Protein 3I1J (pdb70)

Structure (mmCIF, N/CA/C/O backbone):
data_3I1J
#
_entry.id   3I1J
#
_cell.length_a   47.253
_cell.length_b   71.599
_cell.length_c   131.086
_cell.angle_alpha   90.00
_cell.angle_beta   90.00
_cell.angle_gamma   90.00
#
_symmetry.space_group_name_H-M   'P 21 21 21'
#
loop_
_entity.id
_entity.type
_entity.pdbx_description
1 polymer 'Oxidoreductase, short chain dehydrogenase/reductase family'
2 non-polymer 1,2-ETHANEDIOL
3 non-polymer 'ACETATE ION'
4 non-polymer 'SODIUM ION'
5 non-polymer 'CHLORIDE ION'
6 water water
#
loop_
_atom_site.group_PDB
_atom_site.id
_atom_site.type_symbol
_atom_site.label_atom_id
_atom_site.label_alt_id
_atom_site.label_comp_id
_atom_site.label_asym_id
_atom_site.label_entity_id
_atom_site.label_seq_id
_atom_site.pdbx_PDB_ins_code
_atom_site.Cartn_x
_atom_site.Cartn_y
_atom_site.Cartn_z
_atom_site.occupancy
_atom_site.B_iso_or_equiv
_atom_site.auth_seq_id
_atom_site.auth_comp_id
_atom_site.auth_asym_id
_atom_site.auth_atom_id
_atom_site.pdbx_PDB_model_num
ATOM 1 N N . GLY A 1 1 ? -7.227 7.462 14.428 1.00 29.86 0 GLY A N 1
ATOM 2 C CA . GLY A 1 1 ? -6.901 6.696 15.683 1.00 30.30 0 GLY A CA 1
ATOM 3 C C . GLY A 1 1 ? -7.962 5.677 16.050 1.00 29.82 0 GLY A C 1
ATOM 4 O O . GLY A 1 1 ? -9.089 5.751 15.529 1.00 29.58 0 GLY A O 1
ATOM 13 N N . PHE A 1 3 ? -10.959 3.902 17.377 1.00 26.74 2 PHE A N 1
ATOM 14 C CA . PHE A 1 3 ? -12.218 4.454 17.825 1.00 25.46 2 PHE A CA 1
ATOM 15 C C . PHE A 1 3 ? -12.281 4.452 19.362 1.00 25.22 2 PHE A C 1
ATOM 16 O O . PHE A 1 3 ? -11.930 3.449 20.015 1.00 24.42 2 PHE A O 1
ATOM 24 N N . ASP A 1 4 ? -12.742 5.570 19.918 1.00 24.56 3 ASP A N 1
ATOM 25 C CA . ASP A 1 4 ? -12.690 5.815 21.345 1.00 25.21 3 ASP A CA 1
ATOM 26 C C . ASP A 1 4 ? -13.976 5.387 22.071 1.00 24.79 3 ASP A C 1
ATOM 27 O O . ASP A 1 4 ? -14.897 6.177 22.224 1.00 25.39 3 ASP A O 1
ATOM 32 N N . TYR A 1 5 ? -14.018 4.140 22.523 1.00 24.70 4 TYR A N 1
ATOM 33 C CA . TYR A 1 5 ? -15.179 3.590 23.209 1.00 23.69 4 TYR A CA 1
ATOM 34 C C . TYR A 1 5 ? -14.788 2.363 24.000 1.00 24.34 4 TYR A C 1
ATOM 35 O O . TYR A 1 5 ? -14.159 1.449 23.471 1.00 23.42 4 TYR A O 1
ATOM 44 N N . SER A 1 6 ? -15.179 2.335 25.269 1.00 24.55 5 SER A N 1
ATOM 45 C CA . SER A 1 6 ? -14.963 1.157 26.065 1.00 25.60 5 SER A CA 1
ATOM 46 C C . SER A 1 6 ? -16.324 0.607 26.424 1.00 25.14 5 SER A C 1
ATOM 47 O O . SER A 1 6 ? -17.201 1.328 26.900 1.00 25.25 5 SER A O 1
ATOM 50 N N . ALA A 1 7 ? -16.479 -0.680 26.172 1.00 24.58 6 ALA A N 1
ATOM 51 C CA . ALA A 1 7 ? -17.744 -1.374 26.348 1.00 24.51 6 ALA A CA 1
ATOM 52 C C . ALA A 1 7 ? -17.733 -2.193 27.641 1.00 24.51 6 ALA A C 1
ATOM 53 O O . ALA A 1 7 ? -16.864 -3.060 27.832 1.00 24.97 6 ALA A O 1
ATOM 55 N N . HIS A 1 8 ? -18.700 -1.889 28.513 1.00 23.83 7 HIS A N 1
ATOM 56 C CA . HIS A 1 8 ? -18.935 -2.558 29.801 1.00 24.73 7 HIS A CA 1
ATOM 57 C C . HIS A 1 8 ? -19.371 -4.006 29.490 1.00 23.23 7 HIS A C 1
ATOM 58 O O . HIS A 1 8 ? -20.021 -4.226 28.472 1.00 23.14 7 HIS A O 1
ATOM 65 N N . PRO A 1 9 ? -19.010 -4.984 30.347 1.00 22.50 8 PRO A N 1
ATOM 66 C CA . PRO A 1 9 ? -19.244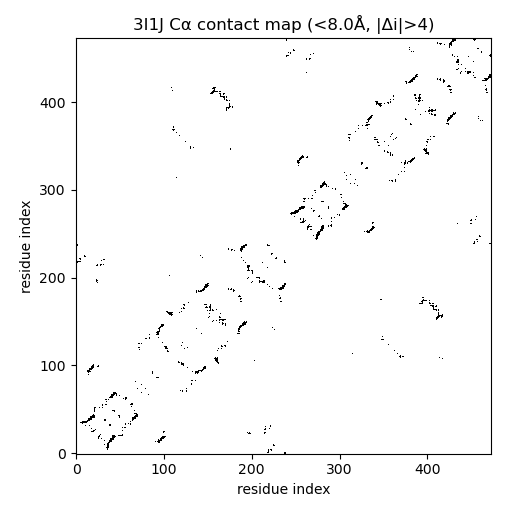 -6.407 30.028 1.00 22.41 8 PRO A CA 1
ATOM 67 C C . PRO A 1 9 ? -20.700 -6.839 29.766 1.00 22.38 8 PRO A C 1
ATOM 68 O O . PRO A 1 9 ? -20.911 -7.929 29.227 1.00 22.45 8 PRO A O 1
ATOM 72 N N . GLU A 1 10 ? -21.686 -6.053 30.195 1.00 21.30 9 GLU A N 1
ATOM 73 C CA . GLU A 1 10 ? -23.102 -6.379 29.912 1.00 20.81 9 GLU A CA 1
ATOM 74 C C . GLU A 1 10 ? -23.739 -5.357 28.959 1.00 20.03 9 GLU A C 1
ATOM 75 O O . GLU A 1 10 ? -24.969 -5.263 28.869 1.00 19.87 9 GLU A O 1
ATOM 81 N N . LEU A 1 11 ? -22.901 -4.567 28.270 1.00 18.78 10 LEU A N 1
ATOM 82 C CA . LEU A 1 11 ? -23.357 -3.539 27.330 1.00 17.88 10 LEU A CA 1
ATOM 83 C C . LEU A 1 11 ? -24.533 -4.022 26.443 1.00 17.71 10 LEU A C 1
ATOM 84 O O . LEU A 1 11 ? -25.541 -3.317 26.260 1.00 17.15 10 LEU A O 1
ATOM 89 N N . LEU A 1 12 ? -24.383 -5.223 25.884 1.00 16.82 11 LEU A N 1
ATOM 90 C CA . LEU A 1 12 ? -25.319 -5.745 24.902 1.00 16.46 11 LEU A CA 1
ATOM 91 C C . LEU A 1 12 ? -26.352 -6.740 25.428 1.00 17.50 11 LEU A C 1
ATOM 92 O O . LEU A 1 12 ? -27.025 -7.403 24.639 1.00 15.82 11 LEU A O 1
ATOM 97 N N . LYS A 1 13 ? -26.480 -6.838 26.750 1.00 17.42 12 LYS A N 1
ATOM 98 C CA . LYS A 1 13 ? -27.471 -7.703 27.393 1.00 18.76 12 LYS A CA 1
ATOM 99 C C . LYS A 1 13 ? -28.839 -7.335 26.810 1.00 19.09 12 LYS A C 1
ATOM 100 O O . LYS A 1 13 ? -29.147 -6.150 26.618 1.00 19.75 12 LYS A O 1
ATOM 106 N N . GLY A 1 14 ? -29.643 -8.334 26.512 1.00 19.65 13 GLY A N 1
ATOM 107 C CA . GLY A 1 14 ? -30.976 -8.077 26.026 1.00 19.97 13 GLY A CA 1
ATOM 108 C C . GLY A 1 14 ? -31.053 -7.942 24.505 1.00 20.88 13 GLY A C 1
ATOM 109 O O . GLY A 1 14 ? -32.141 -7.721 23.986 1.00 21.60 13 GLY A O 1
ATOM 110 N N . ARG A 1 15 ? -29.926 -8.078 23.799 1.00 20.11 14 ARG A N 1
ATOM 111 C CA . ARG A 1 15 ? -29.892 -7.839 22.353 1.00 20.26 14 ARG A CA 1
ATOM 112 C C . ARG A 1 15 ? -29.610 -9.115 21.552 1.00 20.36 14 ARG A C 1
ATOM 113 O O . ARG A 1 15 ? -28.827 -9.958 21.985 1.00 21.21 14 ARG A O 1
ATOM 121 N N . VAL A 1 16 ? -30.302 -9.252 20.415 1.00 18.90 15 VAL A N 1
ATOM 122 C CA . VAL A 1 16 ? -30.086 -10.335 19.442 1.00 19.18 15 VAL A CA 1
ATOM 123 C C . VAL A 1 16 ? -29.402 -9.675 18.240 1.00 18.14 15 VAL A C 1
ATOM 124 O O . VAL A 1 16 ? -29.986 -8.772 17.602 1.00 17.91 15 VAL A O 1
ATOM 128 N N . ILE A 1 17 ? -28.190 -10.134 17.938 1.00 18.18 16 ILE A N 1
ATOM 129 C CA . ILE A 1 17 ? -27.371 -9.572 16.847 1.00 17.12 16 ILE A CA 1
ATOM 130 C C . ILE A 1 17 ? -26.919 -10.618 15.833 1.00 18.10 16 ILE A C 1
ATOM 131 O O . ILE A 1 17 ? -26.344 -11.652 16.205 1.00 18.74 16 ILE A O 1
ATOM 136 N N . LEU A 1 18 ? -27.202 -10.353 14.551 1.00 17.64 17 LEU A N 1
ATOM 137 C CA . LEU A 1 18 ? -26.813 -11.259 13.463 1.00 18.28 17 LEU A CA 1
ATOM 138 C C . LEU A 1 18 ? -25.546 -10.704 12.829 1.00 18.04 17 LEU A C 1
ATOM 139 O O . LEU A 1 18 ? -25.486 -9.521 12.465 1.00 18.02 17 LEU A O 1
ATOM 144 N N . VAL A 1 19 ? -24.546 -11.572 12.694 1.00 17.61 18 VAL A N 1
ATOM 145 C CA . VAL A 1 19 ? -23.256 -11.246 12.071 1.00 17.10 18 VAL A CA 1
ATOM 146 C C . VAL A 1 19 ? -23.031 -12.095 10.809 1.00 17.34 18 VAL A C 1
ATOM 147 O O . VAL A 1 19 ? -23.074 -13.323 10.879 1.00 18.48 18 VAL A O 1
ATOM 151 N N . THR A 1 20 ? -22.790 -11.453 9.673 1.00 17.67 19 THR A N 1
ATOM 152 C CA . THR A 1 20 ? -22.526 -12.208 8.436 1.00 19.20 19 THR A CA 1
ATOM 153 C C . THR A 1 20 ? -21.024 -12.361 8.271 1.00 19.32 19 THR A C 1
ATOM 154 O O . THR A 1 20 ? -20.269 -11.536 8.837 1.00 21.31 19 THR A O 1
ATOM 158 N N . GLY A 1 21 ? -20.583 -13.392 7.537 1.00 19.51 20 GLY A N 1
ATOM 159 C CA . GLY A 1 21 ? -19.142 -13.694 7.428 1.00 20.41 20 GLY A CA 1
ATOM 160 C C . GLY A 1 21 ? -18.554 -13.960 8.799 1.00 19.96 20 GLY A C 1
ATOM 161 O O . GLY A 1 21 ? -17.418 -13.585 9.068 1.00 21.87 20 GLY A O 1
ATOM 162 N N . ALA A 1 22 ? -19.311 -14.676 9.640 1.00 18.95 21 ALA A N 1
ATOM 163 C CA . ALA A 1 22 ? -18.943 -14.915 11.054 1.00 17.84 21 ALA A CA 1
ATOM 164 C C . ALA A 1 22 ? -17.843 -15.964 11.260 1.00 17.38 21 ALA A C 1
ATOM 165 O O . ALA A 1 22 ? -17.390 -16.167 12.388 1.00 17.73 21 ALA A O 1
ATOM 167 N N . ALA A 1 23 ? -17.433 -16.676 10.202 1.00 16.80 22 ALA A N 1
ATOM 168 C CA . ALA A 1 23 ? -16.606 -17.867 10.427 1.00 17.23 22 ALA A CA 1
ATOM 169 C C . ALA A 1 23 ? -15.187 -17.488 10.817 1.00 17.36 22 ALA A C 1
ATOM 170 O O . ALA A 1 23 ? -14.544 -18.190 11.581 1.00 17.41 22 ALA A O 1
ATOM 172 N N . ARG A 1 24 ? -14.707 -16.358 10.323 1.00 17.94 23 ARG A N 1
ATOM 173 C CA . ARG A 1 24 ? -13.289 -16.023 10.554 1.00 19.18 23 ARG A CA 1
ATOM 174 C C . ARG A 1 24 ? -13.068 -14.527 10.530 1.00 18.95 23 ARG A C 1
ATOM 175 O O . ARG A 1 24 ? -14.000 -13.764 10.228 1.00 19.46 23 ARG A O 1
ATOM 183 N N . GLY A 1 25 ? -11.828 -14.113 10.807 1.00 18.35 24 GLY A N 1
ATOM 184 C CA . GLY A 1 25 ? -11.465 -12.686 10.633 1.00 18.94 24 GLY A CA 1
ATOM 185 C C . GLY A 1 25 ? -12.298 -11.719 11.466 1.00 17.83 24 GLY A C 1
ATOM 186 O O . GLY A 1 25 ? -12.585 -12.002 12.630 1.00 16.32 24 GLY A O 1
ATOM 187 N N . ILE A 1 26 ? -12.653 -10.573 10.874 1.00 18.47 25 ILE A N 1
ATOM 188 C CA . ILE A 1 26 ? -13.440 -9.541 11.572 1.00 17.98 25 ILE A CA 1
ATOM 189 C C . ILE A 1 26 ? -14.810 -10.038 12.030 1.00 17.91 25 ILE A C 1
ATOM 190 O O . ILE A 1 26 ? -15.260 -9.715 13.141 1.00 18.67 25 ILE A O 1
ATOM 195 N N . GLY A 1 27 ? -15.483 -10.806 11.170 1.00 17.88 26 GLY A N 1
ATOM 196 C CA . GLY A 1 27 ? -16.766 -11.409 11.504 1.00 18.62 26 GLY A CA 1
ATOM 197 C C . GLY A 1 27 ? -16.701 -12.275 12.747 1.00 18.37 26 GLY A C 1
ATOM 198 O O . GLY A 1 27 ? -17.543 -12.112 13.639 1.00 18.80 26 GLY A O 1
ATOM 199 N N . ALA A 1 28 ? -15.702 -13.183 12.834 1.00 18.25 27 ALA A N 1
ATOM 200 C CA . ALA A 1 28 ? -15.544 -14.031 14.002 1.00 18.34 27 ALA A CA 1
ATOM 201 C C . ALA A 1 28 ? -15.265 -13.212 15.273 1.00 18.21 27 ALA A C 1
ATOM 202 O O . ALA A 1 28 ? -15.817 -13.505 16.336 1.00 17.82 27 ALA A O 1
ATOM 204 N N . ALA A 1 29 ? -14.388 -12.214 15.147 1.00 18.84 28 ALA A N 1
ATOM 205 C CA . ALA A 1 29 ? -14.025 -11.305 16.246 1.00 19.08 28 ALA A CA 1
ATOM 206 C C . ALA A 1 29 ? -15.264 -10.531 16.765 1.00 19.57 28 ALA A C 1
ATOM 207 O O . ALA A 1 29 ? -15.455 -10.381 17.973 1.00 19.42 28 ALA A O 1
ATOM 209 N N . ALA A 1 30 ? -16.094 -10.027 15.844 1.00 18.51 29 ALA A N 1
ATOM 210 C CA . ALA A 1 30 ? -17.318 -9.293 16.225 1.00 18.64 29 ALA A CA 1
ATOM 211 C C . ALA A 1 30 ? -18.325 -10.226 16.899 1.00 18.41 29 ALA A C 1
ATOM 212 O O . ALA A 1 30 ? -18.890 -9.901 17.942 1.00 17.36 29 ALA A O 1
ATOM 214 N N . ALA A 1 31 ? -18.532 -11.405 16.311 1.00 17.77 30 ALA A N 1
ATOM 215 C CA . ALA A 1 31 ? -19.399 -12.405 16.923 1.00 18.38 30 ALA A CA 1
ATOM 216 C C . ALA A 1 31 ? -18.935 -12.720 18.351 1.00 18.04 30 ALA A C 1
ATOM 217 O O . ALA A 1 31 ? -19.743 -12.704 19.270 1.00 16.89 30 ALA A O 1
ATOM 219 N N . ARG A 1 32 ? -17.639 -13.000 18.522 1.00 17.71 31 ARG A N 1
ATOM 220 C CA . ARG A 1 32 ? -17.094 -13.300 19.844 1.00 19.32 31 ARG A CA 1
ATOM 221 C C . ARG A 1 32 ? -17.241 -12.099 20.790 1.00 18.39 31 ARG A C 1
ATOM 222 O O . ARG A 1 32 ? -17.609 -12.284 21.934 1.00 18.82 31 ARG A O 1
ATOM 230 N N . ALA A 1 33 ? -16.962 -10.882 20.309 1.00 18.15 32 ALA A N 1
ATOM 231 C CA . ALA A 1 33 ? -17.084 -9.683 21.154 1.00 18.49 32 ALA A CA 1
ATOM 232 C C . ALA A 1 33 ? -18.542 -9.402 21.564 1.00 17.84 32 ALA A C 1
ATOM 233 O O . ALA A 1 33 ? -18.835 -9.081 22.716 1.00 17.33 32 ALA A O 1
ATOM 235 N N . TYR A 1 34 ? -19.466 -9.564 20.620 1.00 18.32 33 TYR A N 1
ATOM 236 C CA . TYR A 1 34 ? -20.857 -9.323 20.935 1.00 17.97 33 TYR A CA 1
ATOM 237 C C . TYR A 1 34 ? -21.345 -10.338 21.988 1.00 18.11 33 TYR A C 1
ATOM 238 O O . TYR A 1 34 ? -21.948 -9.957 22.990 1.00 18.44 33 TYR A O 1
ATOM 247 N N . ALA A 1 35 ? -21.018 -11.621 21.805 1.00 18.02 34 ALA A N 1
ATOM 248 C CA . ALA A 1 35 ? -21.412 -12.620 22.805 1.00 18.54 34 ALA A CA 1
ATOM 249 C C . ALA A 1 35 ? -20.796 -12.305 24.179 1.00 19.58 34 ALA A C 1
ATOM 250 O O . ALA A 1 35 ? -21.472 -12.439 25.223 1.00 19.45 34 ALA A O 1
ATOM 252 N N . ALA A 1 36 ? -19.526 -11.872 24.182 1.00 19.39 35 ALA A N 1
ATOM 253 C CA . ALA A 1 36 ? -18.788 -11.558 25.424 1.00 19.69 35 ALA A CA 1
ATOM 254 C C . ALA A 1 36 ? -19.344 -10.328 26.144 1.00 19.66 35 ALA A C 1
ATOM 255 O O . ALA A 1 36 ? -19.079 -10.128 27.315 1.00 20.92 35 ALA A O 1
ATOM 257 N N . HIS A 1 37 ? -20.078 -9.488 25.423 1.00 18.80 36 HIS A N 1
ATOM 258 C CA . HIS A 1 37 ? -20.711 -8.307 26.000 1.00 19.42 36 HIS A CA 1
ATOM 259 C C . HIS A 1 37 ? -22.217 -8.514 26.218 1.00 19.41 36 HIS A C 1
ATOM 260 O O . HIS A 1 37 ? -22.946 -7.556 26.504 1.00 19.63 36 HIS A O 1
ATOM 267 N N . GLY A 1 38 ? -22.637 -9.784 26.148 1.00 18.93 37 GLY A N 1
ATOM 268 C CA . GLY A 1 38 ? -23.967 -10.208 26.613 1.00 18.92 37 GLY A CA 1
ATOM 269 C C . GLY A 1 38 ? -25.016 -10.501 25.536 1.00 19.19 37 GLY A C 1
ATOM 270 O O . GLY A 1 38 ? -26.149 -10.897 25.862 1.00 18.92 37 GLY A O 1
ATOM 271 N N . ALA A 1 39 ? -24.654 -10.341 24.266 1.00 18.02 38 ALA A N 1
ATOM 272 C CA . ALA A 1 39 ? -25.626 -10.482 23.179 1.00 18.78 38 ALA A CA 1
ATOM 273 C C . ALA A 1 39 ? -25.890 -11.948 22.873 1.00 18.65 38 ALA A C 1
ATOM 274 O O . ALA A 1 39 ? -25.009 -12.801 23.105 1.00 19.17 38 ALA A O 1
ATOM 276 N N . SER A 1 40 ? -27.105 -12.231 22.383 1.00 18.73 39 SER A N 1
ATOM 277 C CA . SER A 1 40 ? -27.419 -13.488 21.713 1.00 19.82 39 SER A CA 1
ATOM 278 C C . SER A 1 40 ? -26.998 -13.272 20.251 1.00 20.06 39 SER A C 1
ATOM 279 O O . SER A 1 40 ? -27.511 -12.359 19.581 1.00 21.48 39 SER A O 1
ATOM 282 N N A VAL A 1 41 ? -26.092 -14.110 19.745 0.50 18.95 40 VAL A N 1
ATOM 283 N N B VAL A 1 41 ? -26.089 -14.104 19.751 0.50 19.13 40 VAL A N 1
ATOM 284 C CA A VAL A 1 41 ? -25.568 -13.932 18.393 0.50 17.99 40 VAL A CA 1
ATOM 285 C CA B VAL A 1 41 ? -25.605 -13.920 18.395 0.50 18.39 40 VAL A CA 1
ATOM 286 C C A VAL A 1 41 ? -26.166 -14.947 17.417 0.50 18.30 40 VAL A C 1
ATOM 287 C C B VAL A 1 41 ? -26.211 -14.935 17.428 0.50 18.48 40 VAL A C 1
ATOM 288 O O A VAL A 1 41 ? -26.399 -16.110 17.775 0.50 19.01 40 VAL A O 1
ATOM 289 O O B VAL A 1 41 ? -26.505 -16.080 17.802 0.50 19.09 40 VAL A O 1
ATOM 296 N N . VAL A 1 42 ? -26.441 -14.484 16.200 1.00 17.97 41 VAL A N 1
ATOM 297 C CA . VAL A 1 42 ? -26.836 -15.353 15.110 1.00 18.38 41 VAL A CA 1
ATOM 298 C C . VAL A 1 42 ? -25.654 -15.320 14.141 1.00 19.26 41 VAL A C 1
ATOM 299 O O . VAL A 1 42 ? -25.244 -14.248 13.670 1.00 20.00 41 VAL A O 1
ATOM 303 N N . LEU A 1 43 ? -25.089 -16.491 13.889 1.00 18.92 42 LEU A N 1
ATOM 304 C CA . LEU A 1 43 ? -23.895 -16.612 13.070 1.00 20.19 42 LEU A CA 1
ATOM 305 C C . LEU A 1 43 ? -24.297 -17.023 11.659 1.00 20.22 42 LEU A C 1
ATOM 306 O O . LEU A 1 43 ? -24.926 -18.073 11.474 1.00 22.39 42 LEU A O 1
ATOM 311 N N . LEU A 1 44 ? -23.919 -16.224 10.669 1.00 21.06 43 LEU A N 1
ATOM 312 C CA . LEU A 1 44 ? -24.184 -16.564 9.278 1.00 21.16 43 LEU A CA 1
ATOM 313 C C . LEU A 1 44 ? -22.850 -16.797 8.558 1.00 20.95 43 LEU A C 1
ATOM 314 O O . LEU A 1 44 ? -21.902 -16.007 8.666 1.00 19.55 43 LEU A O 1
ATOM 319 N N . GLY A 1 45 ? -22.793 -17.894 7.829 1.00 21.05 44 GLY A N 1
ATOM 320 C CA . GLY A 1 45 ? -21.625 -18.213 7.017 1.00 20.12 44 GLY A CA 1
ATOM 321 C C . GLY A 1 45 ? -21.995 -19.280 6.032 1.00 20.11 44 GLY A C 1
ATOM 322 O O . GLY A 1 45 ? -23.159 -19.596 5.849 1.00 19.85 44 GLY A O 1
ATOM 323 N N . ARG A 1 46 ? -20.989 -19.804 5.357 1.00 20.29 45 ARG A N 1
ATOM 324 C CA . ARG A 1 46 ? -21.211 -20.617 4.201 1.00 20.43 45 ARG A CA 1
ATOM 325 C C . ARG A 1 46 ? -21.588 -22.036 4.629 1.00 20.49 45 ARG A C 1
ATOM 326 O O . ARG A 1 46 ? -22.497 -22.630 4.038 1.00 19.29 45 ARG A O 1
ATOM 334 N N . THR A 1 47 ? -20.903 -22.572 5.643 1.00 18.68 46 THR A N 1
ATOM 335 C CA . THR A 1 47 ? -21.050 -23.984 6.008 1.00 19.54 46 THR A CA 1
ATOM 336 C C . THR A 1 47 ? -21.096 -24.164 7.520 1.00 19.51 46 THR A C 1
ATOM 337 O O . THR A 1 47 ? -20.531 -23.340 8.237 1.00 19.07 46 THR A O 1
ATOM 341 N N . GLU A 1 48 ? -21.687 -25.269 8.005 1.00 19.04 47 GLU A N 1
ATOM 342 C CA . GLU A 1 48 ? -21.648 -25.543 9.441 1.00 20.34 47 GLU A CA 1
ATOM 343 C C . GLU A 1 48 ? -20.226 -25.696 9.947 1.00 19.90 47 GLU A C 1
ATOM 344 O O . GLU A 1 48 ? -19.885 -25.165 11.003 1.00 19.74 47 GLU A O 1
ATOM 350 N N . ALA A 1 49 ? -19.398 -26.426 9.191 1.00 18.94 48 ALA A N 1
ATOM 351 C CA . ALA A 1 49 ? -18.035 -26.718 9.644 1.00 19.08 48 ALA A CA 1
ATOM 352 C C . ALA A 1 49 ? -17.234 -25.427 9.809 1.00 18.55 48 ALA A C 1
ATOM 353 O O . ALA A 1 49 ? -16.393 -25.351 10.713 1.00 18.34 48 ALA A O 1
ATOM 355 N N . SER A 1 50 ? -17.504 -24.431 8.968 1.00 18.34 49 SER A N 1
ATOM 356 C CA . SER A 1 50 ? -16.758 -23.159 9.009 1.00 18.61 49 SER A CA 1
ATOM 357 C C . SER A 1 50 ? -17.095 -22.339 10.241 1.00 19.05 49 SER A C 1
ATOM 358 O O . SER A 1 50 ? -16.266 -21.537 10.686 1.00 19.24 49 SER A O 1
ATOM 361 N N . LEU A 1 51 ? -18.302 -22.553 10.764 1.00 18.22 50 LEU A N 1
ATOM 362 C CA . LEU A 1 51 ? -18.820 -21.803 11.916 1.00 20.02 50 LEU A CA 1
ATOM 363 C C . LEU A 1 51 ? -18.602 -22.492 13.278 1.00 20.70 50 LEU A C 1
ATOM 364 O O . LEU A 1 51 ? -18.860 -21.876 14.348 1.00 20.19 50 LEU A O 1
ATOM 369 N N . ALA A 1 52 ? -18.121 -23.745 13.245 1.00 21.86 51 ALA A N 1
ATOM 370 C CA . ALA A 1 52 ? -17.987 -24.613 14.474 1.00 22.28 51 ALA A CA 1
ATOM 371 C C . ALA A 1 52 ? -17.051 -23.973 15.484 1.00 23.19 51 ALA A C 1
ATOM 372 O O . ALA A 1 52 ? -17.331 -23.953 16.692 1.00 23.28 51 ALA A O 1
ATOM 374 N N . GLU A 1 53 ? -15.933 -23.456 14.990 1.00 23.64 52 GLU A N 1
ATOM 375 C CA . GLU A 1 53 ? -14.917 -22.898 15.887 1.00 24.73 52 GLU A CA 1
ATOM 376 C C . GLU A 1 53 ? -15.456 -21.703 16.670 1.00 24.38 52 GLU A C 1
ATOM 377 O O . GLU A 1 53 ? -15.370 -21.655 17.905 1.00 23.86 52 GLU A O 1
ATOM 383 N N . VAL A 1 54 ? -15.997 -20.730 15.945 1.00 24.12 53 VAL A N 1
ATOM 384 C CA . VAL A 1 54 ? -16.543 -19.536 16.578 1.00 23.87 53 VAL A CA 1
ATOM 385 C C . VAL A 1 54 ? -17.723 -19.887 17.543 1.00 24.70 53 VAL A C 1
ATOM 386 O O . VAL A 1 54 ? -17.762 -19.411 18.678 1.00 23.30 53 VAL A O 1
ATOM 390 N N . SER A 1 55 ? -18.638 -20.755 17.113 1.00 24.71 54 SER A N 1
ATOM 391 C CA . SER A 1 55 ? -19.716 -21.252 17.978 1.00 26.15 54 SER A CA 1
ATOM 392 C C . SER A 1 55 ? -19.185 -21.927 19.268 1.00 26.73 54 SER A C 1
ATOM 393 O O . SER A 1 55 ? -19.681 -21.682 20.384 1.00 26.66 54 SER A O 1
ATOM 396 N N . ASP A 1 56 ? -18.174 -22.779 19.103 1.00 28.21 55 ASP A N 1
ATOM 397 C CA . ASP A 1 56 ? -17.560 -23.495 20.211 1.00 29.01 55 ASP A CA 1
ATOM 398 C C . ASP A 1 56 ? -16.934 -22.496 21.186 1.00 29.44 55 ASP A C 1
ATOM 399 O O . ASP A 1 56 ? -17.103 -22.631 22.403 1.00 29.61 55 ASP A O 1
ATOM 404 N N . GLN A 1 57 ? -16.206 -21.512 20.647 1.00 29.50 56 GLN A N 1
ATOM 405 C CA . GLN A 1 57 ? -15.550 -20.500 21.467 1.00 29.72 56 GLN A CA 1
ATOM 406 C C . GLN A 1 57 ? -16.594 -19.746 22.320 1.00 30.29 56 GLN A C 1
ATOM 407 O O . GLN A 1 57 ? -16.430 -19.624 23.536 1.00 29.77 56 GLN A O 1
ATOM 413 N N . ILE A 1 58 ? -17.673 -19.281 21.686 1.00 30.56 57 ILE A N 1
ATOM 414 C CA . ILE A 1 58 ? -18.787 -18.615 22.391 1.00 31.63 57 ILE A CA 1
ATOM 415 C C . ILE A 1 58 ? -19.471 -19.481 23.466 1.00 33.26 57 ILE A C 1
ATOM 416 O O . ILE A 1 58 ? -19.685 -19.023 24.587 1.00 33.40 57 ILE A O 1
ATOM 421 N N . LYS A 1 59 ? -19.826 -20.719 23.133 1.00 34.79 58 LYS A N 1
ATOM 422 C CA . LYS A 1 59 ? -20.384 -21.652 24.132 1.00 36.54 58 LYS A CA 1
ATOM 423 C C . LYS A 1 59 ? -19.473 -21.865 25.354 1.00 37.68 58 LYS A C 1
ATOM 424 O O . LYS A 1 59 ? -19.947 -21.900 26.507 1.00 37.93 58 LYS A O 1
ATOM 430 N N . SER A 1 60 ? -18.173 -21.993 25.097 1.00 38.99 59 SER A N 1
ATOM 431 C CA . SER A 1 60 ? -17.196 -22.373 26.121 1.00 40.47 59 SER A CA 1
ATOM 432 C C . SER A 1 60 ? -16.861 -21.232 27.071 1.00 41.14 59 SER A C 1
ATOM 433 O O . SER A 1 60 ? -16.572 -21.461 28.251 1.00 41.25 59 SER A O 1
ATOM 436 N N . ALA A 1 61 ? -16.840 -20.015 26.530 1.00 41.66 60 ALA A N 1
ATOM 437 C CA . ALA A 1 61 ? -16.652 -18.810 27.317 1.00 41.96 60 ALA A CA 1
ATOM 438 C C . ALA A 1 61 ? -17.881 -18.649 28.209 1.00 42.39 60 ALA A C 1
ATOM 439 O O . ALA A 1 61 ? -17.876 -17.851 29.145 1.00 42.88 60 ALA A O 1
ATOM 441 N N . GLY A 1 62 ? -18.928 -19.415 27.887 1.00 42.75 61 GLY A N 1
ATOM 442 C CA . GLY A 1 62 ? -20.111 -19.607 28.733 1.00 42.66 61 GLY A CA 1
ATOM 443 C C . GLY A 1 62 ? -21.329 -18.794 28.345 1.00 42.64 61 GLY A C 1
ATOM 444 O O . GLY A 1 62 ? -22.095 -18.398 29.217 1.00 42.51 61 GLY A O 1
ATOM 445 N N . GLN A 1 63 ? -21.558 -18.586 27.047 1.00 42.45 62 GLN A N 1
ATOM 446 C CA . GLN A 1 63 ? -22.327 -17.404 26.644 1.00 42.81 62 GLN A CA 1
ATOM 447 C C . GLN A 1 63 ? -23.714 -17.394 25.977 1.00 43.09 62 GLN A C 1
ATOM 448 O O . GLN A 1 63 ? -24.215 -16.292 25.724 1.00 44.02 62 GLN A O 1
ATOM 454 N N . PRO A 1 64 ? -24.326 -18.547 25.628 1.00 43.18 63 PRO A N 1
ATOM 455 C CA . PRO A 1 64 ? -24.033 -19.951 25.365 1.00 43.05 63 PRO A CA 1
ATOM 456 C C . PRO A 1 64 ? -24.149 -20.229 23.837 1.00 42.92 63 PRO A C 1
ATOM 457 O O . PRO A 1 64 ? -23.505 -19.537 23.048 1.00 43.43 63 PRO A O 1
ATOM 461 N N . GLN A 1 65 ? -25.004 -21.179 23.441 1.00 41.86 64 GLN A N 1
ATOM 462 C CA . GLN A 1 65 ? -25.101 -21.693 22.056 1.00 41.06 64 GLN A CA 1
ATOM 463 C C . GLN A 1 65 ? -25.725 -20.722 21.040 1.00 38.54 64 GLN A C 1
ATOM 464 O O . GLN A 1 65 ? -26.948 -20.541 21.022 1.00 39.66 64 GLN A O 1
ATOM 470 N N . PRO A 1 66 ? -24.902 -20.129 20.159 1.00 35.99 65 PRO A N 1
ATOM 471 C CA . PRO A 1 66 ? -25.439 -19.170 19.190 1.00 33.36 65 PRO A CA 1
ATOM 472 C C . PRO A 1 66 ? -26.232 -19.881 18.092 1.00 30.83 65 PRO A C 1
ATOM 473 O O . PRO A 1 66 ? -26.060 -21.075 17.888 1.00 31.50 65 PRO A O 1
ATOM 477 N N . LEU A 1 67 ? -27.092 -19.162 17.388 1.00 28.32 66 LEU A N 1
ATOM 478 C CA . LEU A 1 67 ? -27.837 -19.724 16.262 1.00 25.76 66 LEU A CA 1
ATOM 479 C C . LEU A 1 67 ? -26.951 -19.733 14.996 1.00 24.43 66 LEU A C 1
ATOM 480 O O . LEU A 1 67 ? -26.454 -18.707 14.582 1.00 22.53 66 LEU A O 1
ATOM 485 N N . ILE A 1 68 ? -26.783 -20.898 14.395 1.00 23.40 67 ILE A N 1
ATOM 486 C CA . ILE A 1 68 ? -25.993 -21.041 13.175 1.00 22.45 67 ILE A CA 1
ATOM 487 C C . ILE A 1 68 ? -26.899 -21.065 11.951 1.00 22.63 67 ILE A C 1
ATOM 488 O O . ILE A 1 68 ? -27.842 -21.858 11.894 1.00 22.00 67 ILE A O 1
ATOM 493 N N . ILE A 1 69 ? -26.614 -20.194 10.974 1.00 21.35 68 ILE A N 1
ATOM 494 C CA . ILE A 1 69 ? -27.339 -20.212 9.700 1.00 21.31 68 ILE A CA 1
ATOM 495 C C . ILE A 1 69 ? -26.379 -20.258 8.508 1.00 21.20 68 ILE A C 1
ATOM 496 O O . ILE A 1 69 ? -25.494 -19.411 8.406 1.00 21.17 68 ILE A O 1
ATOM 501 N N . ALA A 1 70 ? -26.558 -21.282 7.660 1.00 18.93 69 ALA A N 1
ATOM 502 C CA . ALA A 1 70 ? -25.844 -21.517 6.414 1.00 19.58 69 ALA A CA 1
ATOM 503 C C . ALA A 1 70 ? -26.495 -20.755 5.281 1.00 20.66 69 ALA A C 1
ATOM 504 O O . ALA A 1 70 ? -27.719 -20.843 5.135 1.00 18.65 69 ALA A O 1
ATOM 506 N N . LEU A 1 71 ? -25.703 -20.070 4.449 1.00 21.34 70 LEU A N 1
ATOM 507 C CA . LEU A 1 71 ? -26.229 -19.366 3.260 1.00 23.01 70 LEU A CA 1
ATOM 508 C C . LEU A 1 71 ? -25.130 -19.125 2.219 1.00 24.33 70 LEU A C 1
ATOM 509 O O . LEU A 1 71 ? -23.977 -18.856 2.577 1.00 24.53 70 LEU A O 1
ATOM 514 N N . ASN A 1 72 ? -25.469 -19.286 0.942 1.00 23.71 71 ASN A N 1
ATOM 515 C CA . ASN A 1 72 ? -24.523 -19.099 -0.167 1.00 24.13 71 ASN A CA 1
ATOM 516 C C . ASN A 1 72 ? -24.823 -17.734 -0.828 1.00 23.76 71 ASN A C 1
ATOM 517 O O . ASN A 1 72 ? -25.799 -17.610 -1.515 1.00 21.07 71 ASN A O 1
ATOM 522 N N . LEU A 1 73 ? -24.010 -16.704 -0.568 1.00 23.85 72 LEU A N 1
ATOM 523 C CA . LEU A 1 73 ? -24.363 -15.349 -1.025 1.00 24.48 72 LEU A CA 1
ATOM 524 C C . LEU A 1 73 ? -24.384 -15.199 -2.534 1.00 23.75 72 LEU A C 1
ATOM 525 O O . LEU A 1 73 ? -25.048 -14.287 -3.047 1.00 22.39 72 LEU A O 1
ATOM 530 N N . GLU A 1 74 ? -23.646 -16.055 -3.250 1.00 23.94 73 GLU A N 1
ATOM 531 C CA . GLU A 1 74 ? -23.614 -15.906 -4.709 1.00 25.29 73 GLU A CA 1
ATOM 532 C C . GLU A 1 74 ? -24.871 -16.394 -5.365 1.00 24.14 73 GLU A C 1
ATOM 533 O O . GLU A 1 74 ? -25.179 -15.965 -6.468 1.00 23.43 73 GLU A O 1
ATOM 539 N N . ASN A 1 75 ? -25.595 -17.312 -4.712 1.00 23.53 74 ASN A N 1
ATOM 540 C CA . ASN A 1 75 ? -26.820 -17.831 -5.327 1.00 22.48 74 ASN A CA 1
ATOM 541 C C . ASN A 1 75 ? -28.096 -17.888 -4.453 1.00 21.75 74 ASN A C 1
ATOM 542 O O . ASN A 1 75 ? -29.148 -18.284 -4.951 1.00 20.87 74 ASN A O 1
ATOM 547 N N . ALA A 1 76 ? -28.018 -17.445 -3.192 1.00 21.32 75 ALA A N 1
ATOM 548 C CA . ALA A 1 76 ? -29.235 -17.322 -2.356 1.00 21.21 75 ALA A CA 1
ATOM 549 C C . ALA A 1 76 ? -30.221 -16.398 -3.061 1.00 22.06 75 ALA A C 1
ATOM 550 O O . ALA A 1 76 ? -29.822 -15.386 -3.661 1.00 20.68 75 ALA A O 1
ATOM 552 N N . THR A 1 77 ? -31.501 -16.765 -3.035 1.00 21.49 76 THR A N 1
ATOM 553 C CA . THR A 1 77 ? -32.568 -15.960 -3.652 1.00 22.42 76 THR A CA 1
ATOM 554 C C . THR A 1 77 ? -33.481 -15.459 -2.539 1.00 22.00 76 THR A C 1
ATOM 555 O O . THR A 1 77 ? -33.235 -15.767 -1.380 1.00 20.80 76 THR A O 1
ATOM 559 N N . ALA A 1 78 ? -34.540 -14.716 -2.873 1.00 22.23 77 ALA A N 1
ATOM 560 C CA . ALA A 1 78 ? -35.497 -14.296 -1.823 1.00 22.30 77 ALA A CA 1
ATOM 561 C C . ALA A 1 78 ? -36.050 -15.455 -0.991 1.00 22.29 77 ALA A C 1
ATOM 562 O O . ALA A 1 78 ? -36.387 -15.267 0.172 1.00 22.32 77 ALA A O 1
ATOM 564 N N . GLN A 1 79 ? -36.163 -16.648 -1.569 1.00 22.51 78 GLN A N 1
ATOM 565 C CA . GLN A 1 79 ? -36.635 -17.781 -0.777 1.00 22.97 78 GLN A CA 1
ATOM 566 C C . GLN A 1 79 ? -35.689 -18.058 0.457 1.00 23.78 78 GLN A C 1
ATOM 567 O O . GLN A 1 79 ? -36.149 -18.134 1.598 1.00 20.69 78 GLN A O 1
ATOM 573 N N . GLN A 1 80 ? -34.377 -18.170 0.187 1.00 22.40 79 GLN A N 1
ATOM 574 C CA . GLN A 1 80 ? -33.384 -18.290 1.240 1.00 20.59 79 GLN A CA 1
ATOM 575 C C . GLN A 1 80 ? -33.404 -17.134 2.240 1.00 20.26 79 GLN A C 1
ATOM 576 O O . GLN A 1 80 ? -33.349 -17.375 3.448 1.00 18.86 79 GLN A O 1
ATOM 582 N N . TYR A 1 81 ? -33.457 -15.885 1.768 1.00 20.22 80 TYR A N 1
ATOM 583 C CA . TYR A 1 81 ? -33.462 -14.746 2.709 1.00 20.24 80 TYR A CA 1
ATOM 584 C C . TYR A 1 81 ? -34.749 -14.716 3.537 1.00 20.87 80 TYR A C 1
ATOM 585 O O . TYR A 1 81 ? -34.711 -14.409 4.725 1.00 20.93 80 TYR A O 1
ATOM 594 N N . ARG A 1 82 ? -35.888 -14.998 2.898 1.00 20.82 81 ARG A N 1
ATOM 595 C CA . ARG A 1 82 ? -37.161 -15.098 3.638 1.00 21.76 81 ARG A CA 1
ATOM 596 C C . ARG A 1 82 ? -37.087 -16.192 4.716 1.00 21.31 81 ARG A C 1
ATOM 597 O O . ARG A 1 82 ? -37.526 -15.990 5.850 1.00 21.20 81 ARG A O 1
ATOM 605 N N . GLU A 1 83 ? -36.542 -17.357 4.362 1.00 19.68 82 GLU A N 1
ATOM 606 C CA . GLU A 1 83 ? -36.509 -18.460 5.334 1.00 19.95 82 GLU A CA 1
ATOM 607 C C . GLU A 1 83 ? -35.584 -18.133 6.500 1.00 18.75 82 GLU A C 1
ATOM 608 O O . GLU A 1 83 ? -35.906 -18.405 7.655 1.00 18.14 82 GLU A O 1
ATOM 614 N N . LEU A 1 84 ? -34.440 -17.526 6.198 1.00 18.54 83 LEU A N 1
ATOM 615 C CA . LEU A 1 84 ? -33.532 -17.047 7.257 1.00 19.10 83 LEU A CA 1
ATOM 616 C C . LEU A 1 84 ? -34.258 -16.124 8.260 1.00 19.30 83 LEU A C 1
ATOM 617 O O . LEU A 1 84 ? -34.214 -16.325 9.484 1.00 18.32 83 LEU A O 1
ATOM 622 N N . ALA A 1 85 ? -34.933 -15.110 7.736 1.00 19.26 84 ALA A N 1
ATOM 623 C CA . ALA A 1 85 ? -35.729 -14.174 8.542 1.00 20.07 84 ALA A CA 1
ATOM 624 C C . ALA A 1 85 ? -36.795 -14.876 9.395 1.00 20.13 84 ALA A C 1
ATOM 625 O O . ALA A 1 85 ? -36.985 -14.541 10.572 1.00 20.78 84 ALA A O 1
ATOM 627 N N . ALA A 1 86 ? -37.492 -15.845 8.796 1.00 19.58 85 ALA A N 1
ATOM 628 C CA . ALA A 1 86 ? -38.506 -16.626 9.507 1.00 18.91 85 ALA A CA 1
ATOM 629 C C . ALA A 1 86 ? -37.899 -17.392 10.678 1.00 18.30 85 ALA A C 1
ATOM 630 O O . ALA A 1 86 ? -38.495 -17.456 11.755 1.00 16.49 85 ALA A O 1
ATOM 632 N N . ARG A 1 87 ? -36.714 -17.968 10.483 1.00 17.75 86 ARG A N 1
ATOM 633 C CA . ARG A 1 87 ? -36.033 -18.674 11.572 1.00 18.57 86 ARG A CA 1
ATOM 634 C C . ARG A 1 87 ? -35.663 -17.740 12.716 1.00 18.63 86 ARG A C 1
ATOM 635 O O . ARG A 1 87 ? -35.888 -18.044 13.889 1.00 18.01 86 ARG A O 1
ATOM 643 N N . VAL A 1 88 ? -35.112 -16.595 12.368 1.00 19.15 87 VAL A N 1
ATOM 644 C CA . VAL A 1 88 ? -34.819 -15.575 13.382 1.00 18.68 87 VAL A CA 1
ATOM 645 C C . VAL A 1 88 ? -36.104 -15.149 14.107 1.00 18.04 87 VAL A C 1
ATOM 646 O O . VAL A 1 88 ? -36.134 -15.085 15.340 1.00 18.54 87 VAL A O 1
ATOM 650 N N . GLU A 1 89 ? -37.166 -14.875 13.349 1.00 18.59 88 GLU A N 1
ATOM 651 C CA . GLU A 1 89 ? -38.455 -14.457 13.928 1.00 18.98 88 GLU A CA 1
ATOM 652 C C . GLU A 1 89 ? -39.015 -15.540 14.857 1.00 18.51 88 GLU A C 1
ATOM 653 O O . GLU A 1 89 ? -39.494 -15.217 15.955 1.00 18.63 88 GLU A O 1
ATOM 659 N N . HIS A 1 90 ? -38.926 -16.805 14.447 1.00 18.17 89 HIS A N 1
ATOM 660 C CA . HIS A 1 90 ? -39.454 -17.884 15.282 1.00 18.58 89 HIS A CA 1
ATOM 661 C C . HIS A 1 90 ? -38.735 -17.901 16.635 1.00 18.77 89 HIS A C 1
ATOM 662 O O . HIS A 1 90 ? -39.385 -18.041 17.693 1.00 18.34 89 HIS A O 1
ATOM 669 N N . GLU A 1 91 ? -37.412 -17.733 16.601 1.00 18.24 90 GLU A N 1
ATOM 670 C CA . GLU A 1 91 ? -36.604 -17.915 17.794 1.00 19.24 90 GLU A CA 1
ATOM 671 C C . GLU A 1 91 ? -36.645 -16.680 18.713 1.00 19.04 90 GLU A C 1
ATOM 672 O O . GLU A 1 91 ? -36.758 -16.825 19.944 1.00 18.30 90 GLU A O 1
ATOM 678 N N . PHE A 1 92 ? -36.634 -15.485 18.118 1.00 17.66 91 PHE A N 1
ATOM 679 C CA . PHE A 1 92 ? -36.449 -14.253 18.888 1.00 19.32 91 PHE A CA 1
ATOM 680 C C . PHE A 1 92 ? -37.574 -13.230 18.797 1.00 19.83 91 PHE A C 1
ATOM 681 O O . PHE A 1 92 ? -37.763 -12.393 19.714 1.00 19.20 91 PHE A O 1
ATOM 689 N N . GLY A 1 93 ? -38.285 -13.244 17.674 1.00 20.04 92 GLY A N 1
ATOM 690 C CA . GLY A 1 93 ? -39.408 -12.333 17.511 1.00 19.92 92 GLY A CA 1
ATOM 691 C C . GLY A 1 93 ? -38.982 -10.945 17.065 1.00 20.10 92 GLY A C 1
ATOM 692 O O . GLY A 1 93 ? -39.841 -10.075 16.828 1.00 19.68 92 GLY A O 1
ATOM 693 N N . ARG A 1 94 ? -37.663 -10.734 16.960 1.00 18.97 93 ARG A N 1
ATOM 694 C CA . ARG A 1 94 ? -37.075 -9.443 16.617 1.00 18.60 93 ARG A CA 1
ATOM 695 C C . ARG A 1 94 ? -35.604 -9.636 16.256 1.00 18.76 93 ARG A C 1
ATOM 696 O O . ARG A 1 94 ? -35.055 -10.739 16.391 1.00 17.89 93 ARG A O 1
ATOM 704 N N . LEU A 1 95 ? -34.972 -8.535 15.848 1.00 19.01 94 LEU A N 1
ATOM 705 C CA . LEU A 1 95 ? -33.525 -8.450 15.710 1.00 18.39 94 LEU A CA 1
ATOM 706 C C . LEU A 1 95 ? -33.110 -7.073 16.207 1.00 19.05 94 LEU A C 1
ATOM 707 O O . LEU A 1 95 ? -33.698 -6.081 15.809 1.00 18.88 94 LEU A O 1
ATOM 712 N N . ASP A 1 96 ? -32.098 -7.003 17.070 1.00 19.22 95 ASP A N 1
ATOM 713 C CA . ASP A 1 96 ? -31.615 -5.712 17.595 1.00 18.68 95 ASP A CA 1
ATOM 714 C C . ASP A 1 96 ? -30.399 -5.171 16.832 1.00 18.57 95 ASP A C 1
ATOM 715 O O . ASP A 1 96 ? -30.120 -3.975 16.866 1.00 18.24 95 ASP A O 1
ATOM 720 N N . GLY A 1 97 ? -29.697 -6.047 16.137 1.00 18.63 96 GLY A N 1
ATOM 721 C CA . GLY A 1 97 ? -28.451 -5.660 15.433 1.00 16.92 96 GLY A CA 1
ATOM 722 C C . GLY A 1 97 ? -28.192 -6.512 14.210 1.00 17.92 96 GLY A C 1
ATOM 723 O O . GLY A 1 97 ? -28.454 -7.721 14.210 1.00 16.17 96 GLY A O 1
ATOM 724 N N . LEU A 1 98 ? -27.637 -5.880 13.175 1.00 18.05 97 LEU A N 1
ATOM 725 C CA . LEU A 1 98 ? -27.245 -6.603 11.951 1.00 18.78 97 LEU A CA 1
ATOM 726 C C . LEU A 1 98 ? -25.911 -6.035 11.496 1.00 18.43 97 LEU A C 1
ATOM 727 O O . LEU A 1 98 ? -25.851 -4.850 11.160 1.00 19.91 97 LEU A O 1
ATOM 732 N N . LEU A 1 99 ? -24.860 -6.870 11.569 1.00 18.23 98 LEU A N 1
ATOM 733 C CA . LEU A 1 99 ? -23.495 -6.546 11.099 1.00 18.56 98 LEU A CA 1
ATOM 734 C C . LEU A 1 99 ? -23.276 -7.184 9.751 1.00 18.97 98 LEU A C 1
ATOM 735 O O . LEU A 1 99 ? -23.144 -8.411 9.668 1.00 20.02 98 LEU A O 1
ATOM 740 N N . HIS A 1 100 ? -23.289 -6.373 8.691 1.00 19.10 99 HIS A N 1
ATOM 741 C CA . HIS A 1 100 ? -23.012 -6.871 7.350 1.00 20.53 99 HIS A CA 1
ATOM 742 C C . HIS A 1 100 ? -21.509 -6.884 7.207 1.00 20.74 99 HIS A C 1
ATOM 743 O O . HIS A 1 100 ? -20.935 -5.876 6.892 1.00 21.10 99 HIS A O 1
ATOM 750 N N . ASN A 1 101 ? -20.890 -8.034 7.431 1.00 20.55 100 ASN A N 1
ATOM 751 C CA . ASN A 1 101 ? -19.461 -8.141 7.325 1.00 21.51 100 ASN A CA 1
ATOM 752 C C . ASN A 1 101 ? -18.978 -8.950 6.099 1.00 21.93 100 ASN A C 1
ATOM 753 O O . ASN A 1 101 ? -17.884 -8.688 5.597 1.00 22.96 100 ASN A O 1
ATOM 758 N N . ALA A 1 102 ? -19.776 -9.896 5.613 1.00 21.88 101 ALA A N 1
ATOM 759 C CA . ALA A 1 102 ? -19.356 -10.749 4.491 1.00 22.57 101 ALA A CA 1
ATOM 760 C C . ALA A 1 102 ? -19.136 -9.868 3.256 1.00 23.01 101 ALA A C 1
ATOM 761 O O . ALA A 1 102 ? -19.887 -8.930 3.028 1.00 22.23 101 ALA A O 1
ATOM 763 N N . SER A 1 103 ? -18.072 -10.136 2.505 1.00 22.81 102 SER A N 1
ATOM 764 C CA . SER A 1 103 ? -17.839 -9.502 1.213 1.00 23.43 102 SER A CA 1
ATOM 765 C C . SER A 1 103 ? -16.737 -10.303 0.566 1.00 22.09 102 SER A C 1
ATOM 766 O O . SER A 1 103 ? -16.102 -11.086 1.247 1.00 21.99 102 SER A O 1
ATOM 769 N N . ILE A 1 104 ? -16.515 -10.094 -0.725 1.00 20.27 103 ILE A N 1
ATOM 770 C CA . ILE A 1 104 ? -15.419 -10.751 -1.448 1.00 19.51 103 ILE A CA 1
ATOM 771 C C . ILE A 1 104 ? -14.697 -9.627 -2.156 1.00 19.48 103 ILE A C 1
ATOM 772 O O . ILE A 1 104 ? -15.310 -8.565 -2.412 1.00 16.87 103 ILE A O 1
ATOM 777 N N . ILE A 1 105 ? -13.422 -9.858 -2.474 1.00 17.95 104 ILE A N 1
ATOM 778 C CA . ILE A 1 105 ? -12.608 -8.842 -3.127 1.00 18.33 104 ILE A CA 1
ATOM 779 C C . ILE A 1 105 ? -12.735 -8.934 -4.662 1.00 18.46 104 ILE A C 1
ATOM 780 O O . ILE A 1 105 ? -12.818 -7.908 -5.377 1.00 17.74 104 ILE A O 1
ATOM 785 N N . GLY A 1 106 ? -12.687 -10.159 -5.181 1.00 18.30 105 GLY A N 1
ATOM 786 C CA . GLY A 1 106 ? -12.551 -10.347 -6.623 1.00 18.66 105 GLY A CA 1
ATOM 787 C C . GLY A 1 106 ? -11.099 -10.112 -7.043 1.00 19.08 105 GLY A C 1
ATOM 788 O O . GLY A 1 106 ? -10.229 -9.849 -6.192 1.00 19.51 105 GLY A O 1
ATOM 789 N N . PRO A 1 107 ? -10.828 -10.173 -8.367 1.00 19.02 106 PRO A N 1
ATOM 790 C CA . PRO A 1 107 ? -9.523 -9.787 -8.885 1.00 18.68 106 PRO A CA 1
ATOM 791 C C . PRO A 1 107 ? -9.157 -8.323 -8.626 1.00 19.09 106 PRO A C 1
ATOM 792 O O . PRO A 1 107 ? -9.984 -7.417 -8.800 1.00 17.37 106 PRO A O 1
ATOM 796 N N . ARG A 1 108 ? -7.902 -8.090 -8.223 1.00 19.46 107 ARG A N 1
ATOM 797 C CA . ARG A 1 108 ? -7.382 -6.727 -8.205 1.00 20.20 107 ARG A CA 1
ATOM 798 C C . ARG A 1 108 ? -6.569 -6.495 -9.465 1.00 21.28 107 ARG A C 1
ATOM 799 O O . ARG A 1 108 ? -5.351 -6.367 -9.422 1.00 22.48 107 ARG A O 1
ATOM 807 N N . THR A 1 109 ? -7.242 -6.481 -10.605 1.00 21.69 108 THR A N 1
ATOM 808 C CA . THR A 1 109 ? -6.578 -6.177 -11.863 1.00 21.21 108 THR A CA 1
ATOM 809 C C . THR A 1 109 ? -7.041 -4.766 -12.222 1.00 21.25 108 THR A C 1
ATOM 810 O O . THR A 1 109 ? -8.058 -4.296 -11.673 1.00 21.36 108 THR A O 1
ATOM 814 N N . PRO A 1 110 ? -6.330 -4.091 -13.161 1.00 19.92 109 PRO A N 1
ATOM 815 C CA . PRO A 1 110 ? -6.915 -2.936 -13.797 1.00 18.90 109 PRO A CA 1
ATOM 816 C C . PRO A 1 110 ? -8.304 -3.257 -14.388 1.00 18.02 109 PRO A C 1
ATOM 817 O O . PRO A 1 110 ? -8.549 -4.371 -14.845 1.00 18.33 109 PRO A O 1
ATOM 821 N N . LEU A 1 111 ? -9.197 -2.274 -14.397 1.00 17.42 110 LEU A N 1
ATOM 822 C CA . LEU A 1 111 ? -10.555 -2.465 -14.928 1.00 17.22 110 LEU A CA 1
ATOM 823 C C . LEU A 1 111 ? -10.609 -3.017 -16.344 1.00 17.21 110 LEU A C 1
ATOM 824 O O . LEU A 1 111 ? -11.493 -3.814 -16.666 1.00 16.30 110 LEU A O 1
ATOM 829 N N . GLU A 1 112 ? -9.653 -2.595 -17.181 1.00 17.11 111 GLU A N 1
ATOM 830 C CA . GLU A 1 112 ? -9.568 -3.035 -18.571 1.00 18.51 111 GLU A CA 1
ATOM 831 C C . GLU A 1 112 ? -9.473 -4.575 -18.664 1.00 19.20 111 GLU A C 1
ATOM 832 O O . GLU A 1 112 ? -10.035 -5.182 -19.565 1.00 18.31 111 GLU A O 1
ATOM 838 N N . GLN A 1 113 ? -8.733 -5.187 -17.735 1.00 20.29 112 GLN A N 1
ATOM 839 C CA . GLN A 1 113 ? -8.555 -6.637 -17.743 1.00 21.22 112 GLN A CA 1
ATOM 840 C C . GLN A 1 113 ? -9.463 -7.403 -16.800 1.00 20.84 112 GLN A C 1
ATOM 841 O O . GLN A 1 113 ? -9.353 -8.624 -16.752 1.00 20.69 112 GLN A O 1
ATOM 847 N N . LEU A 1 114 ? -10.334 -6.713 -16.051 1.00 19.34 113 LEU A N 1
ATOM 848 C CA . LEU A 1 114 ? -11.211 -7.375 -15.067 1.00 18.28 113 LEU A CA 1
ATOM 849 C C . LEU A 1 114 ? -12.315 -8.160 -15.783 1.00 18.30 113 LEU A C 1
ATOM 850 O O . LEU A 1 114 ? -13.142 -7.557 -16.440 1.00 18.74 113 LEU A O 1
ATOM 855 N N . PRO A 1 115 ? -12.320 -9.512 -15.700 1.00 18.37 114 PRO A N 1
ATOM 856 C CA . PRO A 1 115 ? -13.377 -10.208 -16.421 1.00 17.90 114 PRO A CA 1
ATOM 857 C C . PRO A 1 115 ? -14.805 -9.804 -15.953 1.00 17.41 114 PRO A C 1
ATOM 858 O O . PRO A 1 115 ? -15.055 -9.582 -14.769 1.00 18.27 114 PRO A O 1
ATOM 862 N N . ASP A 1 116 ? -15.715 -9.756 -16.913 1.00 17.42 115 ASP A N 1
ATOM 863 C CA . ASP A 1 116 ? -17.080 -9.291 -16.738 1.00 17.57 115 ASP A CA 1
ATOM 864 C C . ASP A 1 116 ? -17.814 -10.056 -15.671 1.00 17.44 115 ASP A C 1
ATOM 865 O O . ASP A 1 116 ? -18.455 -9.444 -14.796 1.00 15.95 115 ASP A O 1
ATOM 870 N N . GLU A 1 117 ? -17.680 -11.382 -15.682 1.00 17.07 116 GLU A N 1
ATOM 871 C CA . GLU A 1 117 ? -18.387 -12.193 -14.702 1.00 18.91 116 GLU A CA 1
ATOM 872 C C . GLU A 1 117 ? -17.861 -12.071 -13.282 1.00 17.69 116 GLU A C 1
ATOM 873 O O . GLU A 1 117 ? -18.626 -12.240 -12.337 1.00 17.21 116 GLU A O 1
ATOM 879 N N . ASP A 1 118 ? -16.550 -11.827 -13.138 1.00 17.30 117 ASP A N 1
ATOM 880 C CA . ASP A 1 118 ? -15.945 -11.553 -11.838 1.00 18.17 117 ASP A CA 1
ATOM 881 C C . ASP A 1 118 ? -16.463 -10.229 -11.288 1.00 17.72 117 ASP A C 1
ATOM 882 O O . ASP A 1 118 ? -16.851 -10.162 -10.123 1.00 18.09 117 ASP A O 1
ATOM 887 N N . PHE A 1 119 ? -16.453 -9.168 -12.103 1.00 17.59 118 PHE A N 1
ATOM 888 C CA . PHE A 1 119 ? -17.068 -7.897 -11.695 1.00 17.43 118 PHE A CA 1
ATOM 889 C C . PHE A 1 119 ? -18.519 -8.122 -11.197 1.00 17.49 118 PHE A C 1
ATOM 890 O O . PHE A 1 119 ? -18.891 -7.665 -10.116 1.00 17.48 118 PHE A O 1
ATOM 906 N N . GLN A 1 121 ? -20.102 -10.779 -10.137 1.00 17.56 120 GLN A N 1
ATOM 907 C CA . GLN A 1 121 ? -20.243 -11.622 -8.966 1.00 17.00 120 GLN A CA 1
ATOM 908 C C . GLN A 1 121 ? -19.866 -10.865 -7.697 1.00 16.49 120 GLN A C 1
ATOM 909 O O . GLN A 1 121 ? -20.565 -10.944 -6.699 1.00 16.30 120 GLN A O 1
ATOM 915 N N . VAL A 1 122 ? -18.787 -10.098 -7.747 1.00 16.89 121 VAL A N 1
ATOM 916 C CA . VAL A 1 122 ? -18.423 -9.227 -6.621 1.00 16.79 121 VAL A CA 1
ATOM 917 C C . VAL A 1 122 ? -19.603 -8.287 -6.312 1.00 17.60 121 VAL A C 1
ATOM 918 O O . VAL A 1 122 ? -19.995 -8.142 -5.142 1.00 17.78 121 VAL A O 1
ATOM 930 N N . HIS A 1 124 ? -22.700 -8.703 -7.034 1.00 16.49 123 HIS A N 1
ATOM 931 C CA . HIS A 1 124 ? -23.826 -9.467 -6.547 1.00 17.29 123 HIS A CA 1
ATOM 932 C C . HIS A 1 124 ? -23.649 -9.770 -5.054 1.00 17.31 123 HIS A C 1
ATOM 933 O O . HIS A 1 124 ? -24.511 -9.475 -4.261 1.00 15.94 123 HIS A O 1
ATOM 940 N N . VAL A 1 125 ? -22.500 -10.325 -4.687 1.00 17.50 124 VAL A N 1
ATOM 941 C CA . VAL A 1 125 ? -22.257 -10.762 -3.308 1.00 18.81 124 VAL A CA 1
ATOM 942 C C . VAL A 1 125 ? -22.192 -9.561 -2.324 1.00 18.53 124 VAL A C 1
ATOM 943 O O . VAL A 1 125 ? -22.735 -9.611 -1.211 1.00 19.01 124 VAL A O 1
ATOM 947 N N . ASN A 1 126 ? -21.477 -8.510 -2.710 1.00 18.73 125 ASN A N 1
ATOM 948 C CA . ASN A 1 126 ? -21.234 -7.393 -1.810 1.00 18.44 125 ASN A CA 1
ATOM 949 C C . ASN A 1 126 ? -22.400 -6.418 -1.715 1.00 18.86 125 ASN A C 1
ATOM 950 O O . ASN A 1 126 ? -22.561 -5.739 -0.681 1.00 19.30 125 ASN A O 1
ATOM 955 N N . VAL A 1 127 ? -23.210 -6.323 -2.778 1.00 18.00 126 VAL A N 1
ATOM 956 C CA . VAL A 1 127 ? -24.266 -5.339 -2.802 1.00 18.02 126 VAL A CA 1
ATOM 957 C C . VAL A 1 127 ? -25.658 -5.994 -2.906 1.00 17.50 126 VAL A C 1
ATOM 958 O O . VAL A 1 127 ? -26.512 -5.717 -2.058 1.00 18.21 126 VAL A O 1
ATOM 962 N N . ASN A 1 128 ? -25.897 -6.828 -3.937 1.00 17.45 127 ASN A N 1
ATOM 963 C CA . ASN A 1 128 ? -27.268 -7.385 -4.141 1.00 17.06 127 ASN A CA 1
ATOM 964 C C . ASN A 1 128 ? -27.681 -8.202 -2.910 1.00 17.65 127 ASN A C 1
ATOM 965 O O . ASN A 1 128 ? -28.775 -8.039 -2.368 1.00 15.77 127 ASN A O 1
ATOM 970 N N . ALA A 1 129 ? -26.784 -9.105 -2.495 1.00 17.82 128 ALA A N 1
ATOM 971 C CA . ALA A 1 129 ? -27.034 -9.954 -1.336 1.00 17.70 128 ALA A CA 1
ATOM 972 C C . ALA A 1 129 ? -27.199 -9.116 -0.069 1.00 18.56 128 ALA A C 1
ATOM 973 O O . ALA A 1 129 ? -28.052 -9.403 0.736 1.00 18.48 128 ALA A O 1
ATOM 975 N N . THR A 1 130 ? -26.391 -8.065 0.101 1.00 18.34 129 THR A N 1
ATOM 976 C CA . THR A 1 130 ? -26.521 -7.227 1.282 1.00 19.48 129 THR A CA 1
ATOM 977 C C . THR A 1 130 ? -27.906 -6.549 1.333 1.00 18.71 129 THR A C 1
ATOM 978 O O . THR A 1 130 ? -28.577 -6.466 2.386 1.00 19.25 129 THR A O 1
ATOM 982 N N . PHE A 1 131 ? -28.335 -6.048 0.194 1.00 18.53 130 PHE A N 1
ATOM 983 C CA . PHE A 1 131 ? -29.678 -5.463 0.075 1.00 18.09 130 PHE A CA 1
ATOM 984 C C . PHE A 1 131 ? -30.786 -6.486 0.383 1.00 18.67 130 PHE A C 1
ATOM 985 O O . PHE A 1 131 ? -31.682 -6.229 1.183 1.00 18.73 130 PHE A O 1
ATOM 1001 N N . LEU A 1 133 ? -30.678 -9.301 2.024 1.00 17.82 132 LEU A N 1
ATOM 1002 C CA . LEU A 1 133 ? -30.655 -9.672 3.450 1.00 17.72 132 LEU A CA 1
ATOM 1003 C C . LEU A 1 133 ? -31.258 -8.542 4.323 1.00 19.03 132 LEU A C 1
ATOM 1004 O O . LEU A 1 133 ? -32.069 -8.785 5.219 1.00 17.16 132 LEU A O 1
ATOM 1009 N N . THR A 1 134 ? -30.859 -7.309 4.033 1.00 18.14 133 THR A N 1
ATOM 1010 C CA . THR A 1 134 ? -31.383 -6.136 4.756 1.00 19.66 133 THR A CA 1
ATOM 1011 C C . THR A 1 134 ? -32.906 -6.040 4.655 1.00 18.06 133 THR A C 1
ATOM 1012 O O . THR A 1 134 ? -33.592 -5.896 5.671 1.00 16.99 133 THR A O 1
ATOM 1016 N N . ARG A 1 135 ? -33.407 -6.125 3.421 1.00 18.00 134 ARG A N 1
ATOM 1017 C CA . ARG A 1 135 ? -34.827 -6.127 3.169 1.00 19.28 134 ARG A CA 1
ATOM 1018 C C . ARG A 1 135 ? -35.600 -7.253 3.884 1.00 18.49 134 ARG A C 1
ATOM 1019 O O . ARG A 1 135 ? -36.667 -7.002 4.427 1.00 17.55 134 ARG A O 1
ATOM 1027 N N . ALA A 1 136 ? -35.068 -8.485 3.901 1.00 17.71 135 ALA A N 1
ATOM 1028 C CA . ALA A 1 136 ? -35.716 -9.580 4.645 1.00 17.62 135 ALA A CA 1
ATOM 1029 C C . ALA A 1 136 ? -35.754 -9.406 6.168 1.00 17.12 135 ALA A C 1
ATOM 1030 O O . ALA A 1 136 ? -36.704 -9.888 6.822 1.00 16.43 135 ALA A O 1
ATOM 1032 N N . LEU A 1 137 ? -34.735 -8.735 6.718 1.00 16.03 136 LEU A N 1
ATOM 1033 C CA . LEU A 1 137 ? -34.603 -8.534 8.162 1.00 15.55 136 LEU A CA 1
ATOM 1034 C C . LEU A 1 137 ? -35.114 -7.227 8.719 1.00 15.60 136 LEU A C 1
ATOM 1035 O O . LEU A 1 137 ? -35.328 -7.107 9.926 1.00 15.11 136 LEU A O 1
ATOM 1040 N N . LEU A 1 138 ? -35.324 -6.243 7.851 1.00 15.64 137 LEU A N 1
ATOM 1041 C CA . LEU A 1 138 ? -35.878 -4.954 8.307 1.00 16.17 137 LEU A CA 1
ATOM 1042 C C . LEU A 1 138 ? -37.169 -5.102 9.165 1.00 17.17 137 LEU A C 1
ATOM 1043 O O . LEU A 1 138 ? -37.269 -4.462 10.212 1.00 18.05 137 LEU A O 1
ATOM 1048 N N . PRO A 1 139 ? -38.159 -5.916 8.737 1.00 17.14 138 PRO A N 1
ATOM 1049 C CA . PRO A 1 139 ? -39.341 -6.012 9.655 1.00 18.48 138 PRO A CA 1
ATOM 1050 C C . PRO A 1 139 ? -39.005 -6.470 11.100 1.00 18.47 138 PRO A C 1
ATOM 1051 O O . PRO A 1 139 ? -39.537 -5.916 12.057 1.00 18.04 138 PRO A O 1
ATOM 1055 N N . LEU A 1 140 ? -38.102 -7.448 11.237 1.00 18.77 139 LEU A N 1
ATOM 1056 C CA . LEU A 1 140 ? -37.567 -7.864 12.552 1.00 18.56 139 LEU A CA 1
ATOM 1057 C C . LEU A 1 140 ? -36.818 -6.761 13.311 1.00 18.74 139 LEU A C 1
ATOM 1058 O O . LEU A 1 140 ? -37.002 -6.570 14.535 1.00 17.79 139 LEU A O 1
ATOM 1063 N N . LEU A 1 141 ? -35.958 -6.042 12.592 1.00 18.12 140 LEU A N 1
ATOM 1064 C CA . LEU A 1 141 ? -35.219 -4.901 13.183 1.00 18.21 140 LEU A CA 1
ATOM 1065 C C . LEU A 1 141 ? -36.203 -3.826 13.667 1.00 18.01 140 LEU A C 1
ATOM 1066 O O . LEU A 1 141 ? -35.997 -3.181 14.678 1.00 17.39 140 LEU A O 1
ATOM 1071 N N . LYS A 1 142 ? -37.289 -3.668 12.937 1.00 18.88 141 LYS A N 1
ATOM 1072 C CA . LYS A 1 142 ? -38.310 -2.687 13.302 1.00 20.22 141 LYS A CA 1
ATOM 1073 C C . LYS A 1 142 ? -39.137 -3.089 14.531 1.00 20.56 141 LYS A C 1
ATOM 1074 O O . LYS A 1 142 ? -39.856 -2.250 15.104 1.00 21.63 141 LYS A O 1
ATOM 1080 N N . ARG A 1 143 ? -39.030 -4.347 14.970 1.00 20.48 142 ARG A N 1
ATOM 1081 C CA . ARG A 1 143 ? -39.732 -4.781 16.197 1.00 21.46 142 ARG A CA 1
ATOM 1082 C C . ARG A 1 143 ? -38.891 -4.529 17.453 1.00 20.72 142 ARG A C 1
ATOM 1083 O O . ARG A 1 143 ? -39.387 -4.621 18.578 1.00 21.02 142 ARG A O 1
ATOM 1091 N N . SER A 1 144 ? -37.610 -4.222 17.243 1.00 19.85 143 SER A N 1
ATOM 1092 C CA . SER A 1 144 ? -36.703 -3.788 18.310 1.00 18.84 143 SER A CA 1
ATOM 1093 C C . SER A 1 144 ? -37.042 -2.410 18.915 1.00 18.16 143 SER A C 1
ATOM 1094 O O . SER A 1 144 ? -37.487 -1.502 18.229 1.00 15.80 143 SER A O 1
ATOM 1097 N N . GLU A 1 145 ? -36.766 -2.268 20.204 1.00 19.03 144 GLU A N 1
ATOM 1098 C CA . GLU A 1 145 ? -36.794 -0.959 20.878 1.00 19.78 144 GLU A CA 1
ATOM 1099 C C . GLU A 1 145 ? -35.636 -0.057 20.449 1.00 19.62 144 GLU A C 1
ATOM 1100 O O . GLU A 1 145 ? -35.706 1.171 20.557 1.00 18.71 144 GLU A O 1
ATOM 1106 N N . ASP A 1 146 ? -34.535 -0.666 20.008 1.00 19.17 145 ASP A N 1
ATOM 1107 C CA . ASP A 1 146 ? -33.317 0.097 19.664 1.00 17.85 145 ASP A CA 1
ATOM 1108 C C . ASP A 1 146 ? -32.450 -0.783 18.767 1.00 17.52 145 ASP A C 1
ATOM 1109 O O . ASP A 1 146 ? -31.713 -1.641 19.261 1.00 16.99 145 ASP A O 1
ATOM 1114 N N . ALA A 1 147 ? -32.545 -0.595 17.451 1.00 17.52 146 ALA A N 1
ATOM 1115 C CA . ALA A 1 147 ? -31.875 -1.512 16.523 1.00 17.51 146 ALA A CA 1
ATOM 1116 C C . ALA A 1 147 ? -30.795 -0.807 15.712 1.00 17.97 146 ALA A C 1
ATOM 1117 O O . ALA A 1 147 ? -30.859 0.429 15.484 1.00 16.49 146 ALA A O 1
ATOM 1119 N N . SER A 1 148 ? -29.783 -1.575 15.320 1.00 17.27 147 SER A N 1
ATOM 1120 C CA . SER A 1 148 ? -28.622 -1.003 14.597 1.00 17.56 147 SER A CA 1
ATOM 1121 C C . SER A 1 148 ? -28.146 -1.894 13.436 1.00 17.48 147 SER A C 1
ATOM 1122 O O . SER A 1 148 ? -27.926 -3.081 13.619 1.00 18.34 147 SER A O 1
ATOM 1125 N N . ILE A 1 149 ? -27.989 -1.307 12.256 1.00 16.94 148 ILE A N 1
ATOM 1126 C CA . ILE A 1 149 ? -27.418 -2.010 11.094 1.00 17.19 148 ILE A CA 1
ATOM 1127 C C . ILE A 1 149 ? -26.081 -1.356 10.777 1.00 17.27 148 ILE A C 1
ATOM 1128 O O . ILE A 1 149 ? -25.999 -0.132 10.590 1.00 19.25 148 ILE A O 1
ATOM 1133 N N . ALA A 1 150 ? -25.032 -2.168 10.703 1.00 17.63 149 ALA A N 1
ATOM 1134 C CA . ALA A 1 150 ? -23.724 -1.649 10.364 1.00 17.30 149 ALA A CA 1
ATOM 1135 C C . ALA A 1 150 ? -23.286 -2.296 9.055 1.00 17.67 149 ALA A C 1
ATOM 1136 O O . ALA A 1 150 ? -23.237 -3.527 8.963 1.00 17.33 149 ALA A O 1
ATOM 1138 N N . PHE A 1 151 ? -22.977 -1.471 8.063 1.00 17.81 150 PHE A N 1
ATOM 1139 C CA . PHE A 1 151 ? -22.435 -1.950 6.793 1.00 18.94 150 PHE A CA 1
ATOM 1140 C C . PHE A 1 151 ? -20.927 -1.880 6.852 1.00 19.27 150 PHE A C 1
ATOM 1141 O O . PHE A 1 151 ? -20.383 -0.937 7.414 1.00 20.47 150 PHE A O 1
ATOM 1149 N N . THR A 1 152 ? -20.237 -2.861 6.271 1.00 19.01 151 THR A N 1
ATOM 1150 C CA . THR A 1 152 ? -18.786 -2.778 6.210 1.00 20.20 151 THR A CA 1
ATOM 1151 C C . THR A 1 152 ? -18.374 -2.096 4.915 1.00 20.82 151 THR A C 1
ATOM 1152 O O . THR A 1 152 ? -18.874 -2.431 3.821 1.00 21.88 151 THR A O 1
ATOM 1156 N N . SER A 1 153 ? -17.459 -1.140 5.051 1.00 20.15 152 SER A N 1
ATOM 1157 C CA . SER A 1 153 ? -16.925 -0.413 3.917 1.00 19.93 152 SER A CA 1
ATOM 1158 C C . SER A 1 153 ? -15.399 -0.483 3.930 1.00 19.57 152 SER A C 1
ATOM 1159 O O . SER A 1 153 ? -14.812 -1.459 4.441 1.00 19.74 152 SER A O 1
ATOM 1162 N N . SER A 1 154 ? -14.761 0.537 3.363 1.00 19.49 153 SER A N 1
ATOM 1163 C CA . SER A 1 154 ? -13.329 0.531 3.075 1.00 19.02 153 SER A CA 1
ATOM 1164 C C . SER A 1 154 ? -12.961 1.947 2.701 1.00 19.96 153 SER A C 1
ATOM 1165 O O . SER A 1 154 ? -13.831 2.702 2.209 1.00 19.89 153 SER A O 1
ATOM 1168 N N . SER A 1 155 ? -11.697 2.327 2.906 1.00 20.24 154 SER A N 1
ATOM 1169 C CA . SER A 1 155 ? -11.229 3.617 2.369 1.00 20.61 154 SER A CA 1
ATOM 1170 C C . SER A 1 155 ? -11.541 3.755 0.855 1.00 20.16 154 SER A C 1
ATOM 1171 O O . SER A 1 155 ? -11.837 4.856 0.371 1.00 20.17 154 SER A O 1
ATOM 1174 N N . VAL A 1 156 ? -11.521 2.629 0.125 1.00 19.76 155 VAL A N 1
ATOM 1175 C CA . VAL A 1 156 ? -11.761 2.654 -1.330 1.00 19.43 155 VAL A CA 1
ATOM 1176 C C . VAL A 1 156 ? -13.234 2.701 -1.699 1.00 19.65 155 VAL A C 1
ATOM 1177 O O . VAL A 1 156 ? -13.565 2.795 -2.879 1.00 20.18 155 VAL A O 1
ATOM 1181 N N . GLY A 1 157 ? -14.108 2.643 -0.690 1.00 18.67 156 GLY A N 1
ATOM 1182 C CA . GLY A 1 157 ? -15.533 2.883 -0.871 1.00 18.70 156 GLY A CA 1
ATOM 1183 C C . GLY A 1 157 ? -15.885 4.332 -0.660 1.00 18.79 156 GLY A C 1
ATOM 1184 O O . GLY A 1 157 ? -17.037 4.730 -0.849 1.00 18.76 156 GLY A O 1
ATOM 1185 N N . ARG A 1 158 ? -14.884 5.122 -0.270 1.00 18.17 157 ARG A N 1
ATOM 1186 C CA . ARG A 1 158 ? -15.061 6.525 0.007 1.00 19.31 157 ARG A CA 1
ATOM 1187 C C . ARG A 1 158 ? -14.207 7.404 -0.899 1.00 19.41 157 ARG A C 1
ATOM 1188 O O . ARG A 1 158 ? -14.608 8.517 -1.229 1.00 19.84 157 ARG A O 1
ATOM 1196 N N . LYS A 1 159 ? -13.009 6.930 -1.248 1.00 20.07 158 LYS A N 1
ATOM 1197 C CA . LYS A 1 159 ? -12.183 7.551 -2.288 1.00 20.67 158 LYS A CA 1
ATOM 1198 C C . LYS A 1 159 ? -11.562 6.460 -3.150 1.00 20.28 158 LYS A C 1
ATOM 1199 O O . LYS A 1 159 ? -10.758 5.662 -2.653 1.00 20.66 158 LYS A O 1
ATOM 1205 N N . GLY A 1 160 ? -11.943 6.434 -4.430 1.00 19.56 159 GLY A N 1
ATOM 1206 C CA . GLY A 1 160 ? -11.573 5.353 -5.354 1.00 19.37 159 GLY A CA 1
ATOM 1207 C C . GLY A 1 160 ? -10.085 5.294 -5.627 1.00 19.04 159 GLY A C 1
ATOM 1208 O O . GLY A 1 160 ? -9.435 6.311 -5.645 1.00 17.47 159 GLY A O 1
ATOM 1209 N N . ARG A 1 161 ? -9.559 4.084 -5.816 1.00 19.54 160 ARG A N 1
ATOM 1210 C CA . ARG A 1 161 ? -8.128 3.840 -6.058 1.00 21.23 160 ARG A CA 1
ATOM 1211 C C . ARG A 1 161 ? -7.937 2.777 -7.114 1.00 19.86 160 ARG A C 1
ATOM 1212 O O . ARG A 1 161 ? -8.718 1.816 -7.184 1.00 19.83 160 ARG A O 1
ATOM 1220 N N . ALA A 1 162 ? -6.850 2.913 -7.871 1.00 18.94 161 ALA A N 1
ATOM 1221 C CA . ALA A 1 162 ? -6.509 1.983 -8.941 1.00 18.14 161 ALA A CA 1
ATOM 1222 C C . ALA A 1 162 ? -6.440 0.530 -8.486 1.00 17.80 161 ALA A C 1
ATOM 1223 O O . ALA A 1 162 ? -6.040 0.222 -7.349 1.00 17.87 161 ALA A O 1
ATOM 1225 N N . ASN A 1 163 ? -6.835 -0.345 -9.399 1.00 17.88 162 ASN A N 1
ATOM 1226 C CA . ASN A 1 163 ? -6.785 -1.809 -9.246 1.00 18.81 162 ASN A CA 1
ATOM 1227 C C . ASN A 1 163 ? -7.596 -2.420 -8.112 1.00 19.36 162 ASN A C 1
ATOM 1228 O O . ASN A 1 163 ? -7.265 -3.500 -7.614 1.00 19.11 162 ASN A O 1
ATOM 1233 N N . TRP A 1 164 ? -8.672 -1.760 -7.727 1.00 19.20 163 TRP A N 1
ATOM 1234 C CA . TRP A 1 164 ? -9.572 -2.355 -6.754 1.00 20.22 163 TRP A CA 1
ATOM 1235 C C . TRP A 1 164 ? -10.769 -3.073 -7.411 1.00 20.81 163 TRP A C 1
ATOM 1236 O O . TRP A 1 164 ? -11.642 -3.630 -6.7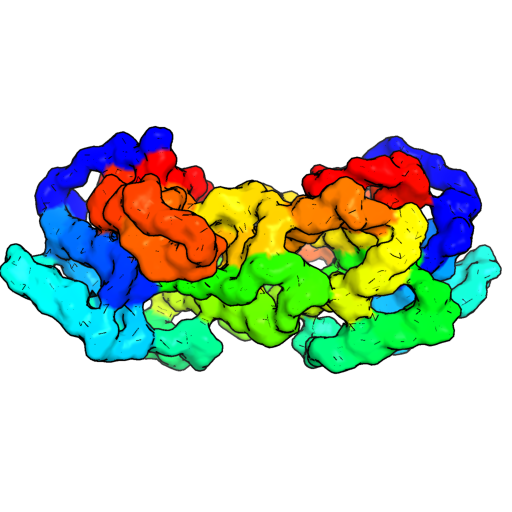25 1.00 21.32 163 TRP A O 1
ATOM 1247 N N . GLY A 1 165 ? -10.746 -3.145 -8.741 1.00 20.24 164 GLY A N 1
ATOM 1248 C CA . GLY A 1 165 ? -11.721 -3.938 -9.491 1.00 19.38 164 GLY A CA 1
ATOM 1249 C C . GLY A 1 165 ? -13.133 -3.575 -9.091 1.00 19.94 164 GLY A C 1
ATOM 1250 O O . GLY A 1 165 ? -13.494 -2.375 -9.010 1.00 20.58 164 GLY A O 1
ATOM 1251 N N . ALA A 1 166 ? -13.933 -4.595 -8.798 1.00 18.25 165 ALA A N 1
ATOM 1252 C CA . ALA A 1 166 ? -15.304 -4.347 -8.399 1.00 17.99 165 ALA A CA 1
ATOM 1253 C C . ALA A 1 166 ? -15.398 -4.057 -6.910 1.00 16.92 165 ALA A C 1
ATOM 1254 O O . ALA A 1 166 ? -16.446 -3.657 -6.439 1.00 16.98 165 ALA A O 1
ATOM 1256 N N . TYR A 1 167 ? -14.323 -4.313 -6.157 1.00 16.59 166 TYR A N 1
ATOM 1257 C CA . TYR A 1 167 ? -14.368 -4.144 -4.705 1.00 17.01 166 TYR A CA 1
ATOM 1258 C C . TYR A 1 167 ? -14.637 -2.690 -4.305 1.00 16.93 166 TYR A C 1
ATOM 1259 O O . TYR A 1 167 ? -15.568 -2.427 -3.570 1.00 16.00 166 TYR A O 1
ATOM 1268 N N . GLY A 1 168 ? -13.855 -1.746 -4.828 1.00 16.83 167 GLY A N 1
ATOM 1269 C CA . GLY A 1 168 ? -14.069 -0.320 -4.498 1.00 15.82 167 GLY A CA 1
ATOM 1270 C C . GLY A 1 168 ? -15.477 0.129 -4.921 1.00 16.21 167 GLY A C 1
ATOM 1271 O O . GLY A 1 168 ? -16.184 0.778 -4.163 1.00 16.04 167 GLY A O 1
ATOM 1272 N N . VAL A 1 169 ? -15.854 -0.215 -6.146 1.00 15.97 168 VAL A N 1
ATOM 1273 C CA . VAL A 1 169 ? -17.184 0.060 -6.695 1.00 15.91 168 VAL A CA 1
ATOM 1274 C C . VAL A 1 169 ? -18.268 -0.453 -5.753 1.00 15.79 168 VAL A C 1
ATOM 1275 O O . VAL A 1 169 ? -19.218 0.259 -5.474 1.00 14.11 168 VAL A O 1
ATOM 1279 N N . SER A 1 170 ? -18.112 -1.682 -5.256 1.00 16.03 169 SER A N 1
ATOM 1280 C CA . SER A 1 170 ? -19.143 -2.305 -4.394 1.00 15.68 169 SER A CA 1
ATOM 1281 C C . SER A 1 170 ? -19.239 -1.571 -3.072 1.00 16.80 169 SER A C 1
ATOM 1282 O O . SER A 1 170 ? -20.315 -1.509 -2.460 1.00 16.43 169 SER A O 1
ATOM 1285 N N . LYS A 1 171 ? -18.105 -1.040 -2.602 1.00 16.73 170 LYS A N 1
ATOM 1286 C CA . LYS A 1 171 ? -18.121 -0.324 -1.322 1.00 16.56 170 LYS A CA 1
ATOM 1287 C C . LYS A 1 171 ? -18.676 1.088 -1.441 1.00 17.21 170 LYS A C 1
ATOM 1288 O O . LYS A 1 171 ? -19.289 1.583 -0.507 1.00 16.86 170 LYS A O 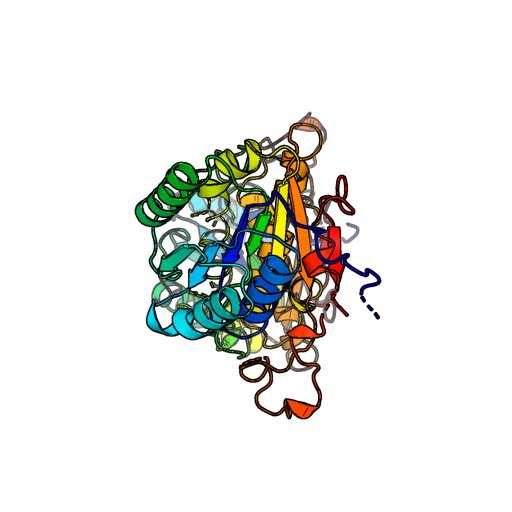1
ATOM 1294 N N . PHE A 1 172 ? -18.460 1.715 -2.595 1.00 16.77 171 PHE A N 1
ATOM 1295 C CA . PHE A 1 172 ? -19.174 2.950 -2.965 1.00 16.28 171 PHE A CA 1
ATOM 1296 C C . PHE A 1 172 ? -20.687 2.692 -2.951 1.00 16.53 171 PHE A C 1
ATOM 1297 O O . PHE A 1 172 ? -21.451 3.452 -2.329 1.00 15.92 171 PHE A O 1
ATOM 1305 N N . ALA A 1 173 ? -21.116 1.598 -3.580 1.00 15.01 172 ALA A N 1
ATOM 1306 C CA . ALA A 1 173 ? -22.537 1.235 -3.563 1.00 16.74 172 ALA A CA 1
ATOM 1307 C C . ALA A 1 173 ? -23.007 1.044 -2.113 1.00 17.10 172 ALA A C 1
ATOM 1308 O O . ALA A 1 173 ? -24.071 1.558 -1.716 1.00 18.61 172 ALA A O 1
ATOM 1310 N N . THR A 1 174 ? -22.185 0.362 -1.321 1.00 16.89 173 THR A N 1
ATOM 1311 C CA . THR A 1 174 ? -22.478 0.142 0.121 1.00 16.70 173 THR A CA 1
ATOM 1312 C C . THR A 1 174 ? -22.761 1.445 0.893 1.00 16.70 173 THR A C 1
ATOM 1313 O O . THR A 1 174 ? -23.752 1.552 1.658 1.00 14.66 173 THR A O 1
ATOM 1317 N N . GLU A 1 175 ? -21.904 2.448 0.678 1.00 16.02 174 GLU A N 1
ATOM 1318 C CA . GLU A 1 175 ? -22.086 3.722 1.352 1.00 16.40 174 GLU A CA 1
ATOM 1319 C C . GLU A 1 175 ? -23.368 4.364 0.874 1.00 16.76 174 GLU A C 1
ATOM 1320 O O . GLU A 1 175 ? -24.097 4.944 1.660 1.00 17.08 174 GLU A O 1
ATOM 1326 N N . GLY A 1 176 ? -23.635 4.240 -0.423 1.00 16.26 175 GLY A N 1
ATOM 1327 C CA . GLY A 1 176 ? -24.904 4.682 -1.011 1.00 16.56 175 GLY A CA 1
ATOM 1328 C C . GLY A 1 176 ? -26.143 4.048 -0.418 1.00 16.32 175 GLY A C 1
ATOM 1329 O O . GLY A 1 176 ? -27.132 4.735 -0.121 1.00 16.62 175 GLY A O 1
ATOM 1330 N N . LEU A 1 177 ? -26.106 2.732 -0.307 1.00 17.07 176 LEU A N 1
ATOM 1331 C CA . LEU A 1 177 ? -27.173 1.970 0.321 1.00 17.48 176 LEU A CA 1
ATOM 1332 C C . LEU A 1 177 ? -27.420 2.408 1.773 1.00 17.05 176 LEU A C 1
ATOM 1333 O O . LEU A 1 177 ? -28.577 2.608 2.194 1.00 17.58 176 LEU A O 1
ATOM 1346 N N . GLN A 1 179 ? -26.514 5.277 3.268 1.00 16.56 178 GLN A N 1
ATOM 1347 C CA . GLN A 1 179 ? -27.041 6.631 3.330 1.00 16.73 178 GLN A CA 1
ATOM 1348 C C . GLN A 1 179 ? -28.517 6.706 2.988 1.00 17.28 178 GLN A C 1
ATOM 1349 O O . GLN A 1 179 ? -29.259 7.447 3.652 1.00 17.45 178 GLN A O 1
ATOM 1355 N N . THR A 1 180 ? -28.928 5.948 1.966 1.00 17.15 179 THR A N 1
ATOM 1356 C CA . THR A 1 180 ? -30.335 5.956 1.499 1.00 16.72 179 THR A CA 1
ATOM 1357 C C . THR A 1 180 ? -31.202 5.399 2.603 1.00 16.59 179 THR A C 1
ATOM 1358 O O . THR A 1 180 ? -32.220 6.004 2.980 1.00 15.23 179 THR A O 1
ATOM 1362 N N . LEU A 1 181 ? -30.808 4.238 3.120 1.00 16.60 180 LEU A N 1
ATOM 1363 C CA . LEU A 1 181 ? -31.575 3.604 4.209 1.00 17.62 180 LEU A CA 1
ATOM 1364 C C . LEU A 1 181 ? -31.632 4.414 5.489 1.00 18.10 180 LEU A C 1
ATOM 1365 O O . LEU A 1 181 ? -32.698 4.520 6.128 1.00 18.49 180 LEU A O 1
ATOM 1370 N N . ALA A 1 182 ? -30.495 4.980 5.892 1.00 18.43 181 ALA A N 1
ATOM 1371 C CA . ALA A 1 182 ? -30.486 5.869 7.061 1.00 18.05 181 ALA A CA 1
ATOM 1372 C C . ALA A 1 182 ? -31.521 6.987 6.938 1.00 19.22 181 ALA A C 1
ATOM 1373 O O . ALA A 1 182 ? -32.219 7.338 7.916 1.00 19.24 181 ALA A O 1
ATOM 1375 N N . ASP A 1 183 ? -31.629 7.549 5.742 1.00 19.65 182 ASP A N 1
ATOM 1376 C CA . ASP A 1 183 ? -32.541 8.645 5.490 1.00 19.34 182 ASP A CA 1
ATOM 1377 C C . ASP A 1 183 ? -33.990 8.170 5.575 1.00 19.63 182 ASP A C 1
ATOM 1378 O O . ASP A 1 183 ? -34.867 8.895 6.040 1.00 19.41 182 ASP A O 1
ATOM 1383 N N . GLU A 1 184 ? -34.244 6.930 5.167 1.00 19.00 183 GLU A N 1
ATOM 1384 C CA . GLU A 1 184 ? -35.583 6.361 5.303 1.00 19.22 183 GLU A CA 1
ATOM 1385 C C . GLU A 1 184 ? -35.925 5.971 6.750 1.00 19.53 183 GLU A C 1
A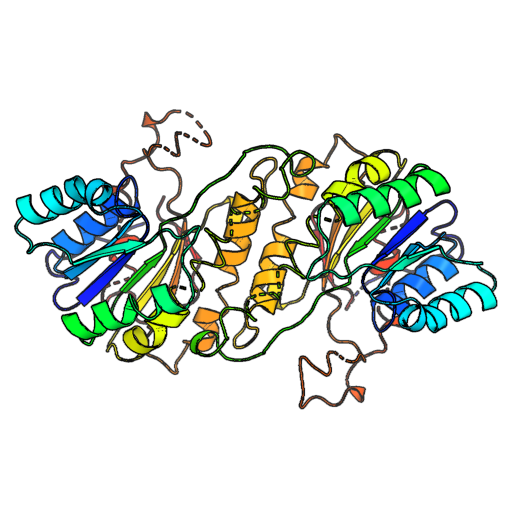TOM 1386 O O . GLU A 1 184 ? -37.078 6.093 7.173 1.00 19.94 183 GLU A O 1
ATOM 1392 N N . LEU A 1 185 ? -34.930 5.555 7.527 1.00 19.24 184 LEU A N 1
ATOM 1393 C CA . LEU A 1 185 ? -35.176 5.103 8.909 1.00 20.07 184 LEU A CA 1
ATOM 1394 C C . LEU A 1 185 ? -35.310 6.226 9.925 1.00 21.69 184 LEU A C 1
ATOM 1395 O O . LEU A 1 185 ? -35.871 6.024 10.996 1.00 21.96 184 LEU A O 1
ATOM 1400 N N . GLU A 1 186 ? -34.747 7.383 9.590 1.00 22.86 185 GLU A N 1
ATOM 1401 C CA . GLU A 1 186 ? -34.580 8.490 10.504 1.00 24.87 185 GLU A CA 1
ATOM 1402 C C . GLU A 1 186 ? -35.933 9.012 10.978 1.00 25.79 185 GLU A C 1
ATOM 1403 O O . GLU A 1 186 ? -36.801 9.336 10.159 1.00 25.76 185 GLU A O 1
ATOM 1409 N N . GLY A 1 187 ? -36.100 9.078 12.304 1.00 26.67 186 GLY A N 1
ATOM 1410 C CA . GLY A 1 187 ? -37.283 9.646 12.961 1.00 26.77 186 GLY A CA 1
ATOM 1411 C C . GLY A 1 187 ? -38.582 8.854 12.923 1.00 27.69 186 GLY A C 1
ATOM 1412 O O . GLY A 1 187 ? -39.491 9.103 13.716 1.00 29.58 186 GLY A O 1
ATOM 1413 N N . VAL A 1 188 ? -38.697 7.912 12.004 1.00 26.80 187 VAL A N 1
ATOM 1414 C CA . VAL A 1 188 ? -39.937 7.157 11.848 1.00 26.00 187 VAL A CA 1
ATOM 1415 C C . VAL A 1 188 ? -39.794 5.690 12.316 1.00 25.28 187 VAL A C 1
ATOM 1416 O O . VAL A 1 188 ? -40.777 4.918 12.348 1.00 25.37 187 VAL A O 1
ATOM 1420 N N . THR A 1 189 ? -38.561 5.322 12.682 1.00 24.63 188 THR A N 1
ATOM 1421 C CA . THR A 1 189 ? -38.242 4.005 13.247 1.00 22.90 188 THR A CA 1
ATOM 1422 C C . THR A 1 189 ? -37.225 4.131 14.385 1.00 22.37 188 THR A C 1
ATOM 1423 O O . THR A 1 189 ? -36.682 5.212 14.628 1.00 22.99 188 THR A O 1
ATOM 1427 N N . ALA A 1 190 ? -36.931 3.009 15.041 1.00 21.29 189 ALA A N 1
ATOM 1428 C CA . ALA A 1 190 ? -35.908 2.980 16.087 1.00 20.07 189 ALA A CA 1
ATOM 1429 C C . ALA A 1 190 ? -34.655 2.255 15.601 1.00 19.30 189 ALA A C 1
ATOM 1430 O O . ALA A 1 190 ? -33.865 1.716 16.385 1.00 18.36 189 ALA A O 1
ATOM 1432 N N . VAL A 1 191 ? -34.484 2.240 14.281 1.00 18.90 190 VAL A N 1
ATOM 1433 C CA . VAL A 1 191 ? -33.353 1.565 13.662 1.00 18.18 190 VAL A CA 1
ATOM 1434 C C . VAL A 1 191 ? -32.410 2.622 13.118 1.00 18.55 190 VAL A C 1
ATOM 1435 O O . VAL A 1 191 ? -32.844 3.546 12.420 1.00 17.73 190 VAL A O 1
ATOM 1439 N N . ARG A 1 192 ? -31.116 2.455 13.409 1.00 18.32 191 ARG A N 1
ATOM 1440 C CA . ARG A 1 192 ? -30.072 3.274 12.809 1.00 17.34 191 ARG A CA 1
ATOM 1441 C C . ARG A 1 192 ? -29.278 2.455 11.795 1.00 18.01 191 ARG A C 1
ATOM 1442 O O . ARG A 1 192 ? -29.174 1.226 11.932 1.00 17.11 191 ARG A O 1
ATOM 1450 N N . ALA A 1 193 ? -28.691 3.151 10.822 1.00 16.94 192 ALA A N 1
ATOM 1451 C CA . ALA A 1 193 ? -27.816 2.512 9.819 1.00 17.20 192 ALA A CA 1
ATOM 1452 C C . ALA A 1 193 ? -26.547 3.351 9.643 1.00 17.77 192 ALA A C 1
ATOM 1453 O O . ALA A 1 193 ? -26.636 4.575 9.473 1.00 17.03 192 ALA A O 1
ATOM 1455 N N . ASN A 1 194 ? -25.384 2.697 9.722 1.00 16.77 193 ASN A N 1
ATOM 1456 C CA . ASN A 1 194 ? -24.081 3.384 9.616 1.00 17.49 193 ASN A CA 1
ATOM 1457 C C . ASN A 1 194 ? -23.108 2.459 8.910 1.00 17.82 193 ASN A C 1
ATOM 1458 O O . ASN A 1 194 ? -23.406 1.272 8.707 1.00 18.55 193 ASN A O 1
ATOM 1463 N N . SER A 1 195 ? -21.966 3.005 8.486 1.00 17.94 194 SER A N 1
ATOM 1464 C CA . SER A 1 195 ? -20.941 2.196 7.902 1.00 17.44 194 SER A CA 1
ATOM 1465 C C . SER A 1 195 ? -19.675 2.220 8.747 1.00 17.37 194 SER A C 1
ATOM 1466 O O . SER A 1 195 ? -19.437 3.174 9.502 1.00 17.14 194 SER A O 1
ATOM 1469 N N . ILE A 1 196 ? -18.871 1.158 8.583 1.00 17.90 195 ILE A N 1
ATOM 1470 C CA . ILE A 1 196 ? -17.593 0.991 9.268 1.00 18.21 195 ILE A CA 1
ATOM 1471 C C . ILE A 1 196 ? -16.490 0.698 8.252 1.00 18.41 195 ILE A C 1
ATOM 1472 O O . ILE A 1 196 ? -16.550 -0.284 7.482 1.00 18.00 195 ILE A O 1
ATOM 1477 N N . ASN A 1 197 ? -15.479 1.550 8.256 1.00 18.09 196 ASN A N 1
ATOM 1478 C CA . ASN A 1 197 ? -14.239 1.221 7.587 1.00 17.91 196 ASN A CA 1
ATOM 1479 C C . ASN A 1 197 ? -13.329 0.587 8.626 1.00 18.11 196 ASN A C 1
ATOM 1480 O O . ASN A 1 197 ? -12.835 1.294 9.517 1.00 19.25 196 ASN A O 1
ATOM 1485 N N . PRO A 1 198 ? -13.089 -0.731 8.524 1.00 18.41 197 PRO A N 1
ATOM 1486 C CA . PRO A 1 198 ? -12.294 -1.390 9.577 1.00 18.39 197 PRO A CA 1
ATOM 1487 C C . PRO A 1 198 ? -10.800 -1.080 9.530 1.00 17.91 197 PRO A C 1
ATOM 1488 O O . PRO A 1 198 ? -10.115 -1.285 10.522 1.00 17.87 197 PRO A O 1
ATOM 1492 N N . GLY A 1 199 ? -10.299 -0.663 8.369 1.00 17.58 198 GLY A N 1
ATOM 1493 C CA . GLY A 1 199 ? -8.882 -0.376 8.196 1.00 17.46 198 GLY A CA 1
ATOM 1494 C C . GLY A 1 199 ? -8.164 -1.697 8.065 1.00 18.42 198 GLY A C 1
ATOM 1495 O O . GLY A 1 199 ? -8.788 -2.744 7.794 1.00 18.18 198 GLY A O 1
ATOM 1496 N N . ALA A 1 200 ? -6.861 -1.680 8.292 1.00 19.01 199 ALA A N 1
ATOM 1497 C CA . ALA A 1 200 ? -6.040 -2.880 8.086 1.00 19.40 199 ALA A CA 1
ATOM 1498 C C . ALA A 1 200 ? -6.129 -3.863 9.260 1.00 19.77 199 ALA A C 1
ATOM 1499 O O . ALA A 1 200 ? -6.009 -3.443 10.415 1.00 19.13 199 ALA A O 1
ATOM 1501 N N . THR A 1 201 ? -6.314 -5.159 8.971 1.00 19.87 200 THR A N 1
ATOM 1502 C CA . THR A 1 201 ? -6.342 -6.211 10.010 1.00 20.55 200 THR A CA 1
ATOM 1503 C C . THR A 1 201 ? -5.581 -7.447 9.609 1.00 20.68 200 THR A C 1
ATOM 1504 O O . THR A 1 201 ? -5.337 -7.672 8.417 1.00 20.39 200 THR A O 1
ATOM 1508 N N A ARG A 1 202 ? -5.249 -8.273 10.600 0.50 20.50 201 ARG A N 1
ATOM 1509 N N B ARG A 1 202 ? -5.143 -8.226 10.600 0.50 20.68 201 ARG A N 1
ATOM 1510 C CA A ARG A 1 202 ? -4.448 -9.467 10.384 0.50 20.25 201 ARG A CA 1
ATOM 1511 C CA B ARG A 1 202 ? -4.425 -9.461 10.313 0.50 20.51 201 ARG A CA 1
ATOM 1512 C C A ARG A 1 202 ? -5.357 -10.652 10.019 0.50 20.42 201 ARG A C 1
ATOM 1513 C C B ARG A 1 202 ? -5.453 -10.558 10.043 0.50 20.60 201 ARG A C 1
ATOM 1514 O O A ARG A 1 202 ? -5.621 -11.533 10.847 0.50 20.04 201 ARG A O 1
ATOM 1515 O O B ARG A 1 202 ? -5.908 -11.263 10.953 0.50 20.30 201 ARG A O 1
ATOM 1530 N N . THR A 1 203 ? -5.840 -10.661 8.774 1.00 20.12 202 THR A N 1
ATOM 1531 C CA . THR A 1 203 ? -6.809 -11.659 8.320 1.00 20.84 202 THR A CA 1
ATOM 1532 C C . THR A 1 203 ? -6.454 -12.196 6.924 1.00 20.58 202 THR A C 1
ATOM 1533 O O . THR A 1 203 ? -5.646 -11.612 6.176 1.00 19.14 202 THR A O 1
ATOM 1537 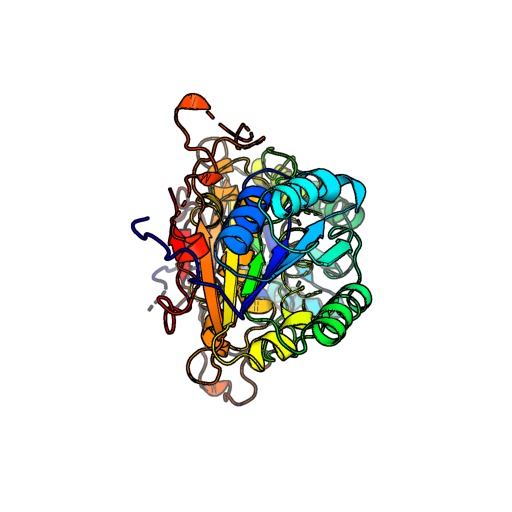N N . GLY A 1 204 ? -7.094 -13.300 6.551 1.00 20.41 203 GLY A N 1
ATOM 1538 C CA . GLY A 1 204 ? -6.843 -13.906 5.225 1.00 20.18 203 GLY A CA 1
ATOM 1539 C C . GLY A 1 204 ? -7.369 -13.015 4.108 1.00 20.01 203 GLY A C 1
ATOM 1540 O O . GLY A 1 204 ? -6.802 -13.005 3.035 1.00 20.22 203 GLY A O 1
ATOM 1549 N N . ARG A 1 206 ? -7.544 -9.520 4.202 1.00 17.42 205 ARG A N 1
ATOM 1550 C CA . 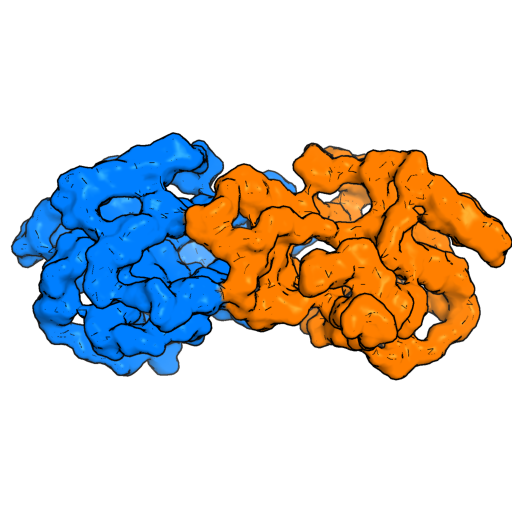ARG A 1 206 ? -6.532 -8.475 4.037 1.00 17.71 205 ARG A CA 1
ATOM 1551 C C . ARG A 1 206 ? -5.323 -9.006 3.232 1.00 17.24 205 ARG A C 1
ATOM 1552 O O . ARG A 1 206 ? -4.802 -8.298 2.366 1.00 17.59 205 ARG A O 1
ATOM 1560 N N . ALA A 1 207 ? -4.856 -10.233 3.544 1.00 16.19 206 ALA A N 1
ATOM 1561 C CA . ALA A 1 207 ? -3.700 -10.836 2.846 1.00 15.87 206 ALA A CA 1
ATOM 1562 C C . ALA A 1 207 ? -4.000 -11.083 1.352 1.00 15.61 206 ALA A C 1
ATOM 1563 O O . ALA A 1 207 ? -3.114 -10.988 0.517 1.00 15.76 206 ALA A O 1
ATOM 1565 N N . GLN A 1 208 ? -5.239 -11.462 1.044 1.00 15.35 207 GLN A N 1
ATOM 1566 C CA . GLN A 1 208 ? -5.703 -11.601 -0.360 1.00 15.91 207 GLN A CA 1
ATOM 1567 C C . GLN A 1 208 ? -5.581 -10.251 -1.110 1.00 16.36 207 GLN A C 1
ATOM 1568 O O . GLN A 1 208 ? -5.094 -10.193 -2.228 1.00 16.22 207 GLN A O 1
ATOM 1574 N N . ALA A 1 209 ? -6.034 -9.184 -0.462 1.00 16.75 208 ALA A N 1
ATOM 1575 C CA . ALA A 1 209 ? -6.066 -7.847 -1.058 1.00 17.57 208 ALA A CA 1
ATOM 1576 C C . ALA A 1 209 ? -4.687 -7.225 -1.232 1.00 17.25 208 ALA A C 1
ATOM 1577 O O . ALA A 1 209 ? -4.467 -6.408 -2.155 1.00 17.15 208 ALA A O 1
ATOM 1579 N N . TYR A 1 210 ? -3.758 -7.604 -0.351 1.00 17.06 209 TYR A N 1
ATOM 1580 C CA . TYR A 1 210 ? -2.398 -7.096 -0.371 1.00 17.48 209 TYR A CA 1
ATOM 1581 C C . TYR A 1 210 ? -1.443 -8.266 -0.361 1.00 18.26 209 TYR A C 1
ATOM 1582 O O . TYR A 1 210 ? -0.906 -8.607 0.694 1.00 16.87 209 TYR A O 1
ATOM 1591 N N . PRO A 1 211 ? -1.281 -8.939 -1.523 1.00 18.99 210 PRO A N 1
ATOM 1592 C CA . PRO A 1 211 ? -0.516 -10.173 -1.547 1.00 19.60 210 PRO A CA 1
ATOM 1593 C C . PRO A 1 211 ? 0.939 -10.059 -1.088 1.00 19.60 210 PRO A C 1
ATOM 1594 O O . PRO A 1 211 ? 1.533 -11.067 -0.709 1.00 19.09 210 PRO A O 1
ATOM 1598 N N . ASP A 1 212 ? 1.522 -8.859 -1.162 1.00 19.37 211 ASP A N 1
ATOM 1599 C CA . ASP A 1 212 ? 2.931 -8.671 -0.843 1.00 19.98 211 ASP A CA 1
ATOM 1600 C C . ASP A 1 212 ? 3.160 -8.043 0.544 1.00 19.28 211 ASP A C 1
ATOM 1601 O O . ASP A 1 212 ? 4.290 -7.881 0.984 1.00 18.88 211 ASP A O 1
ATOM 1606 N N . GLU A 1 213 ? 2.079 -7.706 1.230 1.00 19.05 212 GLU A N 1
ATOM 1607 C CA . GLU A 1 213 ? 2.162 -7.219 2.615 1.00 19.05 212 GLU A CA 1
ATOM 1608 C C . GLU A 1 213 ? 2.357 -8.372 3.615 1.00 18.92 212 GLU A C 1
ATOM 1609 O O . GLU A 1 213 ? 1.664 -9.384 3.554 1.00 19.65 212 GLU A O 1
ATOM 1615 N N . ASN A 1 214 ? 3.241 -8.186 4.584 1.00 18.84 213 ASN A N 1
ATOM 1616 C CA . ASN A 1 214 ? 3.387 -9.129 5.683 1.00 19.28 213 ASN A CA 1
ATOM 1617 C C . ASN A 1 214 ? 2.267 -8.828 6.729 1.00 19.40 213 ASN A C 1
ATOM 1618 O O . ASN A 1 214 ? 2.198 -7.724 7.252 1.00 19.33 213 ASN A O 1
ATOM 1623 N N . PRO A 1 215 ? 1.393 -9.806 7.026 1.00 19.94 214 PRO A N 1
ATOM 1624 C CA . PRO A 1 215 ? 0.303 -9.599 8.018 1.00 20.60 214 PRO A CA 1
ATOM 1625 C C . PRO A 1 215 ? 0.760 -9.077 9.394 1.00 21.27 214 PRO A C 1
ATOM 1626 O O . PRO A 1 215 ? -0.039 -8.465 10.110 1.00 21.62 214 PRO A O 1
ATOM 1630 N N . LEU A 1 216 ? 2.027 -9.297 9.755 1.00 21.02 215 LEU A N 1
ATOM 1631 C CA . LEU A 1 216 ? 2.551 -8.831 11.024 1.00 22.39 215 LEU A CA 1
ATOM 1632 C C . LEU A 1 216 ? 2.401 -7.317 11.207 1.00 22.68 215 LEU A C 1
ATOM 1633 O O . LEU A 1 216 ? 2.347 -6.840 12.336 1.00 22.93 215 LEU A O 1
ATOM 1638 N N . ASN A 1 217 ? 2.343 -6.588 10.092 1.00 23.39 216 ASN A N 1
ATOM 1639 C CA . ASN A 1 217 ? 2.110 -5.134 10.086 1.00 24.21 216 ASN A CA 1
ATOM 1640 C C . ASN A 1 217 ? 0.723 -4.695 10.609 1.00 23.67 216 ASN A C 1
ATOM 1641 O O . ASN A 1 217 ? 0.539 -3.532 10.981 1.00 23.14 216 ASN A O 1
ATOM 1646 N N . ASN A 1 218 ? -0.225 -5.625 10.690 1.00 22.57 217 ASN A N 1
ATOM 1647 C CA . ASN A 1 218 ? -1.629 -5.274 10.958 1.00 21.98 217 ASN A CA 1
ATOM 1648 C C . ASN A 1 218 ? -2.093 -5.759 12.321 1.00 21.40 217 ASN A C 1
ATOM 1649 O O . ASN A 1 218 ? -1.653 -6.810 12.773 1.00 21.09 217 ASN A O 1
ATOM 1654 N N . PRO A 1 219 ? -3.009 -5.020 12.968 1.00 21.49 218 PRO A N 1
ATOM 1655 C CA . PRO A 1 219 ? -3.499 -5.485 14.261 1.00 21.17 218 PRO A CA 1
ATOM 1656 C C . PRO A 1 219 ? -4.445 -6.647 14.077 1.00 20.24 218 PRO A C 1
ATOM 1657 O O . PRO A 1 219 ? -5.079 -6.773 13.008 1.00 18.69 218 PRO A O 1
ATOM 1661 N N . ALA A 1 220 ? -4.555 -7.476 15.115 1.00 19.82 219 ALA A N 1
ATOM 1662 C CA . ALA A 1 220 ? -5.512 -8.579 15.118 1.00 20.19 219 ALA A CA 1
ATOM 1663 C C . ALA A 1 220 ? -6.929 -7.999 15.050 1.00 20.03 219 ALA A C 1
ATOM 1664 O O . ALA A 1 220 ? -7.204 -6.926 15.623 1.00 20.47 219 ALA A O 1
ATOM 1666 N N . PRO A 1 221 ? -7.842 -8.684 14.354 1.00 20.31 220 PRO A N 1
ATOM 1667 C CA . PRO A 1 221 ? -9.181 -8.119 14.242 1.00 19.87 220 PRO A CA 1
ATOM 1668 C C . PRO A 1 221 ? -9.866 -7.923 15.607 1.00 20.44 220 PRO A C 1
ATOM 1669 O O . PRO A 1 221 ? -10.663 -7.005 15.768 1.00 18.89 220 PRO A O 1
ATOM 1673 N N . GLU A 1 222 ? -9.517 -8.733 16.609 1.00 20.98 221 GLU A N 1
ATOM 1674 C CA . GLU A 1 222 ? -10.149 -8.592 17.914 1.00 21.59 221 GLU A CA 1
ATOM 1675 C C . GLU A 1 222 ? -9.736 -7.286 18.601 1.00 22.18 221 GLU A C 1
ATOM 1676 O O . GLU A 1 222 ? -10.359 -6.870 19.562 1.00 21.82 221 GLU A O 1
ATOM 1682 N N . ASP A 1 223 ? -8.674 -6.643 18.117 1.00 21.80 222 ASP A N 1
ATOM 1683 C CA . ASP A 1 223 ? -8.251 -5.377 18.702 1.00 22.48 222 ASP A CA 1
ATOM 1684 C C . ASP A 1 223 ? -8.946 -4.143 18.104 1.00 21.72 222 ASP A C 1
ATOM 1685 O O . ASP A 1 223 ? -8.793 -3.043 18.632 1.00 22.66 222 ASP A O 1
ATOM 1690 N N . ILE A 1 224 ? -9.729 -4.307 17.040 1.00 20.34 223 ILE A N 1
ATOM 1691 C CA . ILE A 1 224 ? -10.408 -3.150 16.423 1.00 19.97 223 ILE A CA 1
ATOM 1692 C C . ILE A 1 224 ? -11.897 -3.020 16.753 1.00 19.16 223 ILE A C 1
ATOM 1693 O O . ILE A 1 224 ? -12.656 -2.294 16.075 1.00 18.65 223 ILE A O 1
ATOM 1706 N N . PRO A 1 226 ? -13.751 -1.565 19.242 1.00 17.79 225 PRO A N 1
ATOM 1707 C CA . PRO A 1 226 ? -14.540 -0.463 19.837 1.00 17.47 225 PRO A CA 1
ATOM 1708 C C . PRO A 1 226 ? -15.715 0.117 19.013 1.00 17.94 225 PRO A C 1
ATOM 1709 O O . PRO A 1 226 ? -16.798 0.229 19.550 1.00 17.94 225 PRO A O 1
ATOM 1713 N N . VAL A 1 227 ? -15.521 0.448 17.740 1.00 17.79 226 VAL A N 1
ATOM 1714 C CA . VAL A 1 227 ? -16.643 0.977 16.927 1.00 17.75 226 VAL A CA 1
ATOM 1715 C C . VAL A 1 227 ? -17.696 -0.093 16.691 1.00 17.54 226 VAL A C 1
ATOM 1716 O O . VAL A 1 227 ? -18.897 0.213 16.585 1.00 16.95 226 VAL A O 1
ATOM 1720 N N . TYR A 1 228 ? -17.261 -1.352 16.592 1.00 16.52 227 TYR A N 1
ATOM 1721 C CA . TYR A 1 228 ? -18.224 -2.448 16.386 1.00 17.71 227 TYR A CA 1
ATOM 1722 C C . TYR A 1 228 ? -19.181 -2.584 17.573 1.00 17.38 227 TYR A C 1
ATOM 1723 O O . TYR A 1 228 ? -20.389 -2.830 17.423 1.00 17.47 227 TYR A O 1
ATOM 1732 N N . LEU A 1 229 ? -18.624 -2.430 18.762 1.00 17.23 228 LEU A N 1
ATOM 1733 C CA . LEU A 1 229 ? -19.412 -2.516 19.988 1.00 17.92 228 LEU A CA 1
ATOM 1734 C C . LEU A 1 229 ? -20.272 -1.270 20.200 1.00 18.29 228 LEU A C 1
ATOM 1735 O O . LEU A 1 229 ? -21.441 -1.364 20.612 1.00 18.83 228 LEU A O 1
ATOM 1740 N N . TYR A 1 230 ? -19.682 -0.115 19.910 1.00 18.61 229 TYR A N 1
ATOM 1741 C CA . TYR A 1 230 ? -20.365 1.168 20.060 1.00 18.94 229 TYR A CA 1
ATOM 1742 C C . TYR A 1 230 ? -21.686 1.140 19.287 1.00 18.18 229 TYR A C 1
ATOM 1743 O O . TYR A 1 230 ? -22.750 1.394 19.860 1.00 17.32 229 TYR A O 1
ATOM 1752 N N . LEU A 1 231 ? -21.593 0.821 17.995 1.00 18.76 230 LEU A N 1
ATOM 1753 C CA . LEU A 1 231 ? -22.749 0.879 17.083 1.00 18.53 230 LEU A CA 1
ATOM 1754 C C . LEU A 1 231 ? -23.864 -0.077 17.481 1.00 18.25 230 LEU A C 1
ATOM 1755 O O . LEU A 1 231 ? -25.043 0.209 17.264 1.00 18.75 230 LEU A O 1
ATOM 1768 N N . GLY A 1 233 ? -24.634 -1.029 20.632 1.00 18.46 232 GLY A N 1
ATOM 1769 C CA . GLY A 1 233 ? -25.100 -0.844 22.003 1.00 19.05 232 GLY A CA 1
ATOM 1770 C C . GLY A 1 233 ? -25.860 0.463 22.109 1.00 19.35 232 GLY A C 1
ATOM 1771 O O . GLY A 1 233 ? -25.875 1.244 21.140 1.00 18.98 232 GLY A O 1
ATOM 1772 N N . PRO A 1 234 ? -26.492 0.721 23.279 1.00 18.96 233 PRO A N 1
ATOM 1773 C CA . PRO A 1 234 ? -27.337 1.934 23.460 1.00 19.43 233 PRO A CA 1
ATOM 1774 C C . PRO A 1 234 ? -26.605 3.271 23.420 1.00 19.88 233 PRO A C 1
ATOM 1775 O O . PRO A 1 234 ? -27.255 4.323 23.272 1.00 20.79 233 PRO A O 1
ATOM 1779 N N . ASP A 1 235 ? -25.287 3.260 23.556 1.00 19.39 234 ASP A N 1
ATOM 1780 C CA . ASP A 1 235 ? -24.561 4.508 23.518 1.00 19.88 234 ASP A CA 1
ATOM 1781 C C . ASP A 1 235 ? -24.568 5.149 22.140 1.00 20.11 234 ASP A C 1
ATOM 1782 O O . ASP A 1 235 ? -24.282 6.328 22.027 1.00 20.08 234 ASP A O 1
ATOM 1787 N N . SER A 1 236 ? -24.922 4.387 21.105 1.00 20.22 235 SER A N 1
ATOM 1788 C CA . SER A 1 236 ? -25.011 4.956 19.769 1.00 20.77 235 SER A CA 1
ATOM 1789 C C . SER A 1 236 ? -26.437 5.263 19.330 1.00 21.38 235 SER A C 1
ATOM 1790 O O . SER A 1 236 ? -26.666 5.534 18.156 1.00 21.35 235 SER A O 1
ATOM 1793 N N . THR A 1 237 ? -27.407 5.234 20.248 1.00 21.67 236 THR A N 1
ATOM 1794 C CA . THR A 1 237 ? -28.792 5.580 19.844 1.00 22.34 236 THR A CA 1
ATOM 1795 C C . THR A 1 237 ? -28.750 6.998 19.248 1.00 22.54 236 THR A C 1
ATOM 1796 O O . THR A 1 237 ? -28.031 7.875 19.761 1.00 23.54 236 THR A O 1
ATOM 1800 N N . GLY A 1 238 ? -29.444 7.190 18.128 1.00 22.91 237 GLY A N 1
ATOM 1801 C CA . GLY A 1 238 ? -29.500 8.506 17.461 1.00 22.84 237 GLY A CA 1
ATOM 1802 C C . GLY A 1 238 ? -28.368 8.826 16.494 1.00 22.81 237 GLY A C 1
ATOM 1803 O O . GLY A 1 238 ? -28.377 9.906 15.875 1.00 23.78 237 GLY A O 1
ATOM 1804 N N . ILE A 1 239 ? -27.384 7.922 16.383 1.00 21.66 238 ILE A N 1
ATOM 1805 C CA . ILE A 1 239 ? -26.281 8.042 15.436 1.00 19.80 238 ILE A CA 1
ATOM 1806 C C . ILE A 1 239 ? -26.698 7.229 14.226 1.00 19.81 238 ILE A C 1
ATOM 1807 O O . ILE A 1 239 ? -26.834 5.995 14.290 1.00 19.20 238 ILE A O 1
ATOM 1812 N N . ASN A 1 240 ? -26.894 7.926 13.122 1.00 18.76 239 ASN A N 1
ATOM 1813 C CA . ASN A 1 240 ? -27.569 7.347 11.970 1.00 18.81 239 ASN A CA 1
ATOM 1814 C C . ASN A 1 240 ? -26.982 8.012 10.745 1.00 19.14 239 ASN A C 1
ATOM 1815 O O . ASN A 1 240 ? -26.741 9.212 10.762 1.00 19.29 239 ASN A O 1
ATOM 1820 N N . GLY A 1 241 ? -26.709 7.238 9.700 1.00 19.28 240 GLY A N 1
ATOM 1821 C CA . GLY A 1 241 ? -26.184 7.793 8.455 1.00 19.97 240 GLY A CA 1
ATOM 1822 C C . GLY A 1 241 ? -24.716 8.141 8.375 1.00 19.97 240 GLY A C 1
ATOM 1823 O O . GLY A 1 241 ? -24.298 8.788 7.402 1.00 20.81 240 GLY A O 1
ATOM 1824 N N . GLN A 1 242 ? -23.925 7.689 9.347 1.00 20.26 241 GLN A N 1
ATOM 1825 C CA . GLN A 1 242 ? -22.514 8.106 9.506 1.00 19.85 241 GLN A CA 1
ATOM 1826 C C . GLN A 1 242 ? -21.527 7.082 8.950 1.00 20.18 241 GLN A C 1
ATOM 1827 O O . GLN A 1 242 ? -21.754 5.874 9.052 1.00 20.66 241 GLN A O 1
ATOM 1833 N N . ALA A 1 243 ? -20.439 7.570 8.364 1.00 19.17 242 ALA A N 1
ATOM 1834 C CA . ALA A 1 243 ? -19.395 6.736 7.820 1.00 19.49 242 ALA A CA 1
ATOM 1835 C C . ALA A 1 243 ? -18.221 6.788 8.798 1.00 19.80 242 ALA A C 1
ATOM 1836 O O . ALA A 1 243 ? -17.467 7.765 8.847 1.00 19.22 242 ALA A O 1
ATOM 1838 N N . LEU A 1 244 ? -18.114 5.748 9.609 1.00 18.84 243 LEU A N 1
ATOM 1839 C CA . LEU A 1 244 ? -17.162 5.729 10.704 1.00 19.52 243 LEU A CA 1
ATOM 1840 C C . LEU A 1 244 ? -15.934 4.890 10.380 1.00 19.02 243 LEU A C 1
ATOM 1841 O O . LEU A 1 244 ? -15.955 4.080 9.444 1.00 18.64 243 LEU A O 1
ATOM 1846 N N . ASN A 1 245 ? -14.868 5.111 11.149 1.00 19.13 244 ASN A N 1
ATOM 1847 C CA . ASN A 1 245 ? -13.630 4.314 11.046 1.00 19.36 244 ASN A CA 1
ATOM 1848 C C . ASN A 1 245 ? -13.365 3.542 12.353 1.00 18.68 244 ASN A C 1
ATOM 1849 O O . ASN A 1 245 ? -13.479 4.117 13.445 1.00 19.72 244 ASN A O 1
ATOM 1854 N N . ALA A 1 246 ? -12.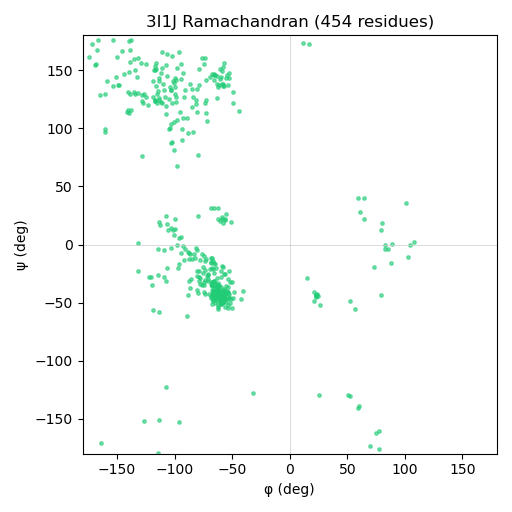980 2.280 12.244 1.00 18.42 245 ALA A N 1
ATOM 1855 C CA . ALA A 1 246 ? -12.505 1.489 13.396 1.00 18.09 245 ALA A CA 1
ATOM 1856 C C . ALA A 1 246 ? -11.165 1.961 13.967 1.00 18.69 245 ALA A C 1
ATOM 1857 O O . ALA A 1 246 ? -10.931 1.857 15.184 1.00 18.46 245 ALA A O 1
ATOM 1859 N N . GLN A 1 247 ? -10.280 2.442 13.088 1.00 19.34 246 GLN A N 1
ATOM 1860 C CA . GLN A 1 247 ? -8.926 2.863 13.453 1.00 20.34 246 GLN A CA 1
ATOM 1861 C C . GLN A 1 247 ? -8.606 4.295 13.010 1.00 21.86 246 GLN A C 1
ATOM 1862 O O . GLN A 1 247 ? -9.425 5.036 12.486 1.00 23.36 246 GLN A O 1
ATOM 1877 N N . PHE B 1 3 ? -22.404 25.663 -16.271 1.00 64.37 2 PHE B N 1
ATOM 1878 C CA . PHE B 1 3 ? -20.996 25.487 -16.650 1.00 62.75 2 PHE B CA 1
ATOM 1879 C C . PHE B 1 3 ? -20.629 26.433 -17.804 1.00 61.53 2 PHE B C 1
ATOM 1880 O O . PHE B 1 3 ? -21.394 26.574 -18.765 1.00 61.46 2 PHE B O 1
ATOM 1888 N N . ASP B 1 4 ? -19.468 27.080 -17.695 1.00 59.86 3 ASP B N 1
ATOM 1889 C CA . ASP B 1 4 ? -19.100 28.185 -18.594 1.00 58.27 3 ASP B CA 1
ATOM 1890 C C . ASP B 1 4 ? -18.052 27.799 -19.646 1.00 56.90 3 ASP B C 1
ATOM 1891 O O . ASP B 1 4 ? -16.848 27.771 -19.373 1.00 56.92 3 ASP B O 1
ATOM 1896 N N . TYR B 1 5 ? -18.529 27.521 -20.855 1.00 55.09 4 TYR B N 1
ATOM 1897 C CA . TYR B 1 5 ? -17.680 27.066 -21.953 1.00 53.38 4 TYR B CA 1
ATOM 1898 C C . TYR B 1 5 ? -18.432 27.195 -23.272 1.00 52.75 4 TYR B C 1
ATOM 1899 O O . TYR B 1 5 ? -19.569 26.728 -23.392 1.00 52.97 4 TYR B O 1
ATOM 1908 N N . SER B 1 6 ? -17.807 27.838 -24.256 1.00 51.69 5 SER B N 1
ATOM 1909 C CA . SER B 1 6 ? -18.378 27.903 -25.603 1.00 50.64 5 SER B CA 1
ATOM 1910 C C . SER B 1 6 ? -17.475 27.173 -26.598 1.00 49.52 5 SER B C 1
ATOM 1911 O O . SER B 1 6 ? -16.298 27.502 -26.747 1.00 49.81 5 SER B O 1
ATOM 1914 N N . ALA B 1 7 ? -18.033 26.172 -27.262 1.00 48.00 6 ALA B N 1
ATOM 1915 C CA . ALA B 1 7 ? -17.265 25.326 -28.168 1.00 46.48 6 ALA B CA 1
ATOM 1916 C C . ALA B 1 7 ? -17.208 25.924 -29.573 1.00 45.55 6 ALA B C 1
ATOM 1917 O O . ALA B 1 7 ? -18.214 26.429 -30.082 1.00 44.87 6 ALA B O 1
ATOM 1919 N N . HIS B 1 8 ? -16.025 25.859 -30.184 1.00 44.30 7 HIS B N 1
ATOM 1920 C CA . HIS B 1 8 ? -15.849 26.226 -31.585 1.00 43.28 7 HIS B CA 1
ATOM 1921 C C . HIS B 1 8 ? -16.535 25.190 -32.463 1.00 41.58 7 HIS B C 1
ATOM 1922 O O . HIS B 1 8 ? -16.537 24.000 -32.122 1.00 41.52 7 HIS B O 1
ATOM 1929 N N . PRO B 1 9 ? -17.126 25.633 -33.585 1.00 39.66 8 PRO B N 1
ATOM 1930 C CA . PRO B 1 9 ? -17.969 24.754 -34.398 1.00 38.20 8 PRO B CA 1
ATOM 1931 C C . PRO B 1 9 ? -17.254 23.506 -34.899 1.00 36.58 8 PRO B C 1
ATOM 1932 O O . PRO B 1 9 ? -17.912 22.537 -35.276 1.00 36.41 8 PRO B O 1
ATOM 1936 N N . GLU B 1 10 ? -15.924 23.535 -34.902 1.00 35.00 9 GLU B N 1
ATOM 1937 C CA . GLU B 1 10 ? -15.119 22.375 -35.302 1.00 33.98 9 GLU B CA 1
ATOM 1938 C C . GLU B 1 10 ? -14.291 21.776 -34.153 1.00 32.92 9 GLU B C 1
ATOM 1939 O O . GLU B 1 10 ? -13.324 21.039 -34.382 1.00 32.34 9 GLU B O 1
ATOM 1945 N N . LEU B 1 11 ? -14.694 22.095 -32.924 1.00 31.64 10 LEU B N 1
ATOM 1946 C CA . LEU B 1 11 ? -14.001 21.646 -31.716 1.00 31.18 10 LEU B CA 1
ATOM 1947 C C . LEU B 1 11 ? -13.679 20.149 -31.702 1.00 30.74 10 LEU B C 1
ATOM 1948 O O . LEU B 1 11 ? -12.585 19.757 -31.299 1.00 30.66 10 LEU B O 1
ATOM 1953 N N . LEU B 1 12 ? -14.624 19.330 -32.163 1.00 30.64 11 LEU B N 1
ATOM 1954 C CA . LEU B 1 12 ? -14.519 17.875 -32.037 1.00 30.27 11 LEU B CA 1
ATOM 1955 C C . LEU B 1 12 ? -14.186 17.167 -33.355 1.00 30.49 11 LEU B C 1
ATOM 1956 O O . LEU B 1 12 ? -14.298 15.939 -33.460 1.00 30.22 11 LEU B O 1
ATOM 1961 N N . LYS B 1 13 ? -13.780 17.938 -34.361 1.00 30.31 12 LYS B N 1
ATOM 1962 C CA . LYS B 1 13 ? -13.476 17.383 -35.678 1.00 30.31 12 LYS B CA 1
ATOM 1963 C C . LYS B 1 13 ? -12.389 16.317 -35.561 1.00 30.08 12 LYS B C 1
ATOM 1964 O O . LYS B 1 13 ? -11.411 16.499 -34.834 1.00 30.15 12 LYS B O 1
ATOM 1970 N N . GLY B 1 14 ? -12.572 15.201 -36.262 1.00 29.85 13 GLY B N 1
ATOM 1971 C CA . GLY B 1 14 ? -11.570 14.137 -36.282 1.00 29.83 13 GLY B CA 1
ATOM 1972 C C . GLY B 1 14 ? -11.665 13.216 -35.077 1.00 29.77 13 GLY B C 1
ATOM 1973 O O . GLY B 1 14 ? -10.877 12.274 -34.944 1.00 30.16 13 GLY B O 1
ATOM 1974 N N . ARG B 1 15 ? -12.627 13.511 -34.196 1.00 29.73 14 ARG B N 1
ATOM 1975 C CA . ARG B 1 15 ? -12.918 12.722 -33.010 1.00 28.77 14 ARG B CA 1
ATOM 1976 C C . ARG B 1 15 ? -14.139 11.853 -33.233 1.00 28.61 14 ARG B C 1
ATOM 1977 O O . ARG B 1 15 ? -15.127 12.274 -33.859 1.00 28.90 14 ARG B O 1
ATOM 1985 N N . VAL B 1 16 ? -14.048 10.632 -32.714 1.00 27.41 15 VAL B N 1
ATOM 1986 C CA . VAL B 1 16 ? -15.120 9.659 -32.758 1.00 26.65 15 VAL B CA 1
ATOM 1987 C C . VAL B 1 16 ? -15.627 9.490 -31.331 1.00 26.02 15 VAL B C 1
ATOM 1988 O O . VAL B 1 16 ? -14.848 9.158 -30.430 1.00 24.73 15 VAL B O 1
ATOM 1992 N N . ILE B 1 17 ? -16.922 9.747 -31.128 1.00 25.90 16 ILE B N 1
ATOM 1993 C CA . ILE B 1 17 ? -17.530 9.732 -29.781 1.00 25.34 16 ILE B CA 1
ATOM 1994 C C . ILE B 1 17 ? -18.793 8.851 -29.727 1.00 25.56 16 ILE B C 1
ATOM 1995 O O . ILE B 1 17 ? -19.686 9.011 -30.542 1.00 25.91 16 ILE B O 1
ATOM 2000 N N . LEU B 1 18 ? -18.867 7.940 -28.762 1.00 25.36 17 LEU B N 1
ATOM 2001 C CA . LEU B 1 18 ? -20.052 7.087 -28.601 1.00 25.50 17 LEU B CA 1
ATOM 2002 C C . LEU B 1 18 ? -20.901 7.572 -27.443 1.00 25.47 17 LEU B C 1
ATOM 2003 O O . LEU B 1 18 ? -20.379 7.768 -26.339 1.00 25.92 17 LEU B O 1
ATOM 2008 N N . VAL B 1 19 ? -22.211 7.665 -27.691 1.00 25.19 18 VAL B N 1
ATOM 2009 C CA . VAL B 1 19 ? -23.197 8.113 -26.720 1.00 25.79 18 VAL B CA 1
ATOM 2010 C C . VAL B 1 19 ? -24.216 7.000 -26.449 1.00 26.92 18 VAL B C 1
ATOM 2011 O O . VAL B 1 19 ? -24.801 6.434 -27.389 1.00 27.67 18 VAL B O 1
ATOM 2015 N N . THR B 1 20 ? -24.416 6.660 -25.176 1.00 27.29 19 THR B N 1
ATOM 2016 C CA . THR B 1 20 ? -25.449 5.671 -24.805 1.00 27.37 19 THR B CA 1
ATOM 2017 C C . THR B 1 20 ? -26.683 6.442 -24.362 1.00 27.49 19 THR B C 1
ATOM 2018 O O . THR B 1 20 ? -26.551 7.551 -23.890 1.00 27.32 19 THR B O 1
ATOM 2022 N N . GLY B 1 21 ? -27.879 5.862 -24.526 1.00 28.20 20 GLY B N 1
ATOM 2023 C CA . GLY B 1 21 ? -29.129 6.561 -24.217 1.00 27.95 20 GLY B CA 1
ATOM 2024 C C . GLY B 1 21 ? -29.380 7.770 -25.101 1.00 28.38 20 GLY B C 1
ATOM 2025 O O . GLY B 1 21 ? -29.869 8.804 -24.635 1.00 28.75 20 GLY B O 1
ATOM 2026 N N . ALA B 1 22 ? -29.068 7.619 -26.388 1.00 28.28 21 ALA B N 1
ATOM 2027 C CA . ALA B 1 22 ? -29.066 8.722 -27.345 1.00 28.30 21 ALA B CA 1
ATOM 2028 C C . ALA B 1 22 ? -30.447 8.969 -27.972 1.00 27.90 21 ALA B C 1
ATOM 2029 O O . ALA B 1 22 ? -30.634 9.938 -28.685 1.00 28.41 21 ALA B O 1
ATOM 2031 N N . ALA B 1 23 ? -31.405 8.080 -27.714 1.00 28.17 22 ALA B N 1
ATOM 2032 C CA . ALA B 1 23 ? -32.717 8.164 -28.349 1.00 28.05 22 ALA B CA 1
ATOM 2033 C C . ALA B 1 23 ? -33.456 9.440 -27.964 1.00 29.17 22 ALA B C 1
ATOM 2034 O O . ALA B 1 23 ? -33.966 10.150 -28.837 1.00 28.83 22 ALA B O 1
ATOM 2036 N N . ARG B 1 24 ? -33.505 9.739 -26.668 1.00 29.61 23 ARG B N 1
ATOM 2037 C CA . ARG B 1 24 ? -34.289 10.886 -26.173 1.00 30.96 23 ARG B CA 1
ATOM 2038 C C . ARG B 1 24 ? -33.518 11.656 -25.098 1.00 30.12 23 ARG B C 1
ATOM 2039 O O . ARG B 1 24 ? -32.419 11.260 -24.715 1.00 29.47 23 ARG B O 1
ATOM 2047 N N . GLY B 1 25 ? -34.086 12.764 -24.631 1.00 30.06 24 GLY B N 1
ATOM 2048 C CA . GLY B 1 25 ? -33.525 13.487 -23.480 1.00 29.62 24 GLY B CA 1
ATOM 2049 C C . GLY B 1 25 ? -32.105 14.014 -23.628 1.00 28.99 24 GLY B C 1
ATOM 2050 O O . GLY B 1 25 ? -31.740 14.533 -24.677 1.00 28.40 24 GLY B O 1
ATOM 2051 N N . ILE B 1 26 ? -31.316 13.880 -22.553 1.00 28.78 25 ILE B N 1
ATOM 2052 C CA . ILE B 1 26 ? -29.949 14.398 -22.500 1.00 28.57 25 ILE B CA 1
ATOM 2053 C C . ILE B 1 26 ? -29.003 13.717 -23.509 1.00 27.92 25 ILE B C 1
ATOM 2054 O O . ILE B 1 26 ? -28.221 14.400 -24.167 1.00 28.02 25 ILE B O 1
ATOM 2059 N N . GLY B 1 27 ? -29.086 12.388 -23.615 1.00 27.47 26 GLY B N 1
ATOM 2060 C CA . GLY B 1 27 ? -28.285 11.630 -24.579 1.00 26.89 26 GLY B CA 1
ATOM 2061 C C . GLY B 1 27 ? -28.503 12.132 -25.995 1.00 26.32 26 GLY B C 1
ATOM 2062 O O . GLY B 1 27 ? -27.559 12.277 -26.765 1.00 26.80 26 GLY B O 1
ATOM 2063 N N . ALA B 1 28 ? -29.756 12.411 -26.338 1.00 25.74 27 ALA B N 1
ATOM 2064 C CA . ALA B 1 28 ? -30.094 12.896 -27.682 1.00 25.20 27 ALA B CA 1
ATOM 2065 C C . ALA B 1 28 ? -29.467 14.258 -27.960 1.00 25.23 27 ALA B C 1
ATOM 2066 O O . ALA B 1 28 ? -28.994 14.522 -29.082 1.00 25.36 27 ALA B O 1
ATOM 2068 N N . ALA B 1 29 ? -29.480 15.125 -26.939 1.00 25.09 28 ALA B N 1
ATOM 2069 C CA . ALA B 1 29 ? -28.908 16.473 -27.054 1.00 24.60 28 ALA B CA 1
ATOM 2070 C C . ALA B 1 29 ? -27.392 16.393 -27.206 1.00 24.66 28 ALA B C 1
ATOM 2071 O O . ALA B 1 29 ? -26.792 17.219 -27.911 1.00 23.90 28 ALA B O 1
ATOM 2073 N N . ALA B 1 30 ? -26.782 15.408 -26.530 1.00 24.15 29 ALA B N 1
ATOM 2074 C CA . ALA B 1 30 ? -25.338 15.171 -26.623 1.00 24.28 29 ALA B CA 1
ATOM 2075 C C . ALA B 1 30 ? -24.929 14.653 -27.993 1.00 24.02 29 ALA B C 1
ATOM 2076 O O . ALA B 1 30 ? -23.981 15.158 -28.585 1.00 24.14 29 ALA B O 1
ATOM 2078 N N . ALA B 1 31 ? -25.670 13.680 -28.520 1.00 24.51 30 ALA B N 1
ATOM 2079 C CA . ALA B 1 31 ? -25.412 13.166 -29.862 1.00 25.13 30 ALA B CA 1
ATOM 2080 C C . ALA B 1 31 ? -25.465 14.299 -30.891 1.00 26.12 30 ALA B C 1
ATOM 2081 O O . ALA B 1 31 ? -24.571 14.420 -31.755 1.00 25.63 30 ALA B O 1
ATOM 2083 N N . ARG B 1 32 ? -26.499 15.1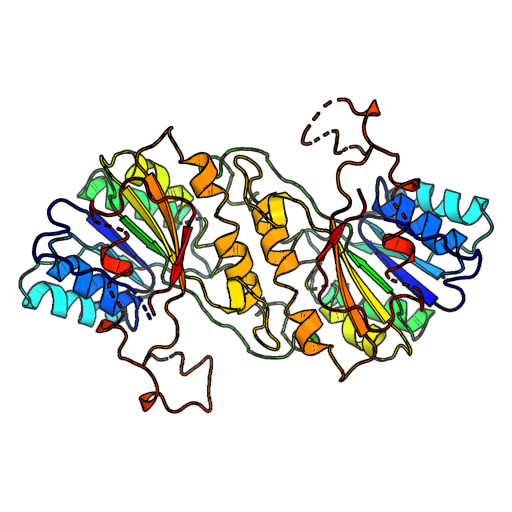34 -30.775 1.00 26.57 31 ARG B N 1
ATOM 2084 C CA . ARG B 1 32 ? -26.709 16.246 -31.712 1.00 27.61 31 ARG B CA 1
ATOM 2085 C C . ARG B 1 32 ? -25.605 17.306 -31.591 1.00 27.75 31 ARG B C 1
ATOM 2086 O O . ARG B 1 32 ? -25.028 17.728 -32.601 1.00 27.88 31 ARG B O 1
ATOM 2094 N N . ALA B 1 33 ? -25.298 17.717 -30.363 1.00 28.49 32 ALA B N 1
ATOM 2095 C CA . ALA B 1 33 ? -24.278 18.754 -30.132 1.00 28.72 32 ALA B CA 1
ATOM 2096 C C . ALA B 1 33 ? -22.875 18.267 -30.488 1.00 29.05 32 ALA B C 1
ATOM 2097 O O . ALA B 1 33 ? -22.049 19.037 -30.978 1.00 28.54 32 ALA B O 1
ATOM 2099 N N . TYR B 1 34 ? -22.600 16.990 -30.232 1.00 28.58 33 TYR B N 1
ATOM 2100 C CA . TYR B 1 34 ? -21.303 16.437 -30.582 1.00 28.72 33 TYR B CA 1
ATOM 2101 C C . TYR B 1 34 ? -21.139 16.400 -32.092 1.00 28.59 33 TYR B C 1
ATOM 2102 O O . TYR B 1 34 ? -20.084 16.767 -32.608 1.00 29.08 33 TYR B O 1
ATOM 2111 N N . ALA B 1 35 ? -22.194 15.980 -32.791 1.00 28.66 34 ALA B N 1
ATOM 2112 C CA . ALA B 1 35 ? -22.212 15.957 -34.266 1.00 28.54 34 ALA B CA 1
ATOM 2113 C C . ALA B 1 35 ? -22.114 17.355 -34.890 1.00 28.53 34 ALA B C 1
ATOM 2114 O O . ALA B 1 35 ? -21.428 17.538 -35.903 1.00 28.23 34 ALA B O 1
ATOM 2116 N N . ALA B 1 36 ? -22.814 18.312 -34.275 1.00 28.09 35 ALA B N 1
ATOM 2117 C CA . ALA B 1 36 ? -22.776 19.718 -34.647 1.00 28.51 35 ALA B CA 1
ATOM 2118 C C . ALA B 1 36 ? -21.397 20.375 -34.456 1.00 28.44 35 ALA B C 1
ATOM 2119 O O . ALA B 1 36 ? -21.112 21.413 -35.069 1.00 28.57 35 ALA B O 1
ATOM 2121 N N . HIS B 1 37 ? -20.546 19.774 -33.628 1.00 28.32 36 HIS B N 1
ATOM 2122 C CA . HIS B 1 37 ? -19.202 20.302 -33.405 1.00 27.92 36 HIS B CA 1
ATOM 2123 C C . HIS B 1 37 ? -18.079 19.487 -34.066 1.00 27.61 36 HIS B C 1
ATOM 2124 O O . HIS B 1 37 ? -16.910 19.627 -33.707 1.00 27.19 36 HIS B O 1
ATOM 2131 N N . GLY B 1 38 ? -18.440 18.642 -35.035 1.00 27.56 37 GLY B N 1
ATOM 2132 C CA . GLY B 1 38 ? -17.458 17.959 -35.901 1.00 27.35 37 GLY B CA 1
ATOM 2133 C C . GLY B 1 38 ? -17.154 16.495 -35.599 1.00 27.51 37 GLY B C 1
ATOM 2134 O O . GLY B 1 38 ? -16.478 15.815 -36.386 1.00 27.68 37 GLY B O 1
ATOM 2135 N N . ALA B 1 39 ? -17.631 16.013 -34.453 1.00 26.85 38 ALA B N 1
ATOM 2136 C CA . ALA B 1 39 ? -17.431 14.631 -34.055 1.00 26.70 38 ALA B CA 1
ATOM 2137 C C . ALA B 1 39 ? -18.298 13.704 -34.892 1.00 26.67 38 ALA B C 1
ATOM 2138 O O . ALA B 1 39 ? -19.435 14.064 -35.263 1.00 25.89 38 ALA B O 1
ATOM 2140 N N . SER B 1 40 ? -17.720 12.547 -35.233 1.00 26.69 39 SER B N 1
ATOM 2141 C CA . SER B 1 40 ? -18.445 11.424 -35.811 1.00 27.89 39 SER B CA 1
ATOM 2142 C C . SER B 1 40 ? -19.011 10.684 -34.609 1.00 28.31 39 SER B C 1
ATOM 2143 O O . SER B 1 40 ? -18.274 10.370 -33.671 1.00 27.97 39 SER B O 1
ATOM 2146 N N . VAL B 1 41 ? -20.318 10.444 -34.609 1.00 28.98 40 VAL B N 1
ATOM 2147 C CA . VAL B 1 41 ? -20.958 9.915 -33.403 1.00 29.90 40 VAL B CA 1
ATOM 2148 C C . VAL B 1 41 ? -21.481 8.504 -33.583 1.00 30.20 40 VAL B C 1
ATOM 2149 O O . VAL B 1 41 ? -21.954 8.122 -34.655 1.00 30.39 40 VAL B O 1
ATOM 2153 N N . VAL B 1 42 ? -21.359 7.728 -32.517 1.00 30.40 41 VAL B N 1
ATOM 2154 C CA . VAL B 1 42 ? -21.815 6.366 -32.508 1.00 31.38 41 VAL B CA 1
ATOM 2155 C C . VAL B 1 42 ? -22.972 6.347 -31.513 1.00 32.41 41 VAL B C 1
ATOM 2156 O O . VAL B 1 42 ? -22.812 6.753 -30.357 1.00 31.74 41 VAL B O 1
ATOM 2160 N N . LEU B 1 43 ? -24.136 5.892 -31.978 1.00 33.54 42 LEU B N 1
ATOM 2161 C CA . LEU B 1 43 ? -25.358 5.941 -31.186 1.00 34.76 42 LEU B CA 1
ATOM 2162 C C . LEU B 1 43 ? -25.785 4.574 -30.713 1.00 35.57 42 LEU B C 1
ATOM 2163 O O . LEU B 1 43 ? -25.920 3.634 -31.512 1.00 35.34 42 LEU B O 1
ATOM 2168 N N . LEU B 1 44 ? -25.984 4.487 -29.396 1.00 36.63 43 LEU B N 1
ATOM 2169 C CA . LEU B 1 44 ? -26.458 3.283 -28.727 1.00 37.20 43 LEU B CA 1
ATOM 2170 C C . LEU B 1 44 ? -27.880 3.471 -28.199 1.00 37.27 43 LEU B C 1
ATOM 2171 O O . LEU B 1 44 ? -28.199 4.518 -27.640 1.00 36.95 43 LEU B O 1
ATOM 2176 N N . GLY B 1 45 ? -28.705 2.436 -28.378 1.00 38.24 44 GLY B N 1
ATOM 2177 C CA . GLY B 1 45 ? -30.123 2.410 -27.985 1.00 39.21 44 GLY B CA 1
ATOM 2178 C C . GLY B 1 45 ? -30.690 1.004 -28.154 1.00 40.32 44 GLY B C 1
ATOM 2179 O O . GLY B 1 45 ? -30.018 0.125 -28.707 1.00 40.22 44 GLY B O 1
ATOM 2180 N N . ARG B 1 46 ? -31.921 0.778 -27.692 1.00 40.91 45 ARG B N 1
ATOM 2181 C CA . ARG B 1 46 ? -32.507 -0.578 -27.727 1.00 42.12 45 ARG B CA 1
ATOM 2182 C C . ARG B 1 46 ? -32.833 -1.053 -29.148 1.00 42.04 45 ARG B C 1
ATOM 2183 O O . ARG B 1 46 ? -32.578 -2.208 -29.510 1.00 42.23 45 ARG B O 1
ATOM 2191 N N . THR B 1 47 ? -33.389 -0.155 -29.953 1.00 41.96 46 THR B N 1
ATOM 2192 C CA . THR B 1 47 ? -33.764 -0.474 -31.337 1.00 41.91 46 THR B CA 1
ATOM 2193 C C . THR B 1 47 ? -33.316 0.630 -32.288 1.00 41.61 46 THR B C 1
ATOM 2194 O O . THR B 1 47 ? -33.248 1.797 -31.904 1.00 41.80 46 THR B O 1
ATOM 2198 N N . GLU B 1 48 ? -33.026 0.254 -33.530 1.00 41.45 47 GLU B N 1
ATOM 2199 C CA . GLU B 1 48 ? -32.760 1.227 -34.587 1.00 40.75 47 GLU B CA 1
ATOM 2200 C C . GLU B 1 48 ? -33.901 2.231 -34.650 1.00 40.07 47 GLU B C 1
ATOM 2201 O O . GLU B 1 48 ? -33.669 3.437 -34.723 1.00 39.59 47 GLU B O 1
ATOM 2207 N N . ALA B 1 49 ? -35.134 1.718 -34.592 1.00 39.21 48 ALA B N 1
ATOM 2208 C CA . ALA B 1 49 ? -36.339 2.542 -34.642 1.00 38.45 48 ALA B CA 1
ATOM 2209 C C . ALA B 1 49 ? -36.302 3.726 -33.662 1.00 37.65 48 ALA B C 1
ATOM 2210 O O . ALA B 1 49 ? -36.621 4.858 -34.021 1.00 37.49 48 ALA B O 1
ATOM 2212 N N . SER B 1 50 ? -35.900 3.451 -32.429 1.00 36.85 49 SER B N 1
ATOM 2213 C CA . SER B 1 50 ? -35.762 4.485 -31.395 1.00 35.87 49 SER B CA 1
ATOM 2214 C C . SER B 1 50 ? -34.694 5.559 -31.702 1.00 34.37 49 SER B C 1
ATOM 2215 O O . SER B 1 50 ? -34.814 6.708 -31.247 1.00 34.38 49 SER B O 1
ATOM 2218 N N . LEU B 1 51 ? -33.657 5.187 -32.449 1.00 32.25 50 LEU B N 1
ATOM 2219 C CA . LEU B 1 51 ? -32.588 6.125 -32.818 1.00 30.12 50 LEU B CA 1
ATOM 2220 C C . LEU B 1 51 ? -32.823 6.812 -34.169 1.00 29.35 50 LEU B C 1
ATOM 2221 O O . LEU B 1 51 ? -32.026 7.664 -34.576 1.00 28.98 50 LEU B O 1
ATOM 2226 N N . ALA B 1 52 ? -33.923 6.463 -34.843 1.00 28.13 51 ALA B N 1
ATOM 2227 C CA . ALA B 1 52 ? -34.214 7.003 -36.166 1.00 27.18 51 ALA B CA 1
ATOM 2228 C C . ALA B 1 52 ? -34.444 8.514 -36.164 1.00 26.93 51 ALA B C 1
ATOM 2229 O O . ALA B 1 52 ? -33.967 9.209 -37.053 1.00 26.39 51 ALA B O 1
ATOM 2231 N N . GLU B 1 53 ? -35.174 9.027 -35.175 1.00 26.47 52 GLU B N 1
ATOM 2232 C CA . GLU B 1 53 ? -35.456 10.468 -35.131 1.00 26.64 52 GLU B CA 1
ATOM 2233 C C . GLU B 1 53 ? -34.197 11.312 -34.874 1.00 25.44 52 GLU B C 1
ATOM 2234 O O . GLU B 1 53 ? -33.925 12.258 -35.632 1.00 24.96 52 GLU B O 1
ATOM 2240 N N . VAL B 1 54 ? -33.432 10.958 -33.831 1.00 25.07 53 VAL B N 1
ATOM 2241 C CA . VAL B 1 54 ? -32.183 11.678 -33.519 1.00 24.37 53 VAL B CA 1
ATOM 2242 C C . VAL B 1 54 ? -31.194 11.633 -34.680 1.00 24.28 53 VAL B C 1
ATOM 2243 O O . VAL B 1 54 ? -30.554 12.638 -34.999 1.00 24.70 53 VAL B O 1
ATOM 2247 N N . SER B 1 55 ? -31.115 10.477 -35.332 1.00 24.58 54 SER B N 1
ATOM 2248 C CA . SER B 1 55 ? -30.266 10.273 -36.511 1.00 24.85 54 SER B CA 1
ATOM 2249 C C . SER B 1 55 ? -30.733 11.132 -37.688 1.00 24.46 54 SER B C 1
ATOM 2250 O O . SER B 1 55 ? -29.913 11.742 -38.386 1.00 24.81 54 SER B O 1
ATOM 2253 N N . ASP B 1 56 ? -32.047 11.200 -37.892 1.00 23.98 55 ASP B N 1
ATOM 2254 C CA . ASP B 1 56 ? -32.610 12.084 -38.913 1.00 23.82 55 ASP B CA 1
ATOM 2255 C C . ASP B 1 56 ? -32.309 13.541 -38.612 1.00 23.84 55 ASP B C 1
ATOM 2256 O O . ASP B 1 56 ? -32.068 14.327 -39.524 1.00 23.56 55 ASP B O 1
ATOM 2261 N N . GLN B 1 57 ? -32.306 13.894 -37.330 1.00 24.54 56 GLN B N 1
ATOM 2262 C CA . GLN B 1 57 ? -31.927 15.250 -36.913 1.00 25.26 56 GLN B CA 1
ATOM 2263 C C . GLN B 1 57 ? -30.463 15.572 -37.239 1.00 24.90 56 GLN B C 1
ATOM 2264 O O . GLN B 1 57 ? -30.181 16.619 -37.791 1.00 24.41 56 GLN B O 1
ATOM 2270 N N . ILE B 1 58 ? -29.545 14.657 -36.910 1.00 25.39 57 ILE B N 1
ATOM 2271 C CA . ILE B 1 58 ? -28.106 14.844 -37.189 1.00 25.65 57 ILE B CA 1
ATOM 2272 C C . ILE B 1 58 ? -27.837 14.929 -38.699 1.00 26.44 57 ILE B C 1
ATOM 2273 O O . ILE B 1 58 ? -26.963 15.689 -39.151 1.00 26.17 57 ILE B O 1
ATOM 2278 N N . LYS B 1 59 ? -28.616 14.168 -39.468 1.00 26.83 58 LYS B N 1
ATOM 2279 C CA . LYS B 1 59 ? -28.502 14.155 -40.926 1.00 27.91 58 LYS B CA 1
ATOM 2280 C C . LYS B 1 59 ? -29.075 15.427 -41.537 1.00 28.13 58 LYS B C 1
ATOM 2281 O O . LYS B 1 59 ? -28.468 15.997 -42.442 1.00 28.09 58 LYS B O 1
ATOM 2287 N N . SER B 1 60 ? -30.229 15.873 -41.032 1.00 29.18 59 SER B N 1
ATOM 2288 C CA . SER B 1 60 ? -30.851 17.143 -41.465 1.00 30.39 59 SER B CA 1
ATOM 2289 C C . SER B 1 60 ? -29.896 18.320 -41.273 1.00 30.99 59 SER B C 1
ATOM 2290 O O . SER B 1 60 ? -29.823 19.215 -42.111 1.00 31.04 59 SER B O 1
ATOM 2293 N N . ALA B 1 61 ? -29.165 18.294 -40.160 1.00 31.93 60 ALA B N 1
ATOM 2294 C CA . ALA B 1 61 ? -28.152 19.298 -39.844 1.00 32.76 60 ALA B CA 1
ATOM 2295 C C . ALA B 1 61 ? -26.933 19.257 -40.771 1.00 33.25 60 ALA B C 1
ATOM 2296 O O . ALA B 1 61 ? -26.110 20.170 -40.741 1.00 33.61 60 ALA B O 1
ATOM 2298 N N . GLY B 1 62 ? -26.808 18.199 -41.572 1.00 33.83 61 GLY B N 1
ATOM 2299 C CA . GLY B 1 62 ? -25.731 18.093 -42.564 1.00 34.72 61 GLY B CA 1
ATOM 2300 C C . GLY B 1 62 ? -24.600 17.098 -42.307 1.00 35.72 61 GLY B C 1
ATOM 2301 O O . GLY B 1 62 ? -23.656 17.014 -43.107 1.00 35.21 61 GLY B O 1
ATOM 2302 N N . GLN B 1 63 ? -24.680 16.339 -41.212 1.00 36.48 62 GLN B N 1
ATOM 2303 C CA . GLN B 1 63 ? -23.647 15.336 -40.905 1.00 37.77 62 GLN B CA 1
ATOM 2304 C C . GLN B 1 63 ? -24.018 13.946 -41.454 1.00 38.80 62 GLN B C 1
ATOM 2305 O O . GLN B 1 63 ? -25.207 13.607 -41.531 1.00 38.80 62 GLN B O 1
ATOM 2311 N N . PRO B 1 64 ? -23.004 13.142 -41.849 1.00 39.90 63 PRO B N 1
ATOM 2312 C CA . PRO B 1 64 ? -23.240 11.784 -42.370 1.00 40.27 63 PRO B CA 1
ATOM 2313 C C . PRO B 1 64 ? -23.938 10.870 -41.349 1.00 40.51 63 PRO B C 1
ATOM 2314 O O . PRO B 1 64 ? -23.787 11.065 -40.141 1.00 40.60 63 PRO B O 1
ATOM 2318 N N . GLN B 1 65 ? -24.705 9.896 -41.845 1.00 40.58 64 GLN B N 1
ATOM 2319 C CA . GLN B 1 65 ? -25.462 8.970 -40.998 1.00 40.60 64 GLN B CA 1
ATOM 2320 C C . GLN B 1 65 ? -24.607 8.471 -39.809 1.00 40.35 64 GLN B C 1
ATOM 2321 O O . GLN B 1 65 ? -23.588 7.796 -40.014 1.00 40.51 64 GLN B O 1
ATOM 2327 N N . PRO B 1 66 ? -24.998 8.824 -38.567 1.00 39.81 65 PRO B N 1
ATOM 2328 C CA . PRO B 1 66 ? -24.232 8.314 -37.424 1.00 39.28 65 PRO B CA 1
ATOM 2329 C C . PRO B 1 66 ? -24.191 6.793 -37.426 1.00 38.99 65 PRO B C 1
ATOM 2330 O O . PRO B 1 66 ? -25.053 6.144 -38.030 1.00 38.88 65 PRO B O 1
ATOM 2334 N N . LEU B 1 67 ? -23.176 6.221 -36.791 1.00 38.75 66 LEU B N 1
ATOM 2335 C CA . LEU B 1 67 ? -23.131 4.779 -36.646 1.00 38.81 66 LEU B CA 1
ATOM 2336 C C . LEU B 1 67 ? -24.184 4.421 -35.604 1.00 38.89 66 LEU B C 1
ATOM 2337 O O . LEU B 1 67 ? -24.179 4.969 -34.507 1.00 38.22 66 LEU B O 1
ATOM 2342 N N . ILE B 1 68 ? -25.113 3.546 -35.973 1.00 39.36 67 ILE B N 1
ATOM 2343 C CA . ILE B 1 68 ? -26.140 3.087 -35.043 1.00 39.93 67 ILE B CA 1
ATOM 2344 C C . ILE B 1 68 ? -25.815 1.675 -34.594 1.00 40.47 67 ILE B C 1
ATOM 2345 O O . ILE B 1 68 ? -25.605 0.783 -35.419 1.00 40.07 67 ILE B O 1
ATOM 2350 N N . ILE B 1 69 ? -25.749 1.491 -33.274 1.00 41.23 68 ILE B N 1
ATOM 2351 C CA . ILE B 1 69 ? -25.596 0.159 -32.692 1.00 41.79 68 ILE B CA 1
ATOM 2352 C C . ILE B 1 69 ? -26.710 -0.072 -31.665 1.00 41.96 68 ILE B C 1
ATOM 2353 O O . ILE B 1 69 ? -26.979 0.774 -30.799 1.00 42.02 68 ILE B O 1
ATOM 2358 N N . ALA B 1 70 ? -27.381 -1.212 -31.818 1.00 42.43 69 ALA B N 1
ATOM 2359 C CA . ALA B 1 70 ? -28.529 -1.588 -31.001 1.00 42.13 69 ALA B CA 1
ATOM 2360 C C . ALA B 1 70 ? -28.085 -2.618 -29.972 1.00 41.68 69 ALA B C 1
ATOM 2361 O O . ALA B 1 70 ? -27.375 -3.576 -30.298 1.00 41.20 69 ALA B O 1
ATOM 2363 N N . LEU B 1 71 ? -28.497 -2.395 -28.729 1.00 41.54 70 LEU B N 1
ATOM 2364 C CA . LEU B 1 71 ? -28.129 -3.242 -27.615 1.00 41.26 70 LEU B CA 1
ATOM 2365 C C . LEU B 1 71 ? -29.207 -3.137 -26.561 1.00 41.34 70 LEU B C 1
ATOM 2366 O O . LEU B 1 71 ? -29.696 -2.046 -26.266 1.00 41.68 70 LEU B O 1
ATOM 2371 N N . ASN B 1 72 ? -29.599 -4.277 -25.999 1.00 41.11 71 ASN B N 1
ATOM 2372 C CA . ASN B 1 72 ? -30.433 -4.269 -24.815 1.00 40.97 71 ASN B CA 1
ATOM 2373 C C . ASN B 1 72 ? -29.498 -4.347 -23.605 1.00 40.10 71 ASN B C 1
ATOM 2374 O O . ASN B 1 72 ? -29.008 -5.421 -23.275 1.00 39.53 71 ASN B O 1
ATOM 2379 N N . LEU B 1 73 ? -29.240 -3.199 -22.981 1.00 39.17 72 LEU B N 1
ATOM 2380 C CA . LEU B 1 73 ? -28.359 -3.087 -21.800 1.00 38.54 72 LEU B CA 1
ATOM 2381 C C . LEU B 1 73 ? -28.777 -3.977 -20.650 1.00 38.67 72 LEU B C 1
ATOM 2382 O O . LEU B 1 73 ? -27.968 -4.351 -19.795 1.00 38.42 72 LEU B O 1
ATOM 2387 N N . GLU B 1 74 ? -30.057 -4.295 -20.615 1.00 38.75 73 GLU B N 1
ATOM 2388 C CA . GLU B 1 74 ? -30.594 -5.091 -19.539 1.00 39.66 73 GLU B CA 1
ATOM 2389 C C . GLU B 1 74 ? -30.259 -6.580 -19.753 1.00 39.25 73 GLU B C 1
ATOM 2390 O O . GLU B 1 74 ? -30.165 -7.342 -18.794 1.00 39.93 73 GLU B O 1
ATOM 2396 N N . ASN B 1 75 ? -29.995 -6.937 -21.011 1.00 38.78 74 ASN B N 1
ATOM 2397 C CA . ASN B 1 75 ? -29.777 -8.308 -21.486 1.00 38.69 74 ASN B CA 1
ATOM 2398 C C . ASN B 1 75 ? -28.361 -8.577 -21.988 1.00 37.25 74 ASN B C 1
ATOM 2399 O O . ASN B 1 75 ? -27.917 -9.726 -22.020 1.00 36.77 74 ASN B O 1
ATOM 2404 N N . ALA B 1 76 ? -27.690 -7.527 -22.450 1.00 35.78 75 ALA B N 1
ATOM 2405 C CA . ALA B 1 76 ? -26.499 -7.688 -23.275 1.00 35.27 75 ALA B CA 1
ATOM 2406 C C . ALA B 1 76 ? -25.415 -8.470 -22.552 1.00 34.97 75 ALA B C 1
ATOM 2407 O O . ALA B 1 76 ? -25.154 -8.244 -21.367 1.00 34.38 75 ALA B O 1
ATOM 2409 N N . THR B 1 77 ? -24.766 -9.366 -23.290 1.00 34.54 76 THR B N 1
ATOM 2410 C CA . THR B 1 77 ? -23.689 -10.201 -22.762 1.00 34.59 76 THR B CA 1
ATOM 2411 C C . THR B 1 77 ? -22.324 -9.585 -23.066 1.00 34.74 76 THR B C 1
ATOM 2412 O O . THR B 1 77 ? -22.209 -8.695 -23.927 1.00 33.81 76 THR B O 1
ATOM 2416 N N . ALA B 1 78 ? -21.291 -10.085 -22.383 1.00 35.02 77 ALA B N 1
ATOM 2417 C CA . ALA B 1 78 ? -19.917 -9.586 -22.564 1.00 35.22 77 ALA B CA 1
ATOM 2418 C C . ALA B 1 78 ? -19.532 -9.659 -24.029 1.00 35.40 77 ALA B C 1
ATOM 2419 O O . ALA B 1 78 ? -18.920 -8.734 -24.568 1.00 36.00 77 ALA B O 1
ATOM 2421 N N . GLN B 1 79 ? -19.923 -10.760 -24.668 1.00 34.78 78 GLN B N 1
ATOM 2422 C CA . GLN B 1 79 ? -19.685 -11.000 -26.086 1.00 34.83 78 GLN B CA 1
ATOM 2423 C C . GLN B 1 79 ? -20.298 -9.909 -26.961 1.00 34.08 78 GLN B C 1
ATOM 2424 O O . GLN B 1 79 ? -19.668 -9.465 -27.919 1.00 34.83 78 GLN B O 1
ATOM 2430 N N . GLN B 1 80 ? -21.521 -9.481 -26.637 1.00 33.04 79 GLN B N 1
ATOM 2431 C CA . GLN B 1 80 ? -22.159 -8.377 -27.361 1.00 32.60 79 GLN B CA 1
ATOM 2432 C C . GLN B 1 80 ? -21.408 -7.068 -27.267 1.00 31.56 79 GLN B C 1
ATOM 2433 O O . GLN B 1 80 ? -21.340 -6.331 -28.241 1.00 30.90 79 GLN B O 1
ATOM 2439 N N . TYR B 1 81 ? -20.855 -6.766 -26.091 1.00 31.14 80 TYR B N 1
ATOM 2440 C CA . TYR B 1 81 ? -20.059 -5.558 -25.961 1.00 30.69 80 TYR B CA 1
ATOM 2441 C C . TYR B 1 81 ? -18.777 -5.708 -26.775 1.00 30.55 80 TYR B C 1
ATOM 2442 O O . TYR B 1 81 ? -18.346 -4.763 -27.403 1.00 30.29 80 TYR B O 1
ATOM 2451 N N . ARG B 1 82 ? -18.181 -6.903 -26.762 1.00 31.18 81 ARG B N 1
ATOM 2452 C CA . ARG B 1 82 ? -16.993 -7.169 -27.575 1.00 31.19 81 ARG B CA 1
ATOM 2453 C C . ARG B 1 82 ? -17.283 -6.936 -29.055 1.00 30.87 81 ARG B C 1
ATOM 2454 O O . ARG B 1 82 ? -16.476 -6.303 -29.752 1.00 30.49 81 ARG B O 1
ATOM 2462 N N A GLU B 1 83 ? -18.426 -7.443 -29.524 0.60 30.47 82 GLU B N 1
ATOM 2463 N N B GLU B 1 83 ? -18.436 -7.440 -29.509 0.40 30.26 82 GLU B N 1
ATOM 2464 C CA A GLU B 1 83 ? -18.846 -7.282 -30.918 0.60 30.13 82 GLU B CA 1
ATOM 2465 C CA B GLU B 1 83 ? -18.894 -7.300 -30.893 0.40 29.73 82 GLU B CA 1
ATOM 2466 C C A GLU B 1 83 ? -19.099 -5.812 -31.235 0.60 29.53 82 GLU B C 1
ATOM 2467 C C B GLU B 1 83 ? -19.084 -5.820 -31.219 0.40 29.35 82 GLU B C 1
ATOM 2468 O O A GLU B 1 83 ? -18.773 -5.347 -32.324 0.60 28.79 82 GLU B O 1
ATOM 2469 O O B GLU B 1 83 ? -18.705 -5.363 -32.297 0.40 28.86 82 GLU B O 1
ATOM 2480 N N . LEU B 1 84 ? -19.669 -5.080 -30.274 1.00 29.10 83 LEU B N 1
ATOM 2481 C CA . LEU B 1 84 ? -19.884 -3.631 -30.422 1.00 28.59 83 LEU B CA 1
ATOM 2482 C C . LEU B 1 84 ? -18.566 -2.849 -30.630 1.00 28.50 83 LEU B C 1
ATOM 2483 O O . LEU B 1 84 ? -18.497 -1.954 -31.495 1.00 27.96 83 LEU B O 1
ATOM 2488 N N . ALA B 1 85 ? -17.556 -3.167 -29.811 1.00 27.84 84 ALA B N 1
ATOM 2489 C CA . ALA B 1 85 ? -16.213 -2.583 -29.907 1.00 28.13 84 ALA B CA 1
ATOM 2490 C C . ALA B 1 85 ? -15.544 -2.886 -31.239 1.00 28.84 84 ALA B C 1
ATOM 2491 O O . ALA B 1 85 ? -14.923 -1.999 -31.834 1.00 29.17 84 ALA B O 1
ATOM 2493 N N . ALA B 1 86 ? -15.677 -4.131 -31.704 1.00 29.08 85 ALA B N 1
ATOM 2494 C CA . ALA B 1 86 ? -15.118 -4.551 -32.997 1.00 29.55 85 ALA B CA 1
ATOM 2495 C C . ALA B 1 86 ? -15.777 -3.809 -34.146 1.00 29.58 85 ALA B C 1
ATOM 2496 O O . ALA B 1 86 ? -15.132 -3.515 -35.142 1.00 29.02 85 ALA B O 1
ATOM 2498 N N . ARG B 1 87 ? -17.064 -3.505 -34.010 1.00 30.07 86 ARG B N 1
ATOM 2499 C CA . ARG B 1 87 ? -17.749 -2.647 -34.984 1.00 30.42 86 ARG B CA 1
ATOM 2500 C C . ARG B 1 87 ? -17.136 -1.233 -35.036 1.00 30.33 86 ARG B C 1
ATOM 2501 O O . ARG B 1 87 ? -16.921 -0.683 -36.115 1.00 29.12 86 ARG B O 1
ATOM 2509 N N . VAL B 1 88 ? -16.871 -0.645 -33.871 1.00 30.38 87 VAL B N 1
ATOM 2510 C CA . VAL B 1 88 ? -16.264 0.690 -33.812 1.00 31.21 87 VAL B CA 1
ATOM 2511 C C . VAL B 1 88 ? -14.830 0.668 -34.352 1.00 31.49 87 VAL B C 1
ATOM 2512 O O . VAL B 1 88 ? -14.417 1.579 -35.067 1.00 32.00 87 VAL B O 1
ATOM 2516 N N . GLU B 1 89 ? -14.083 -0.382 -34.017 1.00 32.14 88 GLU B N 1
ATOM 2517 C CA . GLU B 1 89 ? -12.747 -0.580 -34.573 1.00 32.83 88 GLU B CA 1
ATOM 2518 C C . GLU B 1 89 ? -12.810 -0.716 -36.094 1.00 32.98 88 GLU B C 1
ATOM 2519 O O . GLU B 1 89 ? -12.052 -0.058 -36.808 1.00 32.43 88 GLU B O 1
ATOM 2525 N N . HIS B 1 90 ? -13.741 -1.535 -36.583 1.00 33.33 89 HIS B N 1
ATOM 2526 C CA . HIS B 1 90 ? -13.870 -1.783 -38.025 1.00 33.65 89 HIS B CA 1
ATOM 2527 C C . HIS B 1 90 ? -14.152 -0.495 -38.800 1.00 33.60 89 HIS B C 1
ATOM 2528 O O . HIS B 1 90 ? -13.654 -0.318 -39.915 1.00 33.65 89 HIS B O 1
ATOM 2535 N N . GLU B 1 91 ? -14.937 0.399 -38.201 1.00 33.59 90 GLU B N 1
ATOM 2536 C CA . GLU B 1 91 ? -15.354 1.647 -38.858 1.00 33.30 90 GLU B CA 1
ATOM 2537 C C . GLU B 1 91 ? -14.384 2.814 -38.684 1.00 32.85 90 GLU B C 1
ATOM 2538 O O . GLU B 1 91 ? -14.291 3.669 -39.562 1.00 32.47 90 GLU B O 1
ATOM 2544 N N . PHE B 1 92 ? -13.685 2.861 -37.549 1.00 32.51 91 PHE B N 1
ATOM 2545 C CA . PHE B 1 92 ? -12.945 4.061 -37.158 1.00 32.56 91 PHE B CA 1
ATOM 2546 C C . PHE B 1 92 ? -11.493 3.799 -36.720 1.00 32.58 91 PHE B C 1
ATOM 2547 O O . PHE B 1 92 ? -10.659 4.705 -36.766 1.00 33.43 91 PHE B O 1
ATOM 2555 N N . GLY B 1 93 ? -11.195 2.576 -36.296 1.00 31.72 92 GLY B N 1
ATOM 2556 C CA . GLY B 1 93 ? -9.856 2.232 -35.800 1.00 31.89 92 GLY B CA 1
ATOM 2557 C C . GLY B 1 93 ? -9.441 2.978 -34.542 1.00 31.48 92 GLY B C 1
ATOM 2558 O O . GLY B 1 93 ? -8.347 2.751 -34.008 1.00 31.78 92 GLY B O 1
ATOM 2559 N N A ARG B 1 94 ? -10.363 3.816 -34.053 0.60 31.10 93 ARG B N 1
ATOM 2560 N N B ARG B 1 94 ? -10.324 3.855 -34.068 0.40 31.07 93 ARG B N 1
ATOM 2561 C CA A ARG B 1 94 ? -10.138 4.837 -33.029 0.60 30.35 93 ARG B CA 1
ATOM 2562 C CA B ARG B 1 94 ? -10.087 4.670 -32.887 0.40 30.34 93 ARG B CA 1
ATOM 2563 C C A ARG B 1 94 ? -11.452 5.035 -32.224 0.60 29.99 93 ARG B C 1
ATOM 2564 C C B ARG B 1 94 ? -11.423 4.984 -32.208 0.40 29.99 93 ARG B C 1
ATOM 2565 O O A ARG B 1 94 ? -12.547 4.968 -32.789 0.60 30.15 93 ARG B O 1
ATOM 2566 O O B ARG B 1 94 ? -12.484 4.969 -32.838 0.40 30.15 93 ARG B O 1
ATOM 2581 N N . LEU B 1 95 ? -11.364 5.249 -30.914 1.00 29.60 94 LEU B N 1
ATOM 2582 C CA . LEU B 1 95 ? -12.487 5.847 -30.207 1.00 27.94 94 LEU B CA 1
ATOM 2583 C C . LEU B 1 95 ? -11.902 6.948 -29.357 1.00 27.42 94 LEU B C 1
ATOM 2584 O O . LEU B 1 95 ? -10.962 6.711 -28.611 1.00 27.74 94 LEU B O 1
ATOM 2589 N N . ASP B 1 96 ? -12.456 8.150 -29.463 1.00 26.40 95 ASP B N 1
ATOM 2590 C CA . ASP B 1 96 ? -11.912 9.278 -28.715 1.00 26.09 95 ASP B CA 1
ATOM 2591 C C . ASP B 1 96 ? -12.801 9.688 -27.550 1.00 25.87 95 ASP B C 1
ATOM 2592 O O . ASP B 1 96 ? -12.347 10.363 -26.623 1.00 25.62 95 ASP B O 1
ATOM 2597 N N . GLY B 1 97 ? -14.068 9.290 -27.607 1.00 25.32 96 GLY B N 1
ATOM 2598 C CA . GLY B 1 97 ? -15.010 9.701 -26.579 1.00 24.57 96 GLY B CA 1
ATOM 2599 C C . GLY B 1 97 ? -16.029 8.649 -26.237 1.00 24.96 96 GLY B C 1
ATOM 2600 O O . GLY B 1 97 ? -16.455 7.876 -27.103 1.00 24.39 96 GLY B O 1
ATOM 2601 N N . LEU B 1 98 ? -16.416 8.630 -24.966 1.00 24.16 97 LEU B N 1
ATOM 2602 C CA . LEU B 1 98 ? -17.450 7.738 -24.490 1.00 25.38 97 LEU B CA 1
ATOM 2603 C C . LEU B 1 98 ? -18.318 8.467 -23.469 1.00 24.82 97 LEU B C 1
ATOM 2604 O O . LEU B 1 98 ? -17.858 8.801 -22.376 1.00 25.05 97 LEU B O 1
ATOM 2609 N N . LEU B 1 99 ? -19.578 8.682 -23.822 1.00 24.75 98 LEU B N 1
ATOM 2610 C CA . LEU B 1 99 ? -20.529 9.270 -22.892 1.00 24.41 98 LEU B CA 1
ATOM 2611 C C . LEU B 1 99 ? -21.532 8.261 -22.388 1.00 24.85 98 LEU B C 1
ATOM 2612 O O . LEU B 1 99 ? -22.365 7.774 -23.155 1.00 24.90 98 LEU B O 1
ATOM 2617 N N . HIS B 1 100 ? -21.432 7.957 -21.093 1.00 25.64 99 HIS B N 1
ATOM 2618 C CA . HIS B 1 100 ? -22.336 7.031 -20.428 1.00 27.72 99 HIS B CA 1
ATOM 2619 C C . HIS B 1 100 ? -23.508 7.834 -19.938 1.00 28.63 99 HIS B C 1
ATOM 2620 O O . HIS B 1 100 ? -23.484 8.409 -18.845 1.00 30.07 99 HIS B O 1
ATOM 2627 N N . ASN B 1 101 ? -24.551 7.837 -20.740 1.00 29.74 100 ASN B N 1
ATOM 2628 C CA . ASN B 1 101 ? -25.723 8.583 -20.390 1.00 30.12 100 ASN B CA 1
ATOM 2629 C C . ASN B 1 101 ? -26.896 7.716 -19.970 1.00 30.61 100 ASN B C 1
ATOM 2630 O O . ASN B 1 101 ? -27.656 8.140 -19.126 1.00 31.89 100 ASN B O 1
ATOM 2635 N N . ALA B 1 102 ? -27.025 6.505 -20.528 1.00 30.22 101 ALA B N 1
ATOM 2636 C CA . ALA B 1 102 ? -28.164 5.656 -20.275 1.00 30.36 101 ALA B CA 1
ATOM 2637 C C . ALA B 1 102 ? -28.205 5.199 -18.821 1.00 31.27 101 ALA B C 1
ATOM 2638 O O . ALA B 1 102 ? -27.174 4.912 -18.195 1.00 32.36 101 ALA B O 1
ATOM 2640 N N . SER B 1 103 ? -29.409 5.150 -18.281 1.00 31.35 102 SER B N 1
ATOM 2641 C CA . SER B 1 103 ? -29.640 4.490 -17.008 1.00 31.32 102 SER B CA 1
ATOM 2642 C C . SER B 1 103 ? -31.140 4.493 -16.768 1.00 30.22 102 SER B C 1
ATOM 2643 O O . SER B 1 103 ? -31.882 5.218 -17.452 1.00 29.37 102 SER B O 1
ATOM 2646 N N . ILE B 1 104 ? -31.592 3.631 -15.873 1.00 28.67 103 ILE B N 1
ATOM 2647 C CA . ILE B 1 104 ? -33.000 3.573 -15.498 1.00 27.42 103 ILE B CA 1
ATOM 2648 C C . ILE B 1 104 ? -33.104 3.926 -14.022 1.00 27.04 103 ILE B C 1
ATOM 2649 O O . ILE B 1 104 ? -32.161 3.725 -13.274 1.00 25.87 103 ILE B O 1
ATOM 2654 N N . ILE B 1 105 ? -34.251 4.457 -13.606 1.00 26.01 104 ILE B N 1
ATOM 2655 C CA . ILE B 1 105 ? -34.455 4.816 -12.189 1.00 26.65 104 ILE B CA 1
ATOM 2656 C C . ILE B 1 105 ? -34.981 3.617 -11.357 1.00 26.48 104 ILE B C 1
ATOM 2657 O O . ILE B 1 105 ? -34.580 3.397 -10.206 1.00 27.19 104 ILE B O 1
ATOM 2662 N N . GLY B 1 106 ? -35.838 2.818 -11.969 1.00 26.53 105 GLY B N 1
ATOM 2663 C CA . GLY B 1 106 ? -36.559 1.780 -11.257 1.00 25.60 105 GLY B CA 1
ATOM 2664 C C . GLY B 1 106 ? -37.589 2.401 -10.331 1.00 25.25 105 GLY B C 1
ATOM 2665 O O . GLY B 1 106 ? -37.807 3.636 -10.366 1.00 24.84 105 GLY B O 1
ATOM 2666 N N . PRO B 1 107 ? -38.245 1.563 -9.504 1.00 25.01 106 PRO B N 1
ATOM 2667 C CA . PRO B 1 107 ? -39.249 2.105 -8.581 1.00 24.61 106 PRO B CA 1
ATOM 2668 C C . PRO B 1 107 ? -38.677 3.135 -7.572 1.00 25.15 106 PRO B C 1
ATOM 2669 O O . PRO B 1 107 ? -37.533 3.009 -7.087 1.00 24.12 106 PRO B O 1
ATOM 2673 N N . ARG B 1 108 ? -39.480 4.162 -7.299 1.00 25.59 107 ARG B N 1
ATOM 2674 C CA . ARG B 1 108 ? -39.196 5.141 -6.257 1.00 26.23 107 ARG B CA 1
ATOM 2675 C C . ARG B 1 108 ? -40.040 4.772 -5.043 1.00 26.23 107 ARG B C 1
ATOM 2676 O O . ARG B 1 108 ? -41.135 5.288 -4.837 1.00 26.50 107 ARG B O 1
ATOM 2684 N N . THR B 1 109 ? -39.554 3.807 -4.279 1.00 26.24 108 THR B N 1
ATOM 2685 C CA . THR B 1 109 ? -40.263 3.295 -3.114 1.00 25.55 108 THR B CA 1
ATOM 2686 C C . THR B 1 109 ? -39.159 3.227 -2.074 1.00 24.13 108 THR B C 1
ATOM 2687 O O . THR B 1 109 ? -37.982 3.211 -2.474 1.00 24.43 108 THR B O 1
ATOM 2691 N N . PRO B 1 110 ? -39.508 3.201 -0.759 1.00 23.93 109 PRO B N 1
ATOM 2692 C CA . PRO B 1 110 ? -38.496 2.914 0.275 1.00 22.76 109 PRO B CA 1
ATOM 2693 C C . PRO B 1 110 ? -37.844 1.557 0.010 1.00 23.04 109 PRO B C 1
ATOM 2694 O O . PRO B 1 110 ? -38.464 0.692 -0.623 1.00 21.50 109 PRO B O 1
ATOM 2698 N N . LEU B 1 111 ? -36.591 1.396 0.456 1.00 22.55 110 LEU B N 1
ATOM 2699 C CA . LEU B 1 111 ? -35.818 0.153 0.243 1.00 21.65 110 LEU B CA 1
ATOM 2700 C C . LEU B 1 111 ? -36.549 -1.088 0.754 1.00 21.77 110 LEU B C 1
ATOM 2701 O O . LEU B 1 111 ? -36.506 -2.128 0.105 1.00 21.85 110 LEU B O 1
ATOM 2706 N N A GLU B 1 112 ? -37.242 -0.951 1.889 0.50 21.89 111 GLU B N 1
ATOM 2707 N N B GLU B 1 112 ? -37.217 -0.982 1.902 0.50 21.68 111 GLU B N 1
ATOM 2708 C CA A GLU B 1 112 ? -38.003 -2.044 2.500 0.50 21.99 111 GLU B CA 1
ATOM 2709 C CA B GLU B 1 112 ? -37.954 -2.118 2.446 0.50 21.61 111 GLU B CA 1
ATOM 2710 C C A GLU B 1 112 ? -39.079 -2.607 1.569 0.50 22.00 111 GLU B C 1
ATOM 2711 C C B GLU B 1 112 ? -38.937 -2.668 1.416 0.50 21.66 111 GLU B C 1
ATOM 2712 O O A GLU B 1 112 ? -39.454 -3.772 1.705 0.50 22.04 111 GLU B O 1
ATOM 2713 O O B GLU B 1 112 ? -39.095 -3.884 1.320 0.50 21.41 111 GLU B O 1
ATOM 2724 N N . GLN B 1 113 ? -39.560 -1.774 0.641 1.00 21.96 112 GLN B N 1
ATOM 2725 C CA . GLN B 1 113 ? -40.603 -2.151 -0.317 1.00 21.90 112 GLN B CA 1
ATOM 2726 C C . GLN B 1 113 ? -40.116 -2.354 -1.752 1.00 21.57 112 GLN B C 1
ATOM 2727 O O . GLN B 1 113 ? -40.928 -2.605 -2.640 1.00 20.26 112 GLN B O 1
ATOM 2733 N N . LEU B 1 114 ? -38.821 -2.203 -1.999 1.00 20.17 113 LEU B N 1
ATOM 2734 C CA . LEU B 1 114 ? -38.319 -2.275 -3.365 1.00 19.47 113 LEU B CA 1
ATOM 2735 C C . LEU B 1 114 ? -38.097 -3.744 -3.692 1.00 19.13 113 LEU B C 1
ATOM 2736 O O . LEU B 1 114 ? -37.334 -4.392 -2.991 1.00 17.24 113 LEU B O 1
ATOM 2741 N N . PRO B 1 115 ? -38.804 -4.292 -4.709 1.00 18.64 114 PRO B N 1
ATOM 2742 C CA . PRO B 1 115 ? -38.573 -5.716 -5.021 1.00 18.44 114 PRO B CA 1
ATOM 2743 C C . PRO B 1 115 ? -37.127 -6.062 -5.304 1.00 19.04 114 PRO B C 1
ATOM 2744 O O . PRO B 1 115 ? -36.419 -5.285 -5.945 1.00 19.03 114 PRO B O 1
ATOM 2748 N N . ASP B 1 116 ? -36.692 -7.244 -4.869 1.00 19.09 115 ASP B N 1
ATOM 2749 C CA . ASP B 1 116 ? -35.283 -7.657 -5.128 1.00 20.15 115 ASP B CA 1
ATOM 2750 C C . ASP B 1 116 ? -34.925 -7.588 -6.605 1.00 19.87 115 ASP B C 1
ATOM 2751 O O . ASP B 1 116 ? -33.800 -7.191 -6.980 1.00 20.71 115 ASP B O 1
ATOM 2756 N N . GLU B 1 117 ? -35.856 -8.003 -7.454 1.00 19.67 116 GLU B N 1
ATOM 2757 C CA . GLU B 1 117 ? -35.560 -8.082 -8.893 1.00 20.34 116 GLU B CA 1
ATOM 2758 C C . GLU B 1 117 ? -35.347 -6.697 -9.515 1.00 19.52 116 GLU B C 1
ATOM 2759 O O . GLU B 1 117 ? -34.518 -6.531 -10.419 1.00 19.64 116 GLU B O 1
ATOM 2765 N N . ASP B 1 118 ? -36.093 -5.716 -9.016 1.00 18.57 117 ASP B N 1
ATOM 2766 C CA . ASP B 1 118 ? -35.942 -4.320 -9.452 1.00 19.61 117 ASP B CA 1
ATOM 2767 C C . ASP B 1 118 ? -34.603 -3.746 -9.019 1.00 19.74 117 ASP B C 1
ATOM 2768 O O . ASP B 1 118 ? -33.954 -3.038 -9.795 1.00 20.70 117 ASP B O 1
ATOM 2773 N N . PHE B 1 119 ? -34.215 -3.996 -7.771 1.00 19.61 118 PHE B N 1
ATOM 2774 C CA . PHE B 1 119 ? -32.898 -3.516 -7.272 1.00 19.83 118 PHE B CA 1
ATOM 2775 C C . PHE B 1 119 ? -31.802 -4.106 -8.159 1.00 19.75 118 PHE B C 1
ATOM 2776 O O . PHE B 1 119 ? -30.950 -3.368 -8.662 1.00 19.20 118 PHE B O 1
ATOM 2792 N N . GLN B 1 121 ? -31.988 -5.276 -11.260 1.00 21.81 120 GLN B N 1
ATOM 2793 C CA . GLN B 1 121 ? -32.052 -4.847 -12.633 1.00 21.15 120 GLN B CA 1
ATOM 2794 C C . GLN B 1 121 ? -31.469 -3.437 -12.781 1.00 21.47 120 GLN B C 1
ATOM 2795 O O . GLN B 1 121 ? -30.705 -3.209 -13.705 1.00 21.76 120 GLN B O 1
ATOM 2801 N N . VAL B 1 122 ? -31.810 -2.528 -11.863 1.00 21.16 121 VAL B N 1
ATOM 2802 C CA . VAL B 1 122 ? -31.258 -1.153 -11.857 1.00 21.83 121 VAL B CA 1
ATOM 2803 C C . VAL B 1 122 ? -29.738 -1.227 -11.734 1.00 21.83 121 VAL B C 1
ATOM 2804 O O . VAL B 1 122 ? -29.002 -0.531 -12.471 1.00 21.49 121 VAL B O 1
ATOM 2816 N N . HIS B 1 124 ? -27.851 -3.711 -12.542 1.00 21.96 123 HIS B N 1
ATOM 2817 C CA . HIS B 1 124 ? -27.275 -4.285 -13.752 1.00 23.03 123 HIS B CA 1
ATOM 2818 C C . HIS B 1 124 ? -27.212 -3.259 -14.884 1.00 23.11 123 HIS B C 1
ATOM 2819 O O . HIS B 1 124 ? -26.184 -3.101 -15.557 1.00 22.61 123 HIS B O 1
ATOM 2826 N N . VAL B 1 125 ? -28.316 -2.571 -15.113 1.00 23.10 124 VAL B N 1
ATOM 2827 C CA . VAL B 1 125 ? -28.365 -1.608 -16.242 1.00 23.34 124 VAL B CA 1
ATOM 2828 C C . VAL B 1 125 ? -27.414 -0.440 -15.977 1.00 23.75 124 VAL B C 1
ATOM 2829 O O . VAL B 1 125 ? -26.674 0.003 -16.879 1.00 23.91 124 VAL B O 1
ATOM 2833 N N . ASN B 1 126 ? -27.396 0.042 -14.739 1.00 23.64 125 ASN B N 1
ATOM 2834 C CA . ASN B 1 126 ? -26.680 1.302 -14.469 1.00 24.02 125 ASN B CA 1
ATOM 2835 C C . ASN B 1 126 ? -25.199 1.094 -14.193 1.00 23.20 125 ASN B C 1
ATOM 2836 O O . ASN B 1 126 ? -24.392 1.949 -14.514 1.00 23.61 125 ASN B O 1
ATOM 2841 N N . VAL B 1 127 ? -24.863 -0.058 -13.635 1.00 23.14 126 VAL B N 1
ATOM 2842 C CA . VAL B 1 127 ? -23.477 -0.324 -13.187 1.00 22.30 126 VAL B CA 1
ATOM 2843 C C . VAL B 1 127 ? -22.807 -1.415 -13.993 1.00 22.45 126 VAL B C 1
ATOM 2844 O O . VAL B 1 127 ? -21.745 -1.179 -14.588 1.00 22.05 126 VAL B O 1
ATOM 2848 N N . ASN B 1 128 ? -23.407 -2.603 -14.008 1.00 22.21 127 ASN B N 1
ATOM 2849 C CA . ASN B 1 128 ? -22.795 -3.724 -14.746 1.00 21.87 127 ASN B CA 1
ATOM 2850 C C . ASN B 1 128 ? -22.617 -3.449 -16.250 1.00 22.10 127 ASN B C 1
ATOM 2851 O O . ASN B 1 128 ? -21.553 -3.719 -16.821 1.00 22.73 127 ASN B O 1
ATOM 2856 N N . ALA B 1 129 ? -23.688 -3.014 -16.904 1.00 22.04 128 ALA B N 1
ATOM 2857 C CA . ALA B 1 129 ? -23.625 -2.661 -18.339 1.00 22.71 128 ALA B CA 1
ATOM 2858 C C . ALA B 1 129 ? -22.598 -1.553 -18.610 1.00 22.95 128 ALA B C 1
ATOM 2859 O O . ALA B 1 129 ? -21.859 -1.590 -19.609 1.00 23.31 128 ALA B O 1
ATOM 2861 N N . THR B 1 130 ? -22.584 -0.553 -17.733 1.00 22.84 129 THR B N 1
ATOM 2862 C CA . THR B 1 130 ? -21.615 0.547 -17.808 1.00 23.27 129 THR B CA 1
ATOM 2863 C C . THR B 1 130 ? -20.182 0.035 -17.723 1.00 23.07 129 THR B C 1
ATOM 2864 O O . THR B 1 130 ? -19.349 0.395 -18.547 1.00 23.52 129 THR B O 1
ATOM 2868 N N . PHE B 1 131 ? -19.889 -0.803 -16.728 1.00 23.35 130 PHE B N 1
ATOM 2869 C CA . PHE B 1 131 ? -18.596 -1.476 -16.681 1.00 22.34 130 PHE B CA 1
ATOM 2870 C C . PHE B 1 131 ? -18.258 -2.301 -17.938 1.00 22.65 130 PHE B C 1
ATOM 2871 O O . PHE B 1 131 ? -17.158 -2.180 -18.507 1.00 23.00 130 PHE B O 1
ATOM 2887 N N . LEU B 1 133 ? -19.374 -2.129 -20.925 1.00 21.76 132 LEU B N 1
ATOM 2888 C CA . LEU B 1 133 ? -19.175 -1.268 -22.079 1.00 22.49 132 LEU B CA 1
ATOM 2889 C C . LEU B 1 133 ? -17.800 -0.572 -22.029 1.00 22.84 132 LEU B C 1
ATOM 2890 O O . LEU B 1 133 ? -17.079 -0.536 -23.037 1.00 23.07 132 LEU B O 1
ATOM 2895 N N . THR B 1 134 ? -17.419 -0.051 -20.857 1.00 23.29 133 THR B N 1
ATOM 2896 C CA . THR B 1 134 ? -16.124 0.639 -20.715 1.00 23.47 133 THR B CA 1
ATOM 2897 C C . THR B 1 134 ? -14.950 -0.315 -20.964 1.00 23.69 133 THR B C 1
ATOM 2898 O O . THR B 1 134 ? -13.985 0.023 -21.673 1.00 21.72 133 THR B O 1
ATOM 2902 N N . ARG B 1 135 ? -15.043 -1.502 -20.373 1.00 23.01 134 ARG B N 1
ATOM 2903 C CA . ARG B 1 135 ? -14.012 -2.527 -20.520 1.00 24.20 134 ARG B CA 1
ATOM 2904 C C . ARG B 1 135 ? -13.776 -2.908 -21.996 1.00 23.81 134 ARG B C 1
ATOM 2905 O O . ARG B 1 135 ? -12.625 -2.956 -22.433 1.00 22.94 134 ARG B O 1
ATOM 2913 N N . ALA B 1 136 ? -14.872 -3.157 -22.739 1.00 23.82 135 ALA B N 1
ATOM 2914 C CA . ALA B 1 136 ? -14.834 -3.505 -24.159 1.00 23.47 135 ALA B CA 1
ATOM 2915 C C . ALA B 1 136 ? -14.216 -2.417 -25.016 1.00 24.02 135 ALA B C 1
ATOM 2916 O O . ALA B 1 136 ? -13.513 -2.700 -25.974 1.00 24.33 135 ALA B O 1
ATOM 2918 N N . LEU B 1 137 ? -14.469 -1.175 -24.657 1.00 23.68 136 LEU B N 1
ATOM 2919 C CA . LEU B 1 137 ? -14.002 -0.029 -25.415 1.00 24.37 136 LEU B CA 1
ATOM 2920 C C . LEU B 1 137 ? -12.647 0.524 -24.978 1.00 24.21 136 LEU B C 1
ATOM 2921 O O . LEU B 1 137 ? -12.059 1.342 -25.701 1.00 24.48 136 LEU B O 1
ATOM 2926 N N . LEU B 1 138 ? -12.143 0.109 -23.812 1.00 23.47 137 LEU B N 1
ATOM 2927 C CA . LEU B 1 138 ? -10.894 0.711 -23.321 1.00 23.05 137 LEU B CA 1
ATOM 2928 C C . LEU B 1 138 ? -9.676 0.477 -24.232 1.00 22.84 137 LEU B C 1
ATOM 2929 O O . LEU B 1 138 ? -8.854 1.386 -24.408 1.00 22.85 137 LEU B O 1
ATOM 2934 N N . PRO B 1 139 ? -9.531 -0.731 -24.809 1.00 22.83 138 PRO B N 1
ATOM 2935 C CA . PRO B 1 139 ? -8.415 -0.807 -25.749 1.00 22.50 138 PRO B CA 1
ATOM 2936 C C . PRO B 1 139 ? -8.438 0.279 -26.841 1.00 22.79 138 PRO B C 1
ATOM 2937 O O . PRO B 1 139 ? -7.372 0.836 -27.151 1.00 22.25 138 PRO B O 1
ATOM 2941 N N . LEU B 1 140 ? -9.626 0.574 -27.387 1.00 22.44 139 LEU B N 1
ATOM 2942 C CA . LEU B 1 140 ? -9.794 1.561 -28.469 1.00 23.51 139 LEU B CA 1
ATOM 2943 C C . LEU B 1 140 ? -9.516 2.975 -27.988 1.00 23.13 139 LEU B C 1
ATOM 2944 O O . LEU B 1 140 ? -8.824 3.742 -28.665 1.00 22.56 139 LEU B O 1
ATOM 2949 N N . LEU B 1 141 ? -10.044 3.310 -26.812 1.00 22.94 140 LEU B N 1
ATOM 2950 C CA . LEU B 1 141 ? -9.783 4.612 -26.178 1.00 22.83 140 LEU B CA 1
ATOM 2951 C C . LEU B 1 141 ? -8.296 4.803 -25.832 1.00 23.05 140 LEU B C 1
ATOM 2952 O O . LEU B 1 141 ? -7.766 5.911 -25.944 1.00 23.38 140 LEU B O 1
ATOM 2957 N N . LYS B 1 142 ? -7.618 3.726 -25.425 1.00 24.24 141 LYS B N 1
ATOM 2958 C CA . LYS B 1 142 ? -6.187 3.800 -25.082 1.00 24.41 141 LYS B CA 1
ATOM 2959 C C . LYS B 1 142 ? -5.275 3.947 -26.317 1.00 25.42 141 LYS B C 1
ATOM 2960 O O . LYS B 1 142 ? -4.097 4.319 -26.178 1.00 26.52 141 LYS B O 1
ATOM 2966 N N . ARG B 1 143 ? -5.818 3.696 -27.511 1.00 25.96 142 ARG B N 1
ATOM 2967 C CA . ARG B 1 143 ? -5.112 4.025 -28.784 1.00 27.31 142 ARG B CA 1
ATOM 2968 C C . ARG B 1 143 ? -5.176 5.494 -29.166 1.00 27.53 142 ARG B C 1
ATOM 2969 O O . ARG B 1 143 ? -4.297 5.999 -29.891 1.00 28.60 142 ARG B O 1
ATOM 2977 N N . SER B 1 144 ? -6.235 6.174 -28.732 1.00 27.99 143 SER B N 1
ATOM 2978 C CA . SER B 1 144 ? -6.428 7.594 -29.035 1.00 28.55 143 SER B CA 1
ATOM 2979 C C . SER B 1 144 ? -5.287 8.480 -28.545 1.00 28.98 143 SER B C 1
ATOM 2980 O O . SER B 1 144 ? -4.663 8.195 -27.508 1.00 29.02 143 SER B O 1
ATOM 2983 N N . GLU B 1 145 ? -5.058 9.572 -29.277 1.00 28.88 144 GLU B N 1
ATOM 2984 C CA . GLU B 1 145 ? -4.132 10.629 -28.877 1.00 29.45 144 GLU B CA 1
ATOM 2985 C C . GLU B 1 145 ? -4.645 11.476 -27.713 1.00 28.71 144 GLU B C 1
ATOM 2986 O O . GLU B 1 145 ? -3.851 12.040 -26.956 1.00 28.28 144 GLU B O 1
ATOM 2992 N N . ASP B 1 146 ? -5.970 11.565 -27.587 1.00 28.02 145 ASP B N 1
ATOM 2993 C CA . ASP B 1 146 ? -6.628 12.327 -26.521 1.00 27.79 145 ASP B CA 1
ATOM 2994 C C . ASP B 1 146 ? -8.066 11.808 -26.395 1.00 27.46 145 ASP B C 1
ATOM 2995 O O . ASP B 1 146 ? -8.932 12.151 -27.204 1.00 27.21 145 ASP B O 1
ATOM 3000 N N . ALA B 1 147 ? -8.300 10.944 -25.409 1.00 26.91 146 ALA B N 1
ATOM 3001 C CA . ALA B 1 147 ? -9.629 10.339 -25.221 1.00 26.43 146 ALA B CA 1
ATOM 3002 C C . ALA B 1 147 ? -10.270 10.708 -23.894 1.00 26.03 146 ALA B C 1
ATOM 3003 O O . ALA B 1 147 ? -9.580 10.948 -22.904 1.00 25.35 146 ALA B O 1
ATOM 3005 N N . SER B 1 148 ? -11.601 10.743 -23.898 1.00 25.83 147 SER B N 1
ATOM 3006 C CA . SER B 1 148 ? -12.383 11.103 -22.728 1.00 25.78 147 SER B CA 1
ATOM 3007 C C . SER B 1 148 ? -13.581 10.187 -22.463 1.00 25.42 147 SER B C 1
ATOM 3008 O O . SER B 1 148 ? -14.395 9.925 -23.357 1.00 25.22 147 SER B O 1
ATOM 3011 N N . ILE B 1 149 ? -13.694 9.745 -21.211 1.00 24.80 148 ILE B N 1
ATOM 3012 C CA . ILE B 1 149 ? -14.844 8.969 -20.723 1.00 25.10 148 ILE B CA 1
ATOM 3013 C C . ILE B 1 149 ? -15.658 9.797 -19.704 1.00 25.61 148 ILE B C 1
ATOM 3014 O O . ILE B 1 149 ? -15.113 10.254 -18.686 1.00 25.35 148 ILE B O 1
ATOM 3019 N N . ALA B 1 150 ? -16.951 9.992 -19.974 1.00 25.98 149 ALA B N 1
ATOM 3020 C CA . ALA B 1 150 ? -17.833 10.744 -19.051 1.00 26.49 149 ALA B CA 1
ATOM 3021 C C . ALA B 1 150 ? -18.940 9.844 -18.525 1.00 26.97 149 ALA B C 1
ATOM 3022 O O . ALA B 1 150 ? -19.678 9.239 -19.317 1.00 27.84 149 ALA B O 1
ATOM 3024 N N . PHE B 1 151 ? -19.032 9.733 -17.195 1.00 27.17 150 PHE B N 1
ATOM 3025 C CA . PHE B 1 151 ? -20.115 8.975 -16.544 1.00 28.03 150 PHE B CA 1
ATOM 3026 C C . PHE B 1 151 ? -21.201 9.932 -16.073 1.00 28.89 150 PHE B C 1
ATOM 3027 O O . PHE B 1 151 ? -20.886 10.993 -15.583 1.00 30.09 150 PHE B O 1
ATOM 3035 N N . THR B 1 152 ? -22.470 9.569 -16.190 1.00 29.26 151 THR B N 1
ATOM 3036 C CA . THR B 1 152 ? -23.526 10.443 -15.653 1.00 29.71 151 THR B CA 1
ATOM 3037 C C . THR B 1 152 ? -23.855 10.046 -14.212 1.00 30.83 151 THR B C 1
ATOM 3038 O O . THR B 1 152 ? -24.124 8.870 -13.941 1.00 31.02 151 THR B O 1
ATOM 3042 N N . SER B 1 153 ? -23.807 11.019 -13.301 1.00 31.41 152 SER B N 1
ATOM 3043 C CA . SER B 1 153 ? -24.266 10.796 -11.928 1.00 32.31 152 SER B CA 1
ATOM 3044 C C . SER B 1 153 ? -25.494 11.606 -11.592 1.00 31.34 152 SER B C 1
ATOM 3045 O O . SER B 1 153 ? -26.290 11.914 -12.471 1.00 32.59 152 SER B O 1
ATOM 3048 N N . SER B 1 154 ? -25.629 11.953 -10.312 1.00 30.15 153 SER B N 1
ATOM 3049 C CA . SER B 1 154 ? -26.813 12.574 -9.756 1.00 28.35 153 SER B CA 1
ATOM 3050 C C . SER B 1 154 ? -26.446 13.072 -8.366 1.00 28.05 153 SER B C 1
ATOM 3051 O O . SER B 1 154 ? -25.527 12.535 -7.751 1.00 26.63 153 SER B O 1
ATOM 3054 N N . SER B 1 155 ? -27.155 14.088 -7.861 1.00 27.16 154 SER B N 1
ATOM 3055 C CA . SER B 1 155 ? -26.989 14.486 -6.448 1.00 27.19 154 SER B CA 1
ATOM 3056 C C . SER B 1 155 ? -27.226 13.288 -5.504 1.00 26.91 154 SER B C 1
ATOM 3057 O O . SER B 1 155 ? -26.543 13.145 -4.498 1.00 27.00 154 SER B O 1
ATOM 3060 N N . VAL B 1 156 ? -28.157 12.409 -5.860 1.00 25.69 155 VAL B N 1
ATOM 3061 C CA . VAL B 1 156 ? -28.463 11.238 -5.016 1.00 25.85 155 VAL B CA 1
ATOM 3062 C C . VAL B 1 156 ? -27.421 10.132 -5.159 1.00 25.73 155 VAL B C 1
ATOM 3063 O O . VAL B 1 156 ? -27.387 9.196 -4.353 1.00 26.14 155 VAL B O 1
ATOM 3067 N N . GLY B 1 157 ? -26.572 10.260 -6.187 1.00 25.63 156 GLY B N 1
ATOM 3068 C CA . GLY B 1 157 ? -25.312 9.493 -6.287 1.00 26.73 156 GLY B CA 1
ATOM 3069 C C . GLY B 1 157 ? -24.177 10.064 -5.454 1.00 26.24 156 GLY B C 1
ATOM 3070 O O . GLY B 1 157 ? -23.085 9.498 -5.372 1.00 26.61 156 GLY B O 1
ATOM 3071 N N . ARG B 1 158 ? -24.415 11.208 -4.832 1.00 27.22 157 ARG B N 1
ATOM 3072 C CA . ARG B 1 158 ? -23.362 11.847 -4.068 1.00 26.69 157 ARG B CA 1
ATOM 3073 C C . ARG B 1 158 ? -23.758 12.049 -2.611 1.00 27.51 157 ARG B C 1
ATOM 3074 O O . ARG B 1 158 ? -22.899 12.101 -1.743 1.00 28.44 157 ARG B O 1
ATOM 3082 N N . LYS B 1 159 ? -25.055 12.183 -2.354 1.00 27.68 158 LYS B N 1
ATOM 3083 C CA . LYS B 1 159 ? -25.610 12.201 -1.002 1.00 27.57 158 LYS B CA 1
ATOM 3084 C C . LYS B 1 159 ? -26.908 11.405 -1.090 1.00 27.10 158 LYS B C 1
ATOM 3085 O O . LYS B 1 159 ? -27.836 11.793 -1.818 1.00 27.48 158 LYS B O 1
ATOM 3091 N N . GLY B 1 160 ? -26.954 10.274 -0.379 1.00 26.54 159 GLY B N 1
ATOM 3092 C CA . GLY B 1 160 ? -28.111 9.362 -0.386 1.00 25.85 159 GLY B CA 1
ATOM 3093 C C . GLY B 1 160 ? -29.377 9.998 0.135 1.00 25.92 159 GLY B C 1
ATOM 3094 O O . GLY B 1 160 ? -29.356 10.707 1.166 1.00 25.79 159 GLY B O 1
ATOM 3095 N N . ARG B 1 161 ? -30.479 9.769 -0.576 1.00 24.80 160 ARG B N 1
ATOM 3096 C CA . ARG B 1 161 ? -31.778 10.340 -0.165 1.00 25.93 160 ARG B CA 1
ATOM 3097 C C . ARG B 1 161 ? -32.878 9.294 -0.207 1.00 24.98 160 ARG B C 1
ATOM 3098 O O . ARG B 1 161 ? -32.872 8.407 -1.062 1.00 25.45 160 ARG B O 1
ATOM 3106 N N . ALA B 1 162 ? -33.799 9.388 0.739 1.00 25.06 161 ALA B N 1
ATOM 3107 C CA . ALA B 1 162 ? -34.924 8.450 0.835 1.00 24.92 161 ALA B CA 1
ATOM 3108 C C . ALA B 1 162 ? -35.718 8.313 -0.464 1.00 25.26 161 ALA B C 1
ATOM 3109 O O . ALA B 1 162 ? -35.921 9.286 -1.223 1.00 23.00 161 ALA B O 1
ATOM 3111 N N . ASN B 1 163 ? -36.153 7.077 -0.687 1.00 26.29 162 ASN B N 1
ATOM 3112 C CA . ASN B 1 163 ? -37.037 6.657 -1.799 1.00 27.58 162 ASN B CA 1
ATOM 3113 C C . ASN B 1 163 ? -36.471 6.788 -3.205 1.00 27.20 162 ASN B C 1
ATOM 3114 O O . ASN B 1 163 ? -37.219 6.878 -4.177 1.00 27.56 162 ASN B O 1
ATOM 3119 N N . TRP B 1 164 ? -35.154 6.824 -3.312 1.00 27.52 163 TRP B N 1
ATOM 3120 C CA . TRP B 1 164 ? -34.517 6.796 -4.621 1.00 27.96 163 TRP B CA 1
ATOM 3121 C C . TRP B 1 164 ? -34.132 5.361 -5.013 1.00 29.22 163 TRP B C 1
ATOM 3122 O O . TRP B 1 164 ? -33.502 5.135 -6.044 1.00 28.81 163 TRP B O 1
ATOM 3133 N N . GLY B 1 165 ? -34.547 4.398 -4.181 1.00 30.23 164 GLY B N 1
ATOM 3134 C CA . GLY B 1 165 ? -34.374 2.951 -4.459 1.00 29.07 164 GLY B CA 1
ATOM 3135 C C . GLY B 1 165 ? -32.974 2.532 -4.845 1.00 29.52 164 GLY B C 1
ATOM 3136 O O . GLY B 1 165 ? -31.993 2.855 -4.154 1.00 30.33 164 GLY B O 1
ATOM 3137 N N . ALA B 1 166 ? -32.864 1.802 -5.954 1.00 27.71 165 ALA B N 1
ATOM 3138 C CA . ALA B 1 166 ? -31.545 1.418 -6.426 1.00 26.71 165 ALA B CA 1
ATOM 3139 C C . ALA B 1 166 ? -30.869 2.530 -7.227 1.00 25.30 165 ALA B C 1
ATOM 3140 O O . ALA B 1 166 ? -29.660 2.444 -7.493 1.00 23.94 165 ALA B O 1
ATOM 3142 N N . TYR B 1 167 ? -31.627 3.570 -7.598 1.00 24.71 166 TYR B N 1
ATOM 3143 C CA . TYR B 1 167 ? -31.051 4.632 -8.441 1.00 24.33 166 TYR B CA 1
ATOM 3144 C C . TYR B 1 167 ? -29.889 5.362 -7.750 1.00 23.16 166 TYR B C 1
ATOM 3145 O O . TYR B 1 167 ? -28.795 5.455 -8.314 1.00 22.61 166 TYR B O 1
ATOM 3154 N N . GLY B 1 168 ? -30.129 5.900 -6.551 1.00 22.95 167 GLY B N 1
ATOM 3155 C CA . GLY B 1 168 ? -29.056 6.549 -5.782 1.00 20.44 167 GLY B CA 1
ATOM 3156 C C . GLY B 1 168 ? -27.886 5.606 -5.544 1.00 21.28 167 GLY B C 1
ATOM 3157 O O . GLY B 1 168 ? -26.714 5.977 -5.727 1.00 20.27 167 GLY B O 1
ATOM 3158 N N . VAL B 1 169 ? -28.190 4.373 -5.132 1.00 20.25 168 VAL B N 1
ATOM 3159 C CA . VAL B 1 169 ? -27.131 3.367 -4.906 1.00 20.74 168 VAL B CA 1
ATOM 3160 C C . VAL B 1 169 ? -26.300 3.105 -6.174 1.00 21.42 168 VAL B C 1
ATOM 3161 O O . VAL B 1 169 ? -25.060 3.030 -6.089 1.00 22.33 168 VAL B O 1
ATOM 3165 N N . SER B 1 170 ? -26.963 2.969 -7.333 1.00 20.64 169 SER B N 1
ATOM 3166 C CA . SER B 1 170 ? -26.256 2.744 -8.602 1.00 20.73 169 SER B CA 1
ATOM 3167 C C . SER B 1 170 ? -25.395 3.936 -9.007 1.00 21.06 169 SER B C 1
ATOM 3168 O O . SER B 1 170 ? -24.379 3.768 -9.680 1.00 21.15 169 SER B O 1
ATOM 3171 N N . LYS B 1 171 ? -25.822 5.144 -8.635 1.00 21.91 170 LYS B N 1
ATOM 3172 C CA . LYS B 1 171 ? -25.032 6.334 -8.948 1.00 21.60 170 LYS B CA 1
ATOM 3173 C C . LYS B 1 171 ? -23.811 6.552 -8.024 1.00 21.02 170 LYS B C 1
ATOM 3174 O O . LYS B 1 171 ? -22.777 7.042 -8.490 1.00 22.71 170 LYS B O 1
ATOM 3180 N N . PHE B 1 172 ? -23.906 6.189 -6.740 1.00 20.98 171 PHE B N 1
ATOM 3181 C CA . PHE B 1 172 ? -22.710 5.969 -5.884 1.00 21.21 171 PHE B CA 1
ATOM 3182 C C . PHE B 1 172 ? -21.700 5.013 -6.520 1.00 21.69 171 PHE B C 1
ATOM 3183 O O . PHE B 1 172 ? -20.501 5.296 -6.594 1.00 21.82 171 PHE B O 1
ATOM 3191 N N . ALA B 1 173 ? -22.186 3.862 -6.958 1.00 20.84 172 ALA B N 1
ATOM 3192 C CA . ALA B 1 173 ? -21.346 2.854 -7.596 1.00 20.86 172 ALA B CA 1
ATOM 3193 C C . ALA B 1 173 ? -20.636 3.414 -8.830 1.00 20.98 172 ALA B C 1
ATOM 3194 O O . ALA B 1 173 ? -19.452 3.170 -9.040 1.00 21.13 172 ALA B O 1
ATOM 3196 N N . THR B 1 174 ? -21.382 4.153 -9.646 1.00 22.39 173 THR B N 1
ATOM 3197 C CA . THR B 1 174 ? -20.854 4.871 -10.816 1.00 23.78 173 THR B CA 1
ATOM 3198 C C . THR B 1 174 ? -19.719 5.839 -10.473 1.00 23.98 173 THR B C 1
ATOM 3199 O O . THR B 1 174 ? -18.720 5.870 -11.190 1.00 22.38 173 THR B O 1
ATOM 3203 N N . GLU B 1 175 ? -19.896 6.665 -9.426 1.00 23.35 174 GLU B N 1
ATOM 3204 C CA . GLU B 1 175 ? -18.805 7.528 -8.981 1.00 23.91 174 GLU B CA 1
ATOM 3205 C C . GLU B 1 175 ? -17.578 6.710 -8.586 1.00 23.41 174 GLU B C 1
ATOM 3206 O O . GLU B 1 175 ? -16.467 7.097 -8.902 1.00 23.53 174 GLU B O 1
ATOM 3212 N N . GLY B 1 176 ? -17.775 5.598 -7.862 1.00 23.21 175 GLY B N 1
ATOM 3213 C CA . GLY B 1 176 ? -16.658 4.743 -7.427 1.00 23.77 175 GLY B CA 1
ATOM 3214 C C . GLY B 1 176 ? -15.945 4.083 -8.609 1.00 23.37 175 GLY B C 1
ATOM 3215 O O . GLY B 1 176 ? -14.721 3.947 -8.619 1.00 23.27 175 GLY B O 1
ATOM 3216 N N . LEU B 1 177 ? -16.717 3.690 -9.613 1.00 23.49 176 LEU B N 1
ATOM 3217 C CA . LEU B 1 177 ? -16.162 3.190 -10.881 1.00 23.80 176 LEU B CA 1
ATOM 3218 C C . LEU B 1 177 ? -15.322 4.275 -11.586 1.00 22.95 176 LEU B C 1
ATOM 3219 O O . LEU B 1 177 ? -14.214 4.019 -12.024 1.00 22.11 176 LEU B O 1
ATOM 3232 N N . GLN B 1 179 ? -13.898 6.926 -10.268 1.00 23.80 178 GLN B N 1
ATOM 3233 C CA . GLN B 1 179 ? -12.716 7.268 -9.451 1.00 23.78 178 GLN B CA 1
ATOM 3234 C C . GLN B 1 179 ? -11.625 6.189 -9.572 1.00 23.85 178 GLN B C 1
ATOM 3235 O O . GLN B 1 179 ? -10.458 6.513 -9.751 1.00 24.25 178 GLN B O 1
ATOM 3241 N N . THR B 1 180 ? -12.030 4.931 -9.508 1.00 23.12 179 THR B N 1
ATOM 3242 C CA . THR B 1 180 ? -11.135 3.768 -9.747 1.00 22.91 179 THR B CA 1
ATOM 3243 C C . THR B 1 180 ? -10.491 3.913 -11.133 1.00 22.80 179 THR B C 1
ATOM 3244 O O . THR B 1 180 ? -9.283 3.918 -11.242 1.00 23.93 179 THR B O 1
ATOM 3248 N N . LEU B 1 181 ? -11.302 4.090 -12.173 1.00 23.22 180 LEU B N 1
ATOM 3249 C CA . LEU B 1 181 ? -10.790 4.189 -13.543 1.00 23.61 180 LEU B CA 1
ATOM 3250 C C . LEU B 1 181 ? -9.813 5.356 -13.741 1.00 24.26 180 LEU B C 1
ATOM 3251 O O . LEU B 1 181 ? -8.726 5.190 -14.318 1.00 24.14 180 LEU B O 1
ATOM 3256 N N . ALA B 1 182 ? -10.225 6.532 -13.281 1.00 24.34 181 ALA B N 1
ATOM 3257 C CA . ALA B 1 182 ? -9.399 7.728 -13.331 1.00 24.76 181 ALA B CA 1
ATOM 3258 C C . ALA B 1 182 ? -8.017 7.505 -12.694 1.00 24.96 181 ALA B C 1
ATOM 3259 O O . ALA B 1 182 ? -7.000 7.900 -13.264 1.00 24.23 181 ALA B O 1
ATOM 3261 N N . ASP B 1 183 ? -7.972 6.819 -11.552 1.00 25.15 182 ASP B N 1
ATOM 3262 C CA . ASP B 1 183 ? -6.700 6.538 -10.901 1.00 26.10 182 ASP B CA 1
ATOM 3263 C C . ASP B 1 183 ? -5.801 5.588 -11.735 1.00 25.66 182 ASP B C 1
ATOM 3264 O O . ASP B 1 183 ? -4.578 5.689 -11.708 1.00 25.19 182 ASP B O 1
ATOM 3269 N N . GLU B 1 184 ? -6.415 4.676 -12.478 1.00 25.17 183 GLU B N 1
ATOM 3270 C CA . GLU B 1 184 ? -5.654 3.757 -13.358 1.00 25.21 183 GLU B CA 1
ATOM 3271 C C . GLU B 1 184 ? -5.143 4.479 -14.622 1.00 25.47 183 GLU B C 1
ATOM 3272 O O . GLU B 1 184 ? -4.046 4.216 -15.114 1.00 25.50 183 GLU B O 1
ATOM 3278 N N . LEU B 1 185 ? -5.931 5.422 -15.112 1.00 25.71 184 LEU B N 1
ATOM 3279 C CA . LEU B 1 185 ? -5.609 6.136 -16.348 1.00 26.24 184 LEU B CA 1
ATOM 3280 C C . LEU B 1 185 ? -4.544 7.228 -16.181 1.00 27.15 184 LEU B C 1
ATOM 3281 O O . LEU B 1 185 ? -3.815 7.557 -17.133 1.00 26.44 184 LEU B O 1
ATOM 3286 N N . GLU B 1 186 ? -4.484 7.787 -14.977 1.00 27.90 185 GLU B N 1
ATOM 3287 C CA . GLU B 1 186 ? -3.629 8.924 -14.663 1.00 29.11 185 GLU B CA 1
ATOM 3288 C C . GLU B 1 186 ? -2.195 8.753 -15.113 1.00 28.60 185 GLU B C 1
ATOM 3289 O O . GLU B 1 186 ? -1.520 7.804 -14.714 1.00 27.93 185 GLU B O 1
ATOM 3295 N N . GLY B 1 187 ? -1.740 9.675 -15.957 1.00 29.04 186 GLY B N 1
ATOM 3296 C CA . GLY B 1 187 ? -0.319 9.769 -16.288 1.00 29.16 186 GLY B CA 1
ATOM 3297 C C . GLY B 1 187 ? 0.153 8.757 -17.319 1.00 29.63 186 GLY B C 1
ATOM 3298 O O . GLY B 1 187 ? 0.886 9.110 -18.238 1.00 30.15 186 GLY B O 1
ATOM 3299 N N . VAL B 1 188 ? -0.287 7.507 -17.175 1.00 29.48 187 VAL B N 1
ATOM 3300 C CA . VAL B 1 188 ? 0.200 6.384 -17.984 1.00 29.19 187 VAL B CA 1
ATOM 3301 C C . VAL B 1 188 ? -0.584 6.193 -19.294 1.00 29.03 187 VAL B C 1
ATOM 3302 O O . VAL B 1 188 ? -0.233 5.350 -20.123 1.00 29.02 187 VAL B O 1
ATOM 3306 N N . THR B 1 189 ? -1.664 6.951 -19.471 1.00 27.88 188 THR B N 1
ATOM 3307 C CA . THR B 1 189 ? -2.477 6.841 -20.676 1.00 27.43 188 THR B CA 1
ATOM 3308 C C . THR B 1 189 ? -2.833 8.261 -21.053 1.00 27.45 188 THR B C 1
ATOM 3309 O O . THR B 1 189 ? -2.631 9.166 -20.231 1.00 27.64 188 THR B O 1
ATOM 3313 N N . ALA B 1 190 ? -3.359 8.455 -22.271 1.00 27.26 189 ALA B N 1
ATOM 3314 C CA . ALA B 1 190 ? -3.925 9.751 -22.694 1.00 27.17 189 ALA B CA 1
ATOM 3315 C C . ALA B 1 190 ? -5.469 9.769 -22.595 1.00 27.02 189 ALA B C 1
ATOM 3316 O O . ALA B 1 190 ? -6.164 10.570 -23.262 1.00 26.36 189 ALA B O 1
ATOM 3318 N N . VAL B 1 191 ? -6.000 8.872 -21.768 1.00 26.29 190 VAL B N 1
ATOM 3319 C CA . VAL B 1 191 ? -7.449 8.808 -21.512 1.00 26.20 190 VAL B CA 1
ATOM 3320 C C . VAL B 1 191 ? -7.782 9.495 -20.178 1.00 26.88 190 VAL B C 1
ATOM 3321 O O . VAL B 1 191 ? -7.045 9.351 -19.199 1.00 26.95 190 VAL B O 1
ATOM 3325 N N . ARG B 1 192 ? -8.883 10.253 -20.157 1.00 26.96 191 ARG B N 1
ATOM 3326 C CA . ARG B 1 192 ? -9.375 10.854 -18.923 1.00 27.03 191 ARG B CA 1
ATOM 3327 C C . ARG B 1 192 ? -10.758 10.306 -18.605 1.00 27.67 191 ARG B C 1
ATOM 3328 O O . ARG B 1 192 ? -11.496 9.915 -19.517 1.00 27.81 191 ARG B O 1
ATOM 3336 N N . ALA B 1 193 ? -11.080 10.247 -17.307 1.00 27.90 192 ALA B N 1
ATOM 3337 C CA . ALA B 1 193 ? -12.375 9.810 -16.821 1.00 27.82 192 ALA B CA 1
ATOM 3338 C C . ALA B 1 193 ? -12.965 10.782 -15.779 1.00 27.98 192 ALA B C 1
ATOM 3339 O O . ALA B 1 193 ? -12.314 11.134 -14.795 1.00 26.44 192 ALA B O 1
ATOM 3341 N N . ASN B 1 194 ? -14.223 11.167 -15.981 1.00 27.77 193 ASN B N 1
ATOM 3342 C CA . ASN B 1 194 ? -14.864 12.145 -15.117 1.00 28.42 193 ASN B CA 1
ATOM 3343 C C . ASN B 1 194 ? -16.339 11.862 -15.058 1.00 28.39 193 ASN B C 1
ATOM 3344 O O . ASN B 1 194 ? -16.865 11.164 -15.908 1.00 28.51 193 ASN B O 1
ATOM 3349 N N . SER B 1 195 ? -17.015 12.399 -14.049 1.00 28.71 194 SER B N 1
ATOM 3350 C CA . SER B 1 195 ? -18.463 12.288 -13.992 1.00 28.51 194 SER B CA 1
ATOM 3351 C C . SER B 1 195 ? -19.127 13.654 -14.205 1.00 29.43 194 SER B C 1
ATOM 3352 O O . SER B 1 195 ? -18.530 14.689 -13.927 1.00 29.06 194 SER B O 1
ATOM 3355 N N . ILE B 1 196 ? -20.345 13.620 -14.749 1.00 30.06 195 ILE B N 1
ATOM 3356 C CA . ILE B 1 196 ? -21.163 14.816 -14.976 1.00 30.03 195 ILE B CA 1
ATOM 3357 C C . ILE B 1 196 ? -22.491 14.624 -14.257 1.00 30.33 195 ILE B C 1
ATOM 3358 O O . ILE B 1 196 ? -23.247 13.676 -14.535 1.00 29.89 195 ILE B O 1
ATOM 3363 N N . ASN B 1 197 ? -22.768 15.525 -13.326 1.00 31.31 196 ASN B N 1
ATOM 3364 C CA . ASN B 1 197 ? -24.110 15.674 -12.785 1.00 31.87 196 ASN B CA 1
ATOM 3365 C C . ASN B 1 197 ? -24.825 16.687 -13.682 1.00 32.91 196 ASN B C 1
ATOM 3366 O O . ASN B 1 197 ? -24.483 17.863 -13.664 1.00 32.46 196 ASN B O 1
ATOM 3371 N N . PRO B 1 198 ? -25.795 16.219 -14.493 1.00 34.04 197 PRO B N 1
ATOM 3372 C CA . PRO B 1 198 ? -26.470 17.100 -15.447 1.00 34.59 197 PRO B CA 1
ATOM 3373 C C . PRO B 1 198 ? -27.363 18.121 -14.743 1.00 35.45 197 PRO B C 1
ATOM 3374 O O . PRO B 1 198 ? -27.688 19.163 -15.322 1.00 35.23 197 PRO B O 1
ATOM 3378 N N . GLY B 1 199 ? -27.746 17.805 -13.504 1.00 36.20 198 GLY B N 1
ATOM 3379 C CA . GLY B 1 199 ? -28.646 18.633 -12.717 1.00 37.45 198 GLY B CA 1
ATOM 3380 C C . GLY B 1 199 ? -30.060 18.481 -13.234 1.00 38.02 198 GLY B C 1
ATOM 3381 O O . GLY B 1 199 ? -30.373 17.521 -13.937 1.00 38.21 198 GLY B O 1
ATOM 3382 N N . ALA B 1 200 ? -30.917 19.429 -12.873 1.00 38.86 199 ALA B N 1
ATOM 3383 C CA . ALA B 1 200 ? -32.300 19.432 -13.328 1.00 39.73 199 ALA B CA 1
ATOM 3384 C C . ALA B 1 200 ? -32.370 19.835 -14.811 1.00 40.43 199 ALA B C 1
ATOM 3385 O O . ALA B 1 200 ? -31.878 20.901 -15.190 1.00 39.95 199 ALA B O 1
ATOM 3387 N N . THR B 1 201 ? -32.939 18.954 -15.637 1.00 41.42 200 THR B N 1
ATOM 3388 C CA . THR B 1 201 ? -33.194 19.246 -17.048 1.00 42.71 200 THR B CA 1
ATOM 3389 C C . THR B 1 201 ? -34.660 19.032 -17.415 1.00 44.11 200 THR B C 1
ATOM 3390 O O . THR B 1 201 ? -35.371 18.261 -16.771 1.00 43.74 200 THR B O 1
ATOM 3394 N N . ARG B 1 202 ? -35.095 19.726 -18.462 1.00 45.71 201 ARG B N 1
ATOM 3395 C CA . ARG B 1 202 ? -36.433 19.565 -19.003 1.00 47.57 201 ARG B CA 1
ATOM 3396 C C . ARG B 1 202 ? -36.495 18.311 -19.888 1.00 48.78 201 ARG B C 1
ATOM 3397 O O . ARG B 1 202 ? -36.457 18.405 -21.115 1.00 49.15 201 ARG B O 1
ATOM 3405 N N . THR B 1 203 ? -36.559 17.141 -19.248 1.00 50.26 202 THR B N 1
ATOM 3406 C CA . THR B 1 203 ? -36.644 15.842 -19.934 1.00 51.60 202 THR B CA 1
ATOM 3407 C C . THR B 1 203 ? -37.765 14.999 -19.326 1.00 52.47 202 THR B C 1
ATOM 3408 O O . THR B 1 203 ? -38.195 15.252 -18.194 1.00 52.47 202 THR B O 1
ATOM 3412 N N . GLY B 1 204 ? -38.224 13.995 -20.072 1.00 53.47 203 GLY B N 1
ATOM 3413 C CA . GLY B 1 204 ? -39.222 13.043 -19.577 1.00 54.89 203 GLY B CA 1
ATOM 3414 C C . GLY B 1 204 ? -38.800 12.369 -18.283 1.00 56.00 203 GLY B C 1
ATOM 3415 O O . GLY B 1 204 ? -39.619 12.167 -17.385 1.00 56.06 203 GLY B O 1
ATOM 3424 N N . ARG B 1 206 ? -36.664 13.601 -15.884 1.00 58.83 205 ARG B N 1
ATOM 3425 C CA . ARG B 1 206 ? -36.673 14.542 -14.753 1.00 58.97 205 ARG B CA 1
ATOM 3426 C C . ARG B 1 206 ? -38.087 14.913 -14.306 1.00 59.01 205 ARG B C 1
ATOM 3427 O O . ARG B 1 206 ? -38.310 15.227 -13.134 1.00 58.98 205 ARG B O 1
ATOM 3429 N N . ALA B 1 207 ? -39.029 14.871 -15.249 1.00 59.07 206 ALA B N 1
ATOM 3430 C CA . ALA B 1 207 ? -40.437 15.182 -14.994 1.00 59.15 206 ALA B CA 1
ATOM 3431 C C . ALA B 1 207 ? -41.150 14.000 -14.343 1.00 59.29 206 ALA B C 1
ATOM 3432 O O . ALA B 1 207 ? -40.695 13.467 -13.328 1.00 59.59 206 ALA B O 1
ATOM 3434 N N . ALA B 1 209 ? -39.415 11.427 -12.392 1.00 52.46 208 ALA B N 1
ATOM 3435 C CA . ALA B 1 209 ? -38.850 11.670 -11.068 1.00 52.49 208 ALA B CA 1
ATOM 3436 C C . ALA B 1 209 ? -39.586 12.836 -10.383 1.00 52.50 208 ALA B C 1
ATOM 3437 O O . ALA B 1 209 ? -40.823 12.839 -10.337 1.00 52.59 208 ALA B O 1
ATOM 3439 N N . TYR B 1 210 ? -38.835 13.815 -9.872 1.00 52.36 209 TYR B N 1
ATOM 3440 C CA . TYR B 1 210 ? -39.388 14.965 -9.121 1.00 52.22 209 TYR B CA 1
ATOM 3441 C C . TYR B 1 210 ? -40.780 15.414 -9.576 1.00 52.15 209 TYR B C 1
ATOM 3442 O O . TYR B 1 210 ? -40.990 15.772 -10.734 1.00 52.11 209 TYR B O 1
ATOM 3451 N N . ASN B 1 214 ? -41.634 24.584 -11.546 1.00 41.17 213 ASN B N 1
ATOM 3452 C CA . ASN B 1 214 ? -42.008 23.304 -12.150 1.00 41.01 213 ASN B CA 1
ATOM 3453 C C . ASN B 1 214 ? -41.000 22.817 -13.217 1.00 40.76 213 ASN B C 1
ATOM 3454 O O . ASN B 1 214 ? -39.804 23.124 -13.109 1.00 40.94 213 ASN B O 1
ATOM 3459 N N . PRO B 1 215 ? -41.456 22.006 -14.211 1.00 40.16 214 PRO B N 1
ATOM 3460 C CA . PRO B 1 215 ? -40.641 21.748 -15.419 1.00 39.23 214 PRO B CA 1
ATOM 3461 C C . PRO B 1 215 ? -40.083 23.005 -16.123 1.00 37.97 214 PRO B C 1
ATOM 3462 O O . PRO B 1 215 ? -38.987 22.950 -16.696 1.00 38.24 214 PRO B O 1
ATOM 3466 N N . LEU B 1 216 ? -40.816 24.117 -16.072 1.00 35.51 215 LEU B N 1
ATOM 3467 C CA . LEU B 1 216 ? -40.386 25.363 -16.735 1.00 33.84 215 LEU B CA 1
ATOM 3468 C C . LEU B 1 216 ? -39.116 25.983 -16.119 1.00 32.36 215 LEU B C 1
ATOM 3469 O O . LEU B 1 216 ? -38.424 26.777 -16.772 1.00 32.58 215 LEU B O 1
ATOM 3471 N N . ASN B 1 217 ? -38.834 25.610 -14.864 1.00 30.88 216 ASN B N 1
ATOM 3472 C CA . ASN B 1 217 ? -37.639 26.043 -14.125 1.00 29.56 216 ASN B CA 1
ATOM 3473 C C . ASN B 1 217 ? -36.316 25.407 -14.531 1.00 29.70 216 ASN B C 1
ATOM 3474 O O . ASN B 1 217 ? -35.257 25.818 -14.028 1.00 28.99 216 ASN B O 1
ATOM 3479 N N . ASN B 1 218 ? -36.382 24.375 -15.376 1.00 29.58 217 ASN B N 1
ATOM 3480 C CA . ASN B 1 218 ? -35.201 23.641 -15.797 1.00 29.74 217 ASN B CA 1
ATOM 3481 C C . ASN B 1 218 ? -34.833 23.978 -17.226 1.00 29.57 217 ASN B C 1
ATOM 3482 O O . ASN B 1 218 ? -35.713 24.180 -18.049 1.00 29.42 217 ASN B O 1
ATOM 3487 N N . PRO B 1 219 ? -33.527 24.015 -17.541 1.00 29.97 218 PRO B N 1
ATOM 3488 C CA . PRO B 1 219 ? -33.202 24.281 -18.936 1.00 30.39 218 PRO B CA 1
ATOM 3489 C C . PRO B 1 219 ? -33.439 23.050 -19.812 1.00 31.07 218 PRO B C 1
ATOM 3490 O O . PRO B 1 219 ? -33.517 21.920 -19.314 1.00 31.15 218 PRO B O 1
ATOM 3494 N N . ALA B 1 220 ? -33.562 23.286 -21.114 1.00 31.93 219 ALA B N 1
ATOM 3495 C CA . ALA B 1 220 ? -33.555 22.217 -22.101 1.00 32.46 219 ALA B CA 1
ATOM 3496 C C . ALA B 1 220 ? -32.175 21.551 -22.069 1.00 32.94 219 ALA B C 1
ATOM 3497 O O . ALA B 1 220 ? -31.158 22.231 -21.807 1.00 32.20 219 ALA B O 1
ATOM 3499 N N . PRO B 1 221 ? -32.130 20.221 -22.304 1.00 33.57 220 PRO B N 1
ATOM 3500 C CA . PRO B 1 221 ? -30.863 19.489 -22.234 1.00 34.23 220 PRO B CA 1
ATOM 3501 C C . PRO B 1 221 ? -29.889 20.101 -23.221 1.00 34.94 220 PRO B C 1
ATOM 3502 O O . PRO B 1 221 ? -28.718 20.283 -22.907 1.00 34.54 220 PRO B O 1
ATOM 3506 N N . GLU B 1 222 ? -30.406 20.456 -24.398 1.00 35.61 221 GLU B N 1
ATOM 3507 C CA . GLU B 1 222 ? -29.679 21.234 -25.385 1.00 36.31 221 GLU B CA 1
ATOM 3508 C C . GLU B 1 222 ? -28.869 22.358 -24.721 1.00 36.51 221 GLU B C 1
ATOM 3509 O O . GLU B 1 222 ? -27.731 22.613 -25.112 1.00 36.89 221 GLU B O 1
ATOM 3515 N N . ASP B 1 223 ? -29.448 23.001 -23.706 1.00 36.49 222 ASP B N 1
ATOM 3516 C CA . ASP B 1 223 ? -28.811 24.134 -23.017 1.00 36.90 222 ASP B CA 1
ATOM 3517 C C . ASP B 1 223 ? -27.802 23.763 -21.917 1.00 36.24 222 ASP B C 1
ATOM 3518 O O . ASP B 1 223 ? -27.125 24.649 -21.391 1.00 36.15 222 ASP B O 1
ATOM 3523 N N . ILE B 1 224 ? -27.700 22.482 -21.546 1.00 35.84 223 ILE B N 1
ATOM 3524 C CA . ILE B 1 224 ? -26.703 22.076 -20.538 1.00 34.82 223 ILE B CA 1
ATOM 3525 C C . ILE B 1 224 ? -25.487 21.413 -21.168 1.00 34.77 223 ILE B C 1
ATOM 3526 O O . ILE B 1 224 ? -24.763 20.654 -20.511 1.00 35.05 223 ILE B O 1
ATOM 3539 N N . PRO B 1 226 ? -22.585 22.793 -22.382 1.00 32.83 225 PRO B N 1
ATOM 3540 C CA . PRO B 1 226 ? -21.202 23.274 -22.183 1.00 32.67 225 PRO B CA 1
ATOM 3541 C C . PRO B 1 226 ? -20.227 22.249 -21.587 1.00 32.27 225 PRO B C 1
ATOM 3542 O O . PRO B 1 226 ? -19.187 21.976 -22.200 1.00 32.60 225 PRO B O 1
ATOM 3546 N N . VAL B 1 227 ? -20.553 21.685 -20.426 1.00 32.36 226 VAL B N 1
ATOM 3547 C CA . VAL B 1 227 ? -19.676 20.689 -19.770 1.00 31.88 226 VAL B CA 1
ATOM 3548 C C . VAL B 1 227 ? -19.490 19.394 -20.610 1.00 31.44 226 VAL B C 1
ATOM 3549 O O . VAL B 1 227 ? -18.395 18.831 -20.662 1.00 31.40 226 VAL B O 1
ATOM 3553 N N . TYR B 1 228 ? -20.555 18.955 -21.286 1.00 31.10 227 TYR B N 1
ATOM 3554 C CA . TYR B 1 228 ? -20.490 17.832 -22.219 1.00 30.30 227 TYR B CA 1
ATOM 3555 C C . TYR B 1 228 ? -19.491 18.056 -23.361 1.00 30.55 227 TYR B C 1
ATOM 3556 O O . TYR B 1 228 ? -18.675 17.174 -23.660 1.00 30.83 227 TYR B O 1
ATOM 3565 N N . LEU B 1 229 ? -19.547 19.234 -23.984 1.00 30.23 228 LEU B N 1
ATOM 3566 C CA . LEU B 1 229 ? -18.617 19.596 -25.055 1.00 30.04 228 LEU B CA 1
ATOM 3567 C C . LEU B 1 229 ? -17.208 19.733 -24.481 1.00 29.89 228 LEU B C 1
ATOM 3568 O O . LEU B 1 229 ? -16.225 19.240 -25.049 1.00 29.94 228 LEU B O 1
ATOM 3573 N N . TYR B 1 230 ? -17.128 20.397 -23.341 1.00 30.29 229 TYR B N 1
ATOM 3574 C CA . TYR B 1 230 ? -15.859 20.590 -22.654 1.00 30.69 229 TYR B CA 1
ATOM 3575 C C . TYR B 1 230 ? -15.051 19.295 -22.472 1.00 30.18 229 TYR B C 1
ATOM 3576 O O . TYR B 1 230 ? -13.898 19.227 -22.910 1.00 30.10 229 TYR B O 1
ATOM 3585 N N . LEU B 1 231 ? -15.667 18.275 -21.862 1.00 29.80 230 LEU B N 1
ATOM 3586 C CA . LEU B 1 231 ? -14.986 17.001 -21.546 1.00 29.70 230 LEU B CA 1
ATOM 3587 C C . LEU B 1 231 ? -14.561 16.189 -22.774 1.00 29.70 230 LEU B C 1
ATOM 3588 O O . LEU B 1 231 ? -13.617 15.401 -22.708 1.00 30.01 230 LEU B O 1
ATOM 3601 N N . GLY B 1 233 ? -13.647 17.511 -25.780 1.00 30.02 232 GLY B N 1
ATOM 3602 C CA . GLY B 1 233 ? -12.678 18.251 -26.593 1.00 30.65 232 GLY B CA 1
ATOM 3603 C C . GLY B 1 233 ? -11.327 18.469 -25.921 1.00 31.23 232 GLY B C 1
ATOM 3604 O O . GLY B 1 233 ? -11.166 18.162 -24.740 1.00 30.52 232 GLY B O 1
ATOM 3605 N N . PRO B 1 234 ? -10.354 19.025 -26.674 1.00 32.08 233 PRO B N 1
ATOM 3606 C CA . PRO B 1 234 ? -8.946 19.132 -26.281 1.00 32.54 233 PRO B CA 1
ATOM 3607 C C . PRO B 1 234 ? -8.672 20.088 -25.129 1.00 33.09 233 PRO B C 1
ATOM 3608 O O . PRO B 1 234 ? -7.558 20.093 -24.596 1.00 33.41 233 PRO B O 1
ATOM 3612 N N . ASP B 1 235 ? -9.665 20.888 -24.755 1.00 33.19 234 ASP B N 1
ATOM 3613 C CA . ASP B 1 235 ? -9.496 21.856 -23.676 1.00 33.58 234 ASP B CA 1
ATOM 3614 C C . ASP B 1 235 ? -9.496 21.224 -22.288 1.00 33.45 234 ASP B C 1
ATOM 3615 O O . ASP B 1 235 ? -9.032 21.836 -21.327 1.00 34.02 234 ASP B O 1
ATOM 3620 N N . SER B 1 236 ? -10.029 20.006 -22.186 1.00 33.15 235 SER B N 1
ATOM 3621 C CA . SER B 1 236 ? -10.111 19.303 -20.904 1.00 32.53 235 SER B CA 1
ATOM 3622 C C . SER B 1 236 ? -9.010 18.273 -20.770 1.00 32.45 235 SER B C 1
ATOM 3623 O O . SER B 1 236 ? -9.017 17.493 -19.819 1.00 32.88 235 SER B O 1
ATOM 3626 N N . THR B 1 237 ? -8.058 18.267 -21.705 1.00 32.19 236 THR B N 1
ATOM 3627 C CA . THR B 1 237 ? -6.887 17.384 -21.594 1.00 31.90 236 THR B CA 1
ATOM 3628 C C . THR B 1 237 ? -6.300 17.544 -20.190 1.00 32.02 236 THR B C 1
ATOM 3629 O O . THR B 1 237 ? -6.133 18.668 -19.702 1.00 31.75 236 THR B O 1
ATOM 3633 N N . GLY B 1 238 ? -6.041 16.421 -19.525 1.00 31.77 237 GLY B N 1
ATOM 3634 C CA . GLY B 1 238 ? -5.454 16.451 -18.185 1.00 31.57 237 GLY B CA 1
ATOM 3635 C C . GLY B 1 238 ? -6.448 16.546 -17.031 1.00 30.74 237 GLY B C 1
ATOM 3636 O O . GLY B 1 238 ? -6.075 16.295 -15.881 1.00 31.32 237 GLY B O 1
ATOM 3637 N N . ILE B 1 239 ? -7.701 16.918 -17.316 1.00 29.80 238 ILE B N 1
ATOM 3638 C CA . ILE B 1 239 ? -8.756 16.930 -16.289 1.00 28.29 238 ILE B CA 1
ATOM 3639 C C . ILE B 1 239 ? -9.279 15.491 -16.116 1.00 27.68 238 ILE B C 1
ATOM 3640 O O . ILE B 1 239 ? -9.896 14.927 -17.025 1.00 27.35 238 ILE B O 1
ATOM 3645 N N . ASN B 1 240 ? -9.034 14.917 -14.936 1.00 27.71 239 ASN B N 1
ATOM 3646 C CA . ASN B 1 240 ? -9.222 13.473 -14.702 1.00 26.35 239 ASN B CA 1
ATOM 3647 C C . ASN B 1 240 ? -9.633 13.225 -13.262 1.00 27.45 239 ASN B C 1
ATOM 3648 O O . ASN B 1 240 ? -9.097 13.840 -12.341 1.00 27.76 239 ASN B O 1
ATOM 3653 N N . GLY B 1 241 ? -10.608 12.339 -13.065 1.00 27.95 240 GLY B N 1
ATOM 3654 C CA . GLY B 1 241 ? -11.037 11.972 -11.724 1.00 28.49 240 GLY B CA 1
ATOM 3655 C C . GLY B 1 241 ? -11.971 12.975 -11.083 1.00 29.03 240 GLY B C 1
ATOM 3656 O O . GLY B 1 241 ? -12.161 12.962 -9.863 1.00 29.68 240 GLY B O 1
ATOM 3657 N N . GLN B 1 242 ? -12.570 13.821 -11.912 1.00 29.48 241 GLN B N 1
ATOM 3658 C CA . GLN B 1 242 ? -13.394 14.930 -11.433 1.00 29.41 241 GLN B CA 1
ATOM 3659 C C . GLN B 1 242 ? -14.875 14.634 -11.486 1.00 29.34 241 GLN B C 1
ATOM 3660 O O . GLN B 1 242 ? -15.390 14.088 -12.473 1.00 27.97 241 GLN B O 1
ATOM 3666 N N . ALA B 1 243 ? -15.556 14.988 -10.400 1.00 29.73 242 ALA B N 1
ATOM 3667 C CA . ALA B 1 243 ? -17.005 14.984 -10.379 1.00 30.52 242 ALA B CA 1
ATOM 3668 C C . ALA B 1 243 ? -17.508 16.418 -10.627 1.00 31.13 242 ALA B C 1
ATOM 3669 O O . ALA B 1 243 ? -17.372 17.312 -9.779 1.00 31.34 242 ALA B O 1
ATOM 3671 N N . LEU B 1 244 ? -18.041 16.653 -11.821 1.00 31.55 243 LEU B N 1
ATOM 3672 C CA . LEU B 1 244 ? -18.422 18.006 -12.232 1.00 32.37 243 LEU B CA 1
ATOM 3673 C C . LEU B 1 244 ? -19.933 18.180 -12.338 1.00 32.83 243 LEU B C 1
ATOM 3674 O O . LEU B 1 244 ? -20.687 17.199 -12.337 1.00 33.04 243 LEU B O 1
ATOM 3679 N N . ASN B 1 245 ? -20.370 19.438 -12.411 1.00 34.18 244 ASN B N 1
ATOM 3680 C CA . ASN B 1 245 ? -21.790 19.770 -12.549 1.00 34.51 244 ASN B CA 1
ATOM 3681 C C . ASN B 1 245 ? -22.087 20.536 -13.830 1.00 34.91 244 ASN B C 1
ATOM 3682 O O . ASN B 1 245 ? -21.311 21.388 -14.247 1.00 34.81 244 ASN B O 1
ATOM 3687 N N . ALA B 1 246 ? -23.213 20.205 -14.453 1.00 35.78 245 ALA B N 1
ATOM 3688 C CA . ALA B 1 246 ? -23.677 20.938 -15.622 1.00 35.98 245 ALA B CA 1
ATOM 3689 C C . ALA B 1 246 ? -24.547 22.092 -15.163 1.00 36.11 245 ALA B C 1
ATOM 3690 O O . ALA B 1 246 ? -24.222 23.237 -15.440 1.00 36.37 245 ALA B O 1
ATOM 3692 N N . GLN B 1 247 ? -25.658 21.759 -14.485 1.00 36.71 246 GLN B N 1
ATOM 3693 C CA . GLN B 1 247 ? -26.676 22.710 -13.935 1.00 36.89 246 GLN B CA 1
ATOM 3694 C C . GLN B 1 247 ? -28.048 22.794 -14.667 1.00 36.88 246 GLN B C 1
ATOM 3695 O O . GLN B 1 247 ? -28.630 21.792 -15.087 1.00 36.58 246 GLN B O 1
#

Radius of gyration: 24.08 Å; Cα contacts (8 Å, |Δi|>4): 1079; chains: 2; bounding box: 45×55×73 Å

B-factor: mean 27.0, std 9.34, range [12.8, 80.98]

CATH classification: 3.40.50.720

Sequence (473 aa):
GFDYSAHPELLKGRVILVTGAARGIGAAAARAYAAHGASVVVLLGRTEASLAEVSDQIKSAGQPQPLIIALNLENATAQQYRELAARVEHEFGRLDGLLHNASIIGPRTPLEQLPDEDFQVHVNVNATFLTRALLPLLKRSEDASIAFTSSSVGRKGRANWGAYGVSKFATEGLQTLADELEGVTAVRANSINPGATRRTGRAQAYPDENPLNNPAPEDIPVYLYLGPDSTGINGQALNAQFDYSAHPELLKGRVILVTGAARGIGAAAARAYAAHGASVVLLGRTEASLAEVSDQIKSAGQPQPLIIALNLENATAQQYREELAARVEHEFGRRLDGLLHNASIIGPRTPLEEQLPDEDFQVHVNVNATFLTRALLPLLKRSEDASIAFTSSSVGRKGRANWGAYGVSKFATEGLQTLADELEGVTAVRANSINPGATRTGRAAYNPLNNPAPEDIPVYLYLGPDSTGINGQALNAQ

Organism: Pseudomonas syringae pv. tomato (strain ATCC BAA-871 / DC3000) (NCBI:txid223283)

Foldseek 3Di:
DDDADADQQLQAPAEAEFEPCLDALNLLLQQSNLRSHYQYEYEDADPVSNVVSQVSSCVVPSHGHHYDHDDLLDDDVVNLLVVLVVCCVVPVAHAEYEADDFDQFWLDFQVPRDPVSLSSNRLAVSVVNCVNRVVRNQVDPAHEYEREAAVLLVPNDHRSRNRSVSRVVVLVVLVVLVVCPPPGRYAYEYEHAPQELTPVCVVVVPDDSVPHHHSNPQRVSSCSRPVCRPPHSYYYYSD/DDADADQQLQAPAEAEFEPCLFALSLLLQQSNLSNHYQYEYEEADPVSCVVSQVNSVVSPGPRHHYDHDDLLDDDPVNLLVVQVVCCVVRVAHAYYEADDFDQFWQAFQVPRDPVRLSSNSLAVSVCNCVSNVVRNQPDPAHEYEHEAAVLCVPPDGRSHNRSVSRVNRLVCLVVLVVCPPPGNYAYEYEHAPQELTCVVVPPSVPHHHSNPQNVSSCSRPNCRPVHSYYYYRD

Secondary structure (DSSP, 8-state):
-------TTTTTT-EEEESSTTSHHHHHHHHHHHHTT-EEEEEES-HHHHHHHHHHHHHTTS--PEEEE--TTT--HHHHHHHHHHHHHHHS--SEEEE--------S-GGGS-TTT----TTTTTT--HHHHHHHHTTSSSEEEEEE--GGGTS--TT-HHHHHHHHHHHH--HHHHHHTTTSSEEEEEEE----S---TTTSTTS-GGGS--GGG--HHHH--GGGTT--S-EEE--/------TTTTTT-EEEEES-SSHHHHHHHHHHHHTT-EEEEEES-HHHHHHHHHHHHHTT----EEEE--TTT--HHHHHHHHHHHHHHHS---EEEE--------S-GGGS-TTT----TTTTTT--HHHHHHHHHHSSSEEEEEE--GGGTS--TT-HHHHHHHHHHHH--HHHHHHTTTSSEEEEEEE--S-S-------GGGS--GGG--HHHH--GGGTT--S-EEE--

Nearest PDB structures (foldseek):
  3i1j-assembly1_A  TM=9.880E-01  e=2.156E-43  Pseudomonas syringae pv. tomato
  3f1l-assembly1_B  TM=9.604E-01  e=1.105E-28  Escherichia coli K-12
  3f5q-assembly2_A  TM=9.455E-01  e=3.047E-28  Escherichia coli O6
  3f5q-assembly2_B  TM=9.453E-01  e=8.247E-27  Escherichia coli O6
  4fc7-assembly1_D  TM=8.637E-01  e=1.367E-16  Homo sapiens

InterPro domains:
  IPR002347 Short-chain dehydrogenase/reductase SDR [PF00106] (14-212)
  IPR002347 Short-chain dehydrogenase/reductase SDR [PR00081] (15-32)
  IPR002347 Short-chain dehydrogenase/reductase SDR [PR00081] (92-103)
  IPR002347 Short-chain dehydrogenase/reductase SDR [PR00081] (140-156)
  IPR002347 Short-chain dehydrogenase/reductase SDR [PR00081] (166-185)
  IPR002347 Short-chain dehydrogenase/reductase SDR [PR00081] (188-205)
  IPR020904 Short-chain dehydrogenase/reductase, conserved site [PS00061] (153-181)
  IPR036291 NAD(P)-binding domain superfamily [SSF51735] (11-244)
  IPR049572 YciK [cd05340] (10-246)
  IPR057326 Ketoreductase domain [SM00822] (14-223)

Solvent-accessible surface area: 19409 Å² total